Protein AF-A0A9P6ZKX5-F1 (afdb_monomer_lite)

Sequence (415 aa):
MVVRTGPHTSTDDDESPNHKESIQILHKMEDGTGINVQALGASQPGMTNARERLQWVSTHVTAVPEDIMDSLSRIFGVYVPAIHGENPQRALGRLLQEIVAESGDIAPLDWVGRSSEFNSCLPADVASYAAPPRVPLSLSEDEIQIAVSSLQNIVAPGLALRLHARLENMSPARFAHRRLHLPCIVFPVTAVRRQRGPAQETPRMYDVKADELHDLLITSEQALIQFSRARPTRQTFLLVRPLDSRLLELPDFANDAESLGDWSEPESPLYHSHGGYPVKEEPADSESLSRALQLIVRLGQPFSAILLARQRSGVYKRIASDHDIIVQVKDMASVHTMMDIRTLEIFTTSARDHKYTQMPAKLVKMRSAVDTDPASLSKATTKDLLELRDVAKVHERVVFSRHVNIWLAAAEARP

Foldseek 3Di:
DDDDDDDDDDDPPPVDPDCLPDPVSLVVCCVVQVDHNVCSNVQDAALPPVLVLLLSLLPDDDPDLVVSLVSSCRNNVHDDDDDPPDQSQQSQLVSLQVSCAVPLDCSQQQFADAAGLLFQSHHSGSNRSNPDPPPFPDDDPVRLVVQLVVLVVQADLVLLLVLLVVLVPDDRWHDDPSKIFFWWWKWWWAWWAWDDDPPPDPFTKIFIDTPQWDIFIFTANDDDDGAHNVRDDPKTKIKIFGDDVVLLDDPPPPPPPDDDDDDDDDDDDDDDDDDDDPPPPDPPSVVSSSSSSSSLVVLQTKGFIWMWIQDPVRAIGTGHTNDTGIIGGPDSSCSSVPTDTDTHIGGDPNVCPPPDPPDDPVVVVVVVCCVPPVVVCVPPDLVNLVVQLVVCVVVPPPVSNVSSVVVNVVNVPDD

Secondary structure (DSSP, 8-state):
----------------SSTTT-HHHHHHHHHHH---HHHHHT---SSTTHHHHHHHGGG---SSHHHHHHHHHHHHT------TT--HHHHHHHHHHHHHHHH---GGG---SPBPSS-TTSBSSGGGG-S------PPPHHHHHHHHHHHTTTS-HHHHHHHHHHHHTSPPPEEETTEEEEEEEEEEEEEEEE----TT-SSEEEEEEETTB--EEEEESS-PPPBBTTB--SS-EEEEEEPPGGGTS---TTSTT--------------------------HHHHHHHHHHHHHHHHHS-EEEEEEEE-TTS-EEEPP-SS-EEE-BS-STTHHHH-EEEEEEE----TTTTTSTT--HHHHHHHHHHHH-GGGGGG--HHHHHHHHHHHHHTT-HHHHHHHHHHHHHHHT--

Radius of gyration: 29.23 Å; chains: 1; bounding box: 74×51×101 Å

Organism: NCBI:txid48579

pLDDT: mean 75.17, std 18.83, range [28.41, 96.38]

Structure (mmCIF, N/CA/C/O backbone):
data_AF-A0A9P6ZKX5-F1
#
_entry.id   AF-A0A9P6ZKX5-F1
#
loop_
_atom_site.group_PDB
_atom_site.id
_atom_site.type_symbol
_atom_site.label_atom_id
_atom_site.label_alt_id
_atom_site.label_comp_id
_atom_site.label_asym_id
_atom_site.label_entity_id
_atom_site.label_seq_id
_atom_site.pdbx_PDB_ins_code
_atom_site.Cartn_x
_atom_site.Cartn_y
_atom_site.Cartn_z
_atom_site.occupancy
_atom_site.B_iso_or_equiv
_atom_site.auth_seq_id
_atom_site.auth_comp_id
_atom_site.auth_asym_id
_atom_site.auth_atom_id
_atom_site.pdbx_PDB_model_num
ATOM 1 N N . MET A 1 1 ? 27.690 13.978 -25.161 1.00 32.75 1 MET A N 1
ATOM 2 C CA . MET A 1 1 ? 27.656 15.451 -25.283 1.00 32.75 1 MET A CA 1
ATOM 3 C C . MET A 1 1 ? 29.048 15.959 -24.945 1.00 32.75 1 MET A C 1
ATOM 5 O O . MET A 1 1 ? 29.548 15.631 -23.881 1.00 32.75 1 MET A O 1
ATOM 9 N N . VAL A 1 2 ? 29.719 16.616 -25.893 1.00 29.92 2 VAL A N 1
ATOM 10 C CA . VAL A 1 2 ? 31.115 17.068 -25.760 1.00 29.92 2 VAL A CA 1
ATOM 11 C C . VAL A 1 2 ? 31.143 18.337 -24.910 1.00 29.92 2 VAL A C 1
ATOM 13 O O . VAL A 1 2 ? 30.541 19.336 -25.300 1.00 29.92 2 VAL A O 1
ATOM 16 N N . VAL A 1 3 ? 31.835 18.305 -23.770 1.00 30.61 3 VAL A N 1
ATOM 17 C CA . VAL A 1 3 ? 32.096 19.483 -22.931 1.00 30.61 3 VAL A CA 1
ATOM 18 C C . VAL A 1 3 ? 33.577 19.833 -23.042 1.00 30.61 3 VAL A C 1
ATOM 20 O O . VAL A 1 3 ? 34.447 18.984 -22.863 1.00 30.61 3 VAL A O 1
ATOM 23 N N . ARG A 1 4 ? 33.845 21.088 -23.414 1.00 30.47 4 ARG A N 1
ATOM 24 C CA . ARG A 1 4 ? 35.183 21.677 -23.533 1.00 30.47 4 ARG A CA 1
ATOM 25 C C . ARG A 1 4 ? 35.838 21.800 -22.157 1.00 30.47 4 ARG A C 1
ATOM 27 O O . ARG A 1 4 ? 35.243 22.339 -21.231 1.00 30.47 4 ARG A O 1
ATOM 34 N N . THR A 1 5 ? 37.081 21.347 -22.085 1.00 47.81 5 THR A N 1
ATOM 35 C CA . THR A 1 5 ? 38.002 21.418 -20.948 1.00 47.81 5 THR A CA 1
ATOM 36 C C . THR A 1 5 ? 38.553 22.834 -20.731 1.00 47.81 5 THR A C 1
ATOM 38 O O . THR A 1 5 ? 39.069 23.447 -21.667 1.00 47.81 5 THR A O 1
ATOM 41 N N . GLY A 1 6 ? 38.486 23.312 -19.485 1.00 30.70 6 GLY A N 1
ATOM 42 C CA . GLY A 1 6 ? 39.304 24.384 -18.893 1.00 30.70 6 GLY A CA 1
ATOM 43 C C . GLY A 1 6 ? 40.052 23.826 -17.666 1.00 30.70 6 GLY A C 1
ATOM 44 O O . GLY A 1 6 ? 39.694 22.742 -17.212 1.00 30.70 6 GLY A O 1
ATOM 45 N N . PRO A 1 7 ? 41.132 24.472 -17.194 1.00 35.47 7 PRO A N 1
ATOM 46 C CA . PRO A 1 7 ? 42.378 23.794 -16.845 1.00 35.47 7 PRO A CA 1
ATOM 47 C C . PRO A 1 7 ? 42.354 23.043 -15.510 1.00 35.47 7 PRO A C 1
ATOM 49 O O . PRO A 1 7 ? 41.832 23.518 -14.506 1.00 35.47 7 PRO A O 1
ATOM 52 N N . HIS A 1 8 ? 43.011 21.884 -15.542 1.00 46.78 8 HIS A N 1
ATOM 53 C CA . HIS A 1 8 ? 43.368 21.050 -14.406 1.00 46.78 8 HIS A CA 1
ATOM 54 C C . HIS A 1 8 ? 44.191 21.817 -13.362 1.00 46.78 8 HIS A C 1
ATOM 56 O O . HIS A 1 8 ? 45.278 22.308 -13.663 1.00 46.78 8 HIS A O 1
ATOM 62 N N . THR A 1 9 ? 43.722 21.798 -12.117 1.00 37.59 9 THR A N 1
ATOM 63 C CA . THR A 1 9 ? 44.586 21.768 -10.932 1.00 37.59 9 THR A CA 1
ATOM 64 C C . THR A 1 9 ? 44.312 20.450 -10.223 1.00 37.59 9 THR A C 1
ATOM 66 O O . THR A 1 9 ? 43.303 20.288 -9.545 1.00 37.59 9 THR A O 1
ATOM 69 N N . SER A 1 10 ? 45.177 19.481 -10.502 1.00 47.12 10 SER A N 1
ATOM 70 C CA . SER A 1 10 ? 45.236 18.159 -9.892 1.00 47.12 10 SER A CA 1
ATOM 71 C C . SER A 1 10 ? 45.852 18.235 -8.500 1.00 47.12 10 SER A C 1
ATOM 73 O O . SER A 1 10 ? 46.958 18.755 -8.385 1.00 47.12 10 SER A O 1
ATOM 75 N N . THR A 1 11 ? 45.161 17.661 -7.519 1.00 46.56 11 THR A N 1
ATOM 76 C CA . THR A 1 11 ? 45.697 16.772 -6.469 1.00 46.56 11 THR A CA 1
ATOM 77 C C . THR A 1 11 ? 44.478 16.228 -5.719 1.00 46.56 11 THR A C 1
ATOM 79 O O . THR A 1 11 ? 44.122 16.731 -4.660 1.00 46.56 11 THR A O 1
ATOM 82 N N . ASP A 1 12 ? 43.790 15.264 -6.335 1.00 51.50 12 ASP A N 1
ATOM 83 C CA . ASP A 1 12 ? 42.924 14.311 -5.629 1.00 51.50 12 ASP A CA 1
ATOM 84 C C . ASP A 1 12 ? 43.749 13.019 -5.528 1.00 51.50 12 ASP A C 1
ATOM 86 O O . ASP A 1 12 ? 43.538 12.075 -6.288 1.00 51.50 12 ASP A O 1
ATOM 90 N N . ASP A 1 13 ? 44.774 13.031 -4.674 1.00 51.28 13 ASP A N 1
ATOM 91 C CA . ASP A 1 13 ? 45.511 11.817 -4.313 1.00 51.28 13 ASP A CA 1
ATOM 92 C C . ASP A 1 13 ? 44.735 11.130 -3.190 1.00 51.28 13 ASP A C 1
ATOM 94 O O . ASP A 1 13 ? 44.996 11.302 -2.000 1.00 51.28 13 ASP A O 1
ATOM 98 N N . ASP A 1 14 ? 43.705 10.395 -3.591 1.00 52.44 14 ASP A N 1
ATOM 99 C CA . ASP A 1 14 ? 43.044 9.434 -2.728 1.00 52.44 14 ASP A CA 1
ATOM 100 C C . ASP A 1 14 ? 43.861 8.135 -2.738 1.00 52.44 14 ASP A C 1
ATOM 102 O O . ASP A 1 14 ? 43.687 7.277 -3.601 1.00 52.44 14 ASP A O 1
ATOM 106 N N . GLU A 1 15 ? 44.799 8.005 -1.797 1.00 59.72 15 GLU A N 1
ATOM 107 C CA . GLU A 1 15 ? 45.624 6.798 -1.614 1.00 59.72 15 GLU A CA 1
ATOM 108 C C . GLU A 1 15 ? 44.858 5.640 -0.942 1.00 59.72 15 GLU A C 1
ATOM 110 O O . GLU A 1 15 ? 45.460 4.635 -0.553 1.00 59.72 15 GLU A O 1
ATOM 115 N N . SER A 1 16 ? 43.532 5.747 -0.786 1.00 60.12 16 SER A N 1
ATOM 116 C CA . SER A 1 16 ? 42.744 4.653 -0.227 1.00 60.12 16 SER A CA 1
ATOM 117 C C . SER A 1 16 ? 42.749 3.453 -1.196 1.00 60.12 16 SER A C 1
ATOM 119 O O . SER A 1 16 ? 42.386 3.577 -2.369 1.00 60.12 16 SER A O 1
ATOM 121 N N . PRO A 1 17 ? 43.156 2.250 -0.753 1.00 62.47 17 PRO A N 1
ATOM 122 C CA . PRO A 1 17 ? 43.150 1.062 -1.609 1.00 62.47 17 PRO A CA 1
ATOM 123 C C . PRO A 1 17 ? 41.722 0.596 -1.944 1.00 62.47 17 PRO A C 1
ATOM 125 O O . PRO A 1 17 ? 41.519 -0.195 -2.867 1.00 62.47 17 PRO A O 1
ATOM 128 N N . ASN A 1 18 ? 40.729 1.092 -1.202 1.00 71.50 18 ASN A N 1
ATOM 129 C CA . ASN A 1 18 ? 39.319 0.798 -1.367 1.00 71.50 18 ASN A CA 1
ATOM 130 C C . ASN A 1 18 ? 38.535 2.106 -1.529 1.00 71.50 18 ASN A C 1
ATOM 132 O O . ASN A 1 18 ? 38.361 2.859 -0.579 1.00 71.50 18 ASN A O 1
ATOM 136 N N . HIS A 1 19 ? 37.965 2.328 -2.713 1.00 68.81 19 HIS A N 1
ATOM 137 C CA . HIS A 1 19 ? 37.111 3.486 -3.002 1.00 68.81 19 HIS A CA 1
ATOM 138 C C . HIS A 1 19 ? 35.876 3.596 -2.084 1.00 68.81 19 HIS A C 1
ATOM 140 O O . HIS A 1 19 ? 35.267 4.660 -2.019 1.00 68.81 19 HIS A O 1
ATOM 146 N N . LYS A 1 20 ? 35.500 2.520 -1.371 1.00 67.69 20 LYS A N 1
ATOM 147 C CA . LYS A 1 20 ? 34.462 2.548 -0.325 1.00 67.69 20 LYS A CA 1
ATOM 148 C C . LYS A 1 20 ? 34.939 3.125 1.012 1.00 67.69 20 LYS A C 1
ATOM 150 O O . LYS A 1 20 ? 34.113 3.365 1.881 1.00 67.69 20 LYS A O 1
ATOM 155 N N . GLU A 1 21 ? 36.240 3.315 1.193 1.00 70.38 21 GLU A N 1
ATOM 156 C CA . GLU A 1 21 ? 36.855 3.914 2.386 1.00 70.38 21 GLU A CA 1
ATOM 157 C C . GLU A 1 21 ? 37.263 5.375 2.136 1.00 70.38 21 GLU A C 1
ATOM 159 O O . GLU A 1 21 ? 37.574 6.112 3.071 1.00 70.38 21 GLU A O 1
ATOM 164 N N . SER A 1 22 ? 37.195 5.828 0.881 1.00 79.75 22 SER A N 1
ATOM 165 C CA . SER A 1 22 ? 37.439 7.219 0.528 1.00 79.75 22 SER A CA 1
ATOM 166 C C . SER A 1 22 ? 36.225 8.100 0.766 1.00 79.75 22 SER A C 1
ATOM 168 O O . SER A 1 22 ? 35.279 8.133 -0.022 1.00 79.75 22 SER A O 1
ATOM 170 N N . ILE A 1 23 ? 36.296 8.917 1.810 1.00 79.00 23 ILE A N 1
ATOM 171 C CA . ILE A 1 23 ? 35.272 9.921 2.119 1.00 79.00 23 ILE A CA 1
ATOM 172 C C . ILE A 1 23 ? 35.073 10.898 0.945 1.00 79.00 23 ILE A C 1
ATOM 174 O O . ILE A 1 23 ? 33.949 11.312 0.665 1.00 79.00 23 ILE A O 1
ATOM 178 N N . GLN A 1 24 ? 36.139 11.237 0.212 1.00 80.06 24 GLN A N 1
ATOM 179 C CA . GLN A 1 24 ? 36.055 12.161 -0.923 1.00 80.06 24 GLN A CA 1
ATOM 180 C C . GLN A 1 24 ? 35.312 11.549 -2.116 1.00 80.06 24 GLN A C 1
ATOM 182 O O . GLN A 1 24 ? 34.501 12.230 -2.748 1.00 80.06 24 GLN A O 1
ATOM 187 N N . ILE A 1 25 ? 35.557 10.269 -2.422 1.00 80.44 25 ILE A N 1
ATOM 188 C CA . ILE A 1 25 ? 34.815 9.561 -3.473 1.00 80.44 25 ILE A CA 1
ATOM 189 C C . ILE A 1 25 ? 33.363 9.360 -3.043 1.00 80.44 25 ILE A C 1
ATOM 191 O O . ILE A 1 25 ? 32.463 9.603 -3.845 1.00 80.44 25 ILE A O 1
ATOM 195 N N . LEU A 1 26 ? 33.121 8.979 -1.786 1.00 81.62 26 LEU A N 1
ATOM 196 C CA . LEU A 1 26 ? 31.770 8.768 -1.269 1.00 81.62 26 LEU A CA 1
ATOM 197 C C . LEU A 1 26 ? 30.928 10.048 -1.312 1.00 81.62 26 LEU A C 1
ATOM 199 O O . LEU A 1 26 ? 29.785 9.983 -1.752 1.00 81.62 26 LEU A O 1
ATOM 203 N N . HIS A 1 27 ? 31.478 11.211 -0.949 1.00 82.81 27 HIS A N 1
ATOM 204 C CA . HIS A 1 27 ? 30.749 12.479 -1.079 1.00 82.81 27 HIS A CA 1
ATOM 205 C C . HIS A 1 27 ? 30.482 12.856 -2.539 1.00 82.81 27 HIS A C 1
ATOM 207 O O . HIS A 1 27 ? 29.372 13.256 -2.872 1.00 82.81 27 HIS A O 1
ATOM 213 N N . LYS A 1 28 ? 31.447 12.650 -3.447 1.00 83.50 28 LYS A N 1
ATOM 214 C CA . LYS A 1 28 ? 31.205 12.851 -4.889 1.00 83.50 28 LYS A CA 1
ATOM 215 C C . LYS A 1 28 ? 30.124 11.907 -5.429 1.00 83.50 28 LYS A C 1
ATOM 217 O O . LYS A 1 28 ? 29.374 12.281 -6.331 1.00 83.50 28 LYS A O 1
ATOM 222 N N . MET A 1 29 ? 30.044 10.683 -4.906 1.00 78.69 29 MET A N 1
ATOM 223 C CA . MET A 1 29 ? 28.993 9.724 -5.247 1.00 78.69 29 MET A CA 1
ATOM 224 C C . MET A 1 29 ? 27.640 10.124 -4.656 1.00 78.69 29 MET A C 1
ATOM 226 O O . MET A 1 29 ? 26.640 10.011 -5.359 1.00 78.69 29 MET A O 1
ATOM 230 N N . GLU A 1 30 ? 27.591 10.621 -3.422 1.00 82.75 30 GLU A N 1
ATOM 231 C CA . GLU A 1 30 ? 26.380 11.176 -2.803 1.00 82.75 30 GLU A CA 1
ATOM 232 C C . GLU A 1 30 ? 25.850 12.364 -3.613 1.00 82.75 30 GLU A C 1
ATOM 234 O O . GLU A 1 30 ? 24.684 12.360 -4.000 1.00 82.75 30 GLU A O 1
ATOM 239 N N . ASP A 1 31 ? 26.713 13.310 -3.991 1.00 77.12 31 ASP A N 1
ATOM 240 C CA . ASP A 1 31 ? 26.342 14.462 -4.823 1.00 77.12 31 ASP A CA 1
ATOM 241 C C . ASP A 1 31 ? 25.789 14.039 -6.196 1.00 77.12 31 ASP A C 1
ATOM 243 O O . ASP A 1 31 ? 24.884 14.673 -6.743 1.00 77.12 31 ASP A O 1
ATOM 247 N N . GLY A 1 32 ? 26.337 12.965 -6.773 1.00 72.06 32 GLY A N 1
ATOM 248 C CA . GLY A 1 32 ? 25.948 12.467 -8.093 1.00 72.06 32 GLY A CA 1
ATOM 249 C C . GLY A 1 32 ? 24.716 11.561 -8.098 1.00 72.06 32 GLY A C 1
ATOM 250 O O . GLY A 1 32 ? 23.983 11.538 -9.087 1.00 72.06 32 GLY A O 1
ATOM 251 N N . THR A 1 33 ? 24.491 10.798 -7.025 1.00 70.19 33 THR A N 1
ATOM 252 C CA . THR A 1 33 ? 23.456 9.748 -6.964 1.00 70.19 33 THR A CA 1
ATOM 253 C C . THR A 1 33 ? 22.322 10.061 -5.989 1.00 70.19 33 THR A C 1
ATOM 255 O O . THR A 1 33 ? 21.253 9.461 -6.091 1.00 70.19 33 THR A O 1
ATOM 258 N N . GLY A 1 34 ? 22.525 10.994 -5.055 1.00 72.12 34 GLY A N 1
ATOM 259 C CA . GLY A 1 34 ? 21.611 11.278 -3.947 1.00 72.12 34 GLY A CA 1
ATOM 260 C C . GLY A 1 34 ? 21.573 10.185 -2.871 1.00 72.12 34 GLY A C 1
ATOM 261 O O . GLY A 1 34 ? 20.696 10.220 -2.011 1.00 72.12 34 GLY A O 1
ATOM 262 N N . ILE A 1 35 ? 22.479 9.201 -2.926 1.00 79.19 35 ILE A N 1
ATOM 263 C CA . ILE A 1 35 ? 22.582 8.115 -1.944 1.00 79.19 35 ILE A CA 1
ATOM 264 C C . ILE A 1 35 ? 23.511 8.559 -0.818 1.00 79.19 35 ILE A C 1
ATOM 266 O O . ILE A 1 35 ? 24.645 8.955 -1.072 1.00 79.19 35 ILE A O 1
ATOM 270 N N . ASN A 1 36 ? 23.048 8.451 0.426 1.00 79.25 36 ASN A N 1
ATOM 271 C CA . ASN A 1 36 ? 23.827 8.883 1.576 1.00 79.25 36 ASN A CA 1
ATOM 272 C C . ASN A 1 36 ? 25.161 8.123 1.712 1.00 79.25 36 ASN A C 1
ATOM 274 O O . ASN A 1 36 ? 25.222 6.909 1.508 1.00 79.25 36 ASN A O 1
ATOM 278 N N . VAL A 1 37 ? 26.215 8.826 2.136 1.00 79.31 37 VAL A N 1
ATOM 279 C CA . VAL A 1 37 ? 27.565 8.265 2.342 1.00 79.31 37 VAL A CA 1
ATOM 280 C C . VAL A 1 37 ? 27.570 7.025 3.240 1.00 79.31 37 VAL A C 1
ATOM 282 O O . VAL A 1 37 ? 28.277 6.062 2.942 1.00 79.31 37 VAL A O 1
ATOM 285 N N . GLN A 1 38 ? 26.756 6.999 4.300 1.00 74.62 38 GLN A N 1
ATOM 286 C CA . GLN A 1 38 ? 26.663 5.837 5.191 1.00 74.62 38 GLN A CA 1
ATOM 287 C C . GLN A 1 38 ? 26.064 4.629 4.463 1.00 74.62 38 GLN A C 1
ATOM 289 O O . GLN A 1 38 ? 26.574 3.515 4.585 1.00 74.62 38 GLN A O 1
ATOM 294 N N . ALA A 1 39 ? 25.034 4.854 3.642 1.00 72.06 39 ALA A N 1
ATOM 295 C CA . ALA A 1 39 ? 24.431 3.811 2.822 1.00 72.06 39 ALA A CA 1
ATOM 296 C C . ALA A 1 39 ? 25.409 3.288 1.759 1.00 72.06 39 ALA A C 1
ATOM 298 O O . ALA A 1 39 ? 25.456 2.083 1.523 1.00 72.06 39 ALA A O 1
ATOM 299 N N . LEU A 1 40 ? 26.232 4.154 1.158 1.00 74.31 40 LEU A N 1
ATOM 300 C CA . LEU A 1 40 ? 27.271 3.759 0.199 1.00 74.31 40 LEU A CA 1
ATOM 301 C C . LEU A 1 40 ? 28.387 2.923 0.852 1.00 74.31 40 LEU A C 1
ATOM 303 O O . LEU A 1 40 ? 28.806 1.913 0.282 1.00 74.31 40 LEU A O 1
ATOM 307 N N . GLY A 1 41 ? 28.827 3.294 2.059 1.00 65.00 41 GLY A N 1
ATOM 308 C CA . GLY A 1 41 ? 29.837 2.550 2.822 1.00 65.00 41 GLY A CA 1
ATOM 309 C C . GLY A 1 41 ? 29.340 1.183 3.307 1.00 65.00 41 GLY A C 1
ATOM 310 O O . GLY A 1 41 ? 30.049 0.184 3.192 1.00 65.00 41 GLY A O 1
ATOM 311 N N . ALA A 1 42 ? 28.087 1.113 3.765 1.00 64.94 42 ALA A N 1
ATOM 312 C CA . ALA A 1 42 ? 27.447 -0.112 4.251 1.00 64.94 42 ALA A CA 1
ATOM 313 C C . ALA A 1 42 ? 26.761 -0.945 3.149 1.00 64.94 42 ALA A C 1
ATOM 315 O O . ALA A 1 42 ? 26.127 -1.958 3.451 1.00 64.94 42 ALA A O 1
ATOM 316 N N . SER A 1 43 ? 26.854 -0.536 1.877 1.00 63.31 43 SER A N 1
ATOM 317 C CA . SER A 1 43 ? 26.096 -1.130 0.768 1.00 63.31 43 SER A CA 1
ATOM 318 C C . SER A 1 43 ? 26.401 -2.618 0.577 1.00 63.31 43 SER A C 1
ATOM 320 O O . SER A 1 43 ? 27.359 -3.001 -0.107 1.00 63.31 43 SER A O 1
ATOM 322 N N . GLN A 1 44 ? 25.529 -3.453 1.141 1.00 69.12 44 GLN A N 1
ATOM 323 C CA . GLN A 1 44 ? 25.391 -4.867 0.821 1.00 69.12 44 GLN A CA 1
ATOM 324 C C . GLN A 1 44 ? 24.068 -5.108 0.072 1.00 69.12 44 GLN A C 1
ATOM 326 O O . GLN A 1 44 ? 23.018 -4.578 0.472 1.00 69.12 44 GLN A O 1
ATOM 331 N N . PRO A 1 45 ? 24.090 -5.901 -1.019 1.00 77.69 45 PRO A N 1
ATOM 332 C CA . PRO A 1 45 ? 22.877 -6.396 -1.658 1.00 77.69 45 PRO A CA 1
ATOM 333 C C . PRO A 1 45 ? 21.930 -7.031 -0.641 1.00 77.69 45 PRO A C 1
ATOM 335 O O . PRO A 1 45 ? 22.372 -7.706 0.285 1.00 77.69 45 PRO A O 1
ATOM 338 N N . GLY A 1 46 ? 20.632 -6.796 -0.797 1.00 81.50 46 GLY A N 1
ATOM 339 C CA . GLY A 1 46 ? 19.637 -7.293 0.144 1.00 81.50 46 GLY A CA 1
ATOM 340 C C . GLY A 1 46 ? 18.281 -6.614 0.011 1.00 81.50 46 GLY A C 1
ATOM 341 O O . GLY A 1 46 ? 18.108 -5.638 -0.719 1.00 81.50 46 GLY A O 1
ATOM 342 N N . MET A 1 47 ? 17.307 -7.150 0.740 1.00 82.44 47 MET A N 1
ATOM 343 C CA . MET A 1 47 ? 15.899 -6.764 0.608 1.00 82.44 47 MET A CA 1
ATOM 344 C C . MET A 1 47 ? 15.427 -5.771 1.671 1.00 82.44 47 MET A C 1
ATOM 346 O O . MET A 1 47 ? 14.296 -5.293 1.616 1.00 82.44 47 MET A O 1
ATOM 350 N N . THR A 1 48 ? 16.285 -5.452 2.638 1.00 81.31 48 THR A N 1
ATOM 351 C CA . THR A 1 48 ? 15.992 -4.479 3.690 1.00 81.31 48 THR A CA 1
ATOM 352 C C . THR A 1 48 ? 15.922 -3.068 3.117 1.00 81.31 48 THR A C 1
ATOM 354 O O . THR A 1 48 ? 16.589 -2.740 2.134 1.00 81.31 48 THR A O 1
ATOM 357 N N . ASN A 1 49 ? 15.092 -2.219 3.727 1.00 78.50 49 ASN A N 1
ATOM 358 C CA . ASN A 1 49 ? 14.855 -0.844 3.277 1.00 78.50 49 ASN A CA 1
ATOM 359 C C . ASN A 1 49 ? 14.478 -0.764 1.789 1.00 78.50 49 ASN A C 1
ATOM 361 O O . ASN A 1 49 ? 14.941 0.113 1.059 1.00 78.50 49 ASN A O 1
ATOM 365 N N . ALA A 1 50 ? 13.613 -1.677 1.327 1.00 87.50 50 ALA A N 1
ATOM 366 C CA . ALA A 1 50 ? 13.259 -1.787 -0.084 1.00 87.50 50 ALA A CA 1
ATOM 367 C C . ALA A 1 50 ? 12.784 -0.459 -0.685 1.00 87.50 50 ALA A C 1
ATOM 369 O O . ALA A 1 50 ? 13.149 -0.122 -1.810 1.00 87.50 50 ALA A O 1
ATOM 370 N N . ARG A 1 51 ? 12.020 0.338 0.072 1.00 86.94 51 ARG A N 1
ATOM 371 C CA . ARG A 1 51 ? 11.585 1.658 -0.393 1.00 86.94 51 ARG A CA 1
ATOM 372 C C . ARG A 1 51 ? 12.746 2.617 -0.649 1.00 86.94 51 ARG A C 1
ATOM 374 O O . ARG A 1 51 ? 12.755 3.269 -1.686 1.00 86.94 51 ARG A O 1
ATOM 381 N N . GLU A 1 52 ? 13.693 2.708 0.273 1.00 85.38 52 GLU A N 1
ATOM 382 C CA . GLU A 1 52 ? 14.859 3.587 0.148 1.00 85.38 52 GLU A CA 1
ATOM 383 C C . GLU A 1 52 ? 15.705 3.187 -1.068 1.00 85.38 52 GLU A C 1
ATOM 385 O O . GLU A 1 52 ? 16.014 4.011 -1.926 1.00 85.38 52 GLU A O 1
ATOM 390 N N . ARG A 1 53 ? 15.960 1.885 -1.225 1.00 87.12 53 ARG A N 1
ATOM 391 C CA . ARG A 1 53 ? 16.684 1.329 -2.376 1.00 87.12 53 ARG A CA 1
ATOM 392 C C . ARG A 1 53 ? 15.974 1.591 -3.710 1.00 87.12 53 ARG A C 1
ATOM 394 O O . ARG A 1 53 ? 16.620 1.909 -4.707 1.00 87.12 53 ARG A O 1
ATOM 401 N N . LEU A 1 54 ? 14.642 1.490 -3.742 1.00 89.81 54 LEU A N 1
ATOM 402 C CA . LEU A 1 54 ? 13.831 1.853 -4.914 1.00 89.81 54 LEU A CA 1
ATOM 403 C C . LEU A 1 54 ? 13.866 3.360 -5.195 1.00 89.81 54 LEU A C 1
ATOM 405 O O . LEU A 1 54 ? 13.776 3.769 -6.352 1.00 89.81 54 LEU A O 1
ATOM 409 N N . GLN A 1 55 ? 14.016 4.190 -4.164 1.00 88.38 55 GLN A N 1
ATOM 410 C CA . GLN A 1 55 ? 14.164 5.630 -4.326 1.00 88.38 55 GLN A CA 1
ATOM 411 C C . GLN A 1 55 ? 15.516 5.989 -4.949 1.00 88.38 55 GLN A C 1
ATOM 413 O O . GLN A 1 55 ? 15.544 6.858 -5.819 1.00 88.38 55 GLN A O 1
ATOM 418 N N . TRP A 1 56 ? 16.604 5.297 -4.595 1.00 85.00 56 TRP A N 1
ATOM 419 C CA . TRP A 1 56 ? 17.924 5.537 -5.194 1.00 85.00 56 TRP A CA 1
ATOM 420 C C . TRP A 1 56 ? 17.868 5.493 -6.718 1.00 85.00 56 TRP A C 1
ATOM 422 O O . TRP A 1 56 ? 18.341 6.405 -7.382 1.00 85.00 56 TRP A O 1
ATOM 432 N N . VAL A 1 57 ? 17.195 4.492 -7.284 1.00 85.69 57 VAL A N 1
ATOM 433 C CA . VAL A 1 57 ? 17.072 4.333 -8.741 1.00 85.69 57 VAL A CA 1
ATOM 434 C C . VAL A 1 57 ? 15.915 5.124 -9.368 1.00 85.69 57 VAL A C 1
ATOM 436 O O . VAL A 1 57 ? 15.781 5.141 -10.588 1.00 85.69 57 VAL A O 1
ATOM 439 N N . SER A 1 58 ? 15.082 5.803 -8.574 1.00 86.62 58 SER A N 1
ATOM 440 C CA . SER A 1 58 ? 13.874 6.491 -9.066 1.00 86.62 58 SER A CA 1
ATOM 441 C C . SER A 1 58 ? 14.155 7.713 -9.943 1.00 86.62 58 SER A C 1
ATOM 443 O O . SER A 1 58 ? 13.328 8.080 -10.776 1.00 86.62 58 SER A O 1
ATOM 445 N N . THR A 1 59 ? 15.322 8.332 -9.776 1.00 79.38 59 THR A N 1
ATOM 446 C CA . THR A 1 59 ? 15.776 9.499 -10.546 1.00 79.38 59 THR A CA 1
ATOM 447 C C . THR A 1 59 ? 16.745 9.127 -11.667 1.00 79.38 59 THR A C 1
ATOM 449 O O . THR A 1 59 ? 17.136 9.991 -12.455 1.00 79.38 59 THR A O 1
ATOM 452 N N . HIS A 1 60 ? 17.140 7.854 -11.759 1.00 75.81 60 HIS A N 1
ATOM 453 C CA . HIS A 1 60 ? 18.133 7.413 -12.726 1.00 75.81 60 HIS A CA 1
ATOM 454 C C . HIS A 1 60 ? 17.543 7.403 -14.138 1.00 75.81 60 HIS A C 1
ATOM 456 O O . HIS A 1 60 ? 16.525 6.769 -14.411 1.00 75.81 60 HIS A O 1
ATOM 462 N N . VAL A 1 61 ? 18.225 8.080 -15.061 1.00 69.19 61 VAL A N 1
ATOM 463 C CA . VAL A 1 61 ? 17.906 8.049 -16.490 1.00 69.19 61 VAL A CA 1
ATOM 464 C C . VAL A 1 61 ? 18.910 7.136 -17.175 1.00 69.19 61 VAL A C 1
ATOM 466 O O . VAL A 1 61 ? 20.066 7.512 -17.365 1.00 69.19 61 VAL A O 1
ATOM 469 N N . THR A 1 62 ? 18.479 5.939 -17.564 1.00 69.62 62 THR A N 1
ATOM 470 C CA . THR A 1 62 ? 19.305 5.040 -18.376 1.00 69.62 62 THR A CA 1
ATOM 471 C C . THR A 1 62 ? 18.927 5.153 -19.849 1.00 69.62 62 THR A C 1
ATOM 473 O O . THR A 1 62 ? 17.777 5.414 -20.208 1.00 69.62 62 THR A O 1
ATOM 476 N N . ALA A 1 63 ? 19.909 4.966 -20.734 1.00 67.75 63 ALA A N 1
ATOM 477 C CA . ALA A 1 63 ? 19.654 4.900 -22.174 1.00 67.75 63 ALA A CA 1
ATOM 478 C C . ALA A 1 63 ? 18.928 3.599 -22.566 1.00 67.75 63 ALA A C 1
ATOM 480 O O . ALA A 1 63 ? 18.244 3.556 -23.589 1.00 67.75 63 ALA A O 1
ATOM 481 N N . VAL A 1 64 ? 19.083 2.556 -21.745 1.00 75.12 64 VAL A N 1
ATOM 482 C CA . VAL A 1 64 ? 18.552 1.209 -21.949 1.00 75.12 64 VAL A CA 1
ATOM 483 C C . VAL A 1 64 ? 17.737 0.818 -20.702 1.00 75.12 64 VAL A C 1
ATOM 485 O O . VAL A 1 64 ? 18.298 0.782 -19.604 1.00 75.12 64 VAL A O 1
ATOM 488 N N . PRO A 1 65 ? 16.417 0.559 -20.810 1.00 69.19 65 PRO A N 1
ATOM 489 C CA . PRO A 1 65 ? 15.574 0.190 -19.663 1.00 69.19 65 PRO A CA 1
ATOM 490 C C . PRO A 1 65 ? 16.066 -1.043 -18.892 1.00 69.19 65 PRO A C 1
ATOM 492 O O . PRO A 1 65 ? 15.832 -1.162 -17.689 1.00 69.19 65 PRO A O 1
ATOM 495 N N . GLU A 1 66 ? 16.759 -1.953 -19.573 1.00 77.19 66 GLU A N 1
ATOM 496 C CA . GLU A 1 66 ? 17.367 -3.147 -18.994 1.00 77.19 66 GLU A CA 1
ATOM 497 C C . GLU A 1 66 ? 18.441 -2.813 -17.946 1.00 77.19 66 GLU A C 1
ATOM 499 O O . GLU A 1 66 ? 18.572 -3.555 -16.975 1.00 77.19 66 GLU A O 1
ATOM 504 N N . ASP A 1 67 ? 19.134 -1.676 -18.064 1.00 81.06 67 ASP A N 1
ATOM 505 C CA . ASP A 1 67 ? 20.172 -1.267 -17.108 1.00 81.06 67 ASP A CA 1
ATOM 506 C C . ASP A 1 67 ? 19.582 -0.946 -15.726 1.00 81.06 67 ASP A C 1
ATOM 508 O O . ASP A 1 67 ? 20.203 -1.234 -14.702 1.00 81.06 67 ASP A O 1
ATOM 512 N N . ILE A 1 68 ? 18.357 -0.401 -15.671 1.00 80.94 68 ILE A N 1
ATOM 513 C CA . ILE A 1 68 ? 17.641 -0.170 -14.402 1.00 80.94 68 ILE A CA 1
ATOM 514 C C . ILE A 1 68 ? 17.307 -1.515 -13.760 1.00 80.94 68 ILE A C 1
ATOM 516 O O . ILE A 1 68 ? 17.440 -1.670 -12.548 1.00 80.94 68 ILE A O 1
ATOM 520 N N . MET A 1 69 ? 16.890 -2.499 -14.562 1.00 83.12 69 MET A N 1
ATOM 521 C CA . MET A 1 69 ? 16.537 -3.829 -14.060 1.00 83.12 69 MET A CA 1
ATOM 522 C C . MET A 1 69 ? 17.764 -4.598 -13.572 1.00 83.12 69 MET A C 1
ATOM 524 O O . MET A 1 69 ? 17.684 -5.235 -12.523 1.00 83.12 69 MET A O 1
ATOM 528 N N . ASP A 1 70 ? 18.894 -4.515 -14.278 1.00 82.75 70 ASP A N 1
ATOM 529 C CA . ASP A 1 70 ? 20.156 -5.122 -13.837 1.00 82.75 70 ASP A CA 1
ATOM 530 C C . ASP A 1 70 ? 20.663 -4.453 -12.551 1.00 82.75 70 ASP A C 1
ATOM 532 O O . ASP A 1 70 ? 20.999 -5.134 -11.582 1.00 82.75 70 ASP A O 1
ATOM 536 N N . SER A 1 71 ? 20.613 -3.118 -12.492 1.00 84.44 71 SER A N 1
ATOM 537 C CA . SER A 1 71 ? 20.981 -2.350 -11.296 1.00 84.44 71 SER A CA 1
ATOM 538 C C . SER A 1 71 ? 20.121 -2.739 -10.096 1.00 84.44 71 SER A C 1
ATOM 540 O O . SER A 1 71 ? 20.648 -3.070 -9.036 1.00 84.44 71 SER A O 1
ATOM 542 N N . LEU A 1 72 ? 18.798 -2.770 -10.265 1.00 87.69 72 LEU A N 1
ATOM 543 C CA . LEU A 1 72 ? 17.874 -3.169 -9.210 1.00 87.69 72 LEU A CA 1
ATOM 544 C C . LEU A 1 72 ? 18.080 -4.621 -8.769 1.00 87.69 72 LEU A C 1
ATOM 546 O O . LEU A 1 72 ? 18.097 -4.891 -7.572 1.00 87.69 72 LEU A O 1
ATOM 550 N N . SER A 1 73 ? 18.280 -5.545 -9.710 1.00 85.06 73 SER A N 1
ATOM 551 C CA . SER A 1 73 ? 18.556 -6.953 -9.397 1.00 85.06 73 SER A CA 1
ATOM 552 C C . SER A 1 73 ? 19.804 -7.083 -8.516 1.00 85.06 73 SER A C 1
ATOM 554 O O . SER A 1 73 ? 19.787 -7.790 -7.511 1.00 85.06 73 SER A O 1
ATOM 556 N N . ARG A 1 74 ? 20.864 -6.317 -8.815 1.00 85.44 74 ARG A N 1
ATOM 557 C CA . ARG A 1 74 ? 22.087 -6.266 -7.996 1.00 85.44 74 ARG A CA 1
ATOM 558 C C . ARG A 1 74 ? 21.873 -5.609 -6.634 1.00 85.44 74 ARG A C 1
ATOM 560 O O . ARG A 1 74 ? 22.389 -6.121 -5.648 1.00 85.44 74 ARG A O 1
ATOM 567 N N . ILE A 1 75 ? 21.120 -4.510 -6.562 1.00 86.62 75 ILE A N 1
ATOM 568 C CA . ILE A 1 75 ? 20.811 -3.813 -5.300 1.00 86.62 75 ILE A CA 1
ATOM 569 C C . ILE A 1 75 ? 20.020 -4.726 -4.359 1.00 86.62 75 ILE A C 1
ATOM 571 O O . ILE A 1 75 ? 20.298 -4.780 -3.161 1.00 86.62 75 ILE A O 1
ATOM 575 N N . PHE A 1 76 ? 19.046 -5.458 -4.894 1.00 86.94 76 PHE A N 1
ATOM 576 C CA . PHE A 1 76 ? 18.203 -6.351 -4.107 1.00 86.94 76 PHE A CA 1
ATOM 577 C C . PHE A 1 76 ? 18.821 -7.732 -3.874 1.00 86.94 76 PHE A C 1
ATOM 579 O O . PHE A 1 76 ? 18.358 -8.456 -3.000 1.00 86.94 76 PHE A O 1
ATOM 586 N N . GLY A 1 77 ? 19.880 -8.087 -4.609 1.00 84.88 77 GLY A N 1
ATOM 587 C CA . GLY A 1 77 ? 20.473 -9.425 -4.559 1.00 84.88 77 GLY A CA 1
ATOM 588 C C . GLY A 1 77 ? 19.563 -10.509 -5.147 1.00 84.88 77 GLY A C 1
ATOM 589 O O . GLY A 1 77 ? 19.756 -11.685 -4.859 1.00 84.88 77 GLY A O 1
ATOM 590 N N . VAL A 1 78 ? 18.582 -10.118 -5.964 1.00 85.69 78 VAL A N 1
ATOM 591 C CA . VAL A 1 78 ? 17.566 -11.007 -6.538 1.00 85.69 78 VAL A CA 1
ATOM 592 C C . VAL A 1 78 ? 17.896 -11.267 -8.000 1.00 85.69 78 VAL A C 1
ATOM 594 O O . VAL A 1 78 ? 18.190 -10.340 -8.756 1.00 85.69 78 VAL A O 1
ATOM 597 N N . TYR A 1 79 ? 17.804 -12.523 -8.432 1.00 82.31 79 TYR A N 1
ATOM 598 C CA . TYR A 1 79 ? 17.960 -12.878 -9.839 1.00 82.31 79 TYR A CA 1
ATOM 599 C C . TYR A 1 79 ? 16.599 -12.998 -10.527 1.00 82.31 79 TYR A C 1
ATOM 601 O O . TYR A 1 79 ? 15.869 -13.968 -10.329 1.00 82.31 79 TYR A O 1
ATOM 609 N N . VAL A 1 80 ? 16.278 -12.046 -11.405 1.00 80.81 80 VAL A N 1
ATOM 610 C CA . VAL A 1 80 ? 15.113 -12.142 -12.293 1.00 80.81 80 VAL A CA 1
ATOM 611 C C . VAL A 1 80 ? 15.600 -12.400 -13.717 1.00 80.81 80 VAL A C 1
ATOM 613 O O . VAL A 1 80 ? 16.360 -11.589 -14.247 1.00 80.81 80 VAL A O 1
ATOM 616 N N . PRO A 1 81 ? 15.152 -13.479 -14.389 1.00 78.12 81 PRO A N 1
ATOM 617 C CA . PRO A 1 81 ? 15.542 -13.742 -15.767 1.00 78.12 81 PRO A CA 1
ATOM 618 C C . PRO A 1 81 ? 15.243 -12.548 -16.681 1.00 78.12 81 PRO A C 1
ATOM 620 O O . PRO A 1 81 ? 14.094 -12.089 -16.780 1.00 78.12 81 PRO A O 1
ATOM 623 N N . ALA A 1 82 ? 16.281 -12.067 -17.366 1.00 71.69 82 ALA A N 1
ATOM 624 C CA . ALA A 1 82 ? 16.160 -11.031 -18.378 1.00 71.69 82 ALA A CA 1
ATOM 625 C C . ALA A 1 82 ? 15.464 -11.612 -19.615 1.00 71.69 82 ALA A C 1
ATOM 627 O O . ALA A 1 82 ? 15.957 -12.546 -20.250 1.00 71.69 82 ALA A O 1
ATOM 628 N N . ILE A 1 83 ? 14.301 -11.062 -19.961 1.00 79.56 83 ILE A N 1
ATOM 629 C CA . ILE A 1 83 ? 13.576 -11.426 -21.179 1.00 79.56 83 ILE A CA 1
ATOM 630 C C . ILE A 1 83 ? 13.798 -10.305 -22.185 1.00 79.56 83 ILE A C 1
ATOM 632 O O . ILE A 1 83 ? 13.263 -9.208 -22.041 1.00 79.56 83 ILE A O 1
ATOM 636 N N . HIS A 1 84 ? 14.601 -10.579 -23.208 1.00 74.88 84 HIS A N 1
ATOM 637 C CA . HIS A 1 84 ? 14.909 -9.586 -24.229 1.00 74.88 84 HIS A CA 1
ATOM 638 C C . HIS A 1 84 ? 13.642 -9.132 -24.976 1.00 74.88 84 HIS A C 1
ATOM 640 O O . HIS A 1 84 ? 12.818 -9.957 -25.377 1.00 74.88 84 HIS A O 1
ATOM 646 N N . GLY A 1 85 ? 13.490 -7.817 -25.166 1.00 77.88 85 GLY A N 1
ATOM 647 C CA . GLY A 1 85 ? 12.318 -7.218 -25.814 1.00 77.88 85 GLY A CA 1
ATOM 648 C C . GLY A 1 85 ? 11.053 -7.199 -24.949 1.00 77.88 85 GLY A C 1
ATOM 649 O O . GLY A 1 85 ? 9.961 -6.918 -25.450 1.00 77.88 85 GLY A O 1
ATOM 650 N N . GLU A 1 86 ? 11.164 -7.516 -23.660 1.00 85.38 86 GLU A N 1
ATOM 651 C CA . GLU A 1 86 ? 10.052 -7.385 -22.735 1.00 85.38 86 GLU A CA 1
ATOM 652 C C . GLU A 1 86 ? 9.673 -5.917 -22.479 1.00 85.38 86 GLU A C 1
ATOM 654 O O . GLU A 1 86 ? 10.498 -5.013 -22.449 1.00 85.38 86 GLU A O 1
ATOM 659 N N . ASN A 1 87 ? 8.380 -5.680 -22.241 1.00 84.81 87 ASN A N 1
ATOM 660 C CA . ASN A 1 87 ? 7.891 -4.396 -21.765 1.00 84.81 87 ASN A CA 1
ATOM 661 C C . ASN A 1 87 ? 8.503 -4.034 -20.385 1.00 84.81 87 ASN A C 1
ATOM 663 O O . ASN A 1 87 ? 8.301 -4.798 -19.437 1.00 84.81 87 ASN A O 1
ATOM 667 N N . PRO A 1 88 ? 9.124 -2.849 -20.217 1.00 84.56 88 PRO A N 1
ATOM 668 C CA . PRO A 1 88 ? 9.759 -2.447 -18.957 1.00 84.56 88 PRO A CA 1
ATOM 669 C C . PRO A 1 88 ? 8.851 -2.538 -17.720 1.00 84.56 88 PRO A C 1
ATOM 671 O O . PRO A 1 88 ? 9.298 -2.961 -16.660 1.00 84.56 88 PRO A O 1
ATOM 674 N N . GLN A 1 89 ? 7.548 -2.255 -17.854 1.00 87.94 89 GLN A N 1
ATOM 675 C CA . GLN A 1 89 ? 6.588 -2.361 -16.744 1.00 87.94 89 GLN A CA 1
ATOM 676 C C . GLN A 1 89 ? 6.374 -3.808 -16.286 1.00 87.94 89 GLN A C 1
ATOM 678 O O . GLN A 1 89 ? 6.029 -4.056 -15.131 1.00 87.94 89 GLN A O 1
ATOM 683 N N . ARG A 1 90 ? 6.518 -4.775 -17.202 1.00 87.75 90 ARG A N 1
ATOM 684 C CA . ARG A 1 90 ? 6.413 -6.206 -16.892 1.00 87.75 90 ARG A CA 1
ATOM 685 C C . ARG A 1 90 ? 7.699 -6.738 -16.272 1.00 87.75 90 ARG A C 1
ATOM 687 O O . ARG A 1 90 ? 7.599 -7.530 -15.338 1.00 87.75 90 ARG A O 1
ATOM 694 N N . ALA A 1 91 ? 8.859 -6.274 -16.741 1.00 88.19 91 ALA A N 1
ATOM 695 C CA . ALA A 1 91 ? 10.147 -6.586 -16.127 1.00 88.19 91 ALA A CA 1
ATOM 696 C C . ALA A 1 91 ? 10.197 -6.065 -14.681 1.00 88.19 91 ALA A C 1
ATOM 698 O O . ALA A 1 91 ? 10.388 -6.853 -13.754 1.00 88.19 91 ALA A O 1
ATOM 699 N N . LEU A 1 92 ? 9.865 -4.782 -14.479 1.00 90.19 92 LEU A N 1
ATOM 700 C CA . LEU A 1 92 ? 9.730 -4.178 -13.152 1.00 90.19 92 LEU A CA 1
ATOM 701 C C . LEU A 1 92 ? 8.677 -4.911 -12.312 1.00 90.19 92 LEU A C 1
ATOM 703 O O . LEU A 1 92 ? 8.916 -5.235 -11.154 1.00 90.19 92 LEU A O 1
ATOM 707 N N . GLY A 1 93 ? 7.523 -5.230 -12.903 1.00 91.19 93 GLY A N 1
ATOM 708 C CA . GLY A 1 93 ? 6.458 -5.964 -12.226 1.00 91.19 93 GLY A CA 1
ATOM 709 C C . GLY A 1 93 ? 6.899 -7.332 -11.698 1.00 91.19 93 GLY A C 1
ATOM 710 O O . GLY A 1 93 ? 6.538 -7.682 -10.578 1.00 91.19 93 GLY A O 1
ATOM 711 N N . ARG A 1 94 ? 7.699 -8.090 -12.464 1.00 90.56 94 ARG A N 1
ATOM 712 C CA . ARG A 1 94 ? 8.271 -9.364 -11.999 1.00 90.56 94 ARG A CA 1
ATOM 713 C C . ARG A 1 94 ? 9.262 -9.170 -10.864 1.00 90.56 94 ARG A C 1
ATOM 715 O O . ARG A 1 94 ? 9.175 -9.897 -9.885 1.00 90.56 94 ARG A O 1
ATOM 722 N N . LEU A 1 95 ? 10.166 -8.205 -11.000 1.00 91.06 95 LEU A N 1
ATOM 723 C CA . LEU A 1 95 ? 11.159 -7.909 -9.976 1.00 91.06 95 LEU A CA 1
ATOM 724 C C . LEU A 1 95 ? 10.500 -7.517 -8.654 1.00 91.06 95 LEU A C 1
ATOM 726 O O . LEU A 1 95 ? 10.814 -8.101 -7.628 1.00 91.06 95 LEU A O 1
ATOM 730 N N . LEU A 1 96 ? 9.547 -6.583 -8.673 1.00 92.56 96 LEU A N 1
ATOM 731 C CA . LEU A 1 96 ? 8.839 -6.175 -7.458 1.00 92.56 96 LEU A CA 1
ATOM 732 C C . LEU A 1 96 ? 7.998 -7.316 -6.876 1.00 92.56 96 LEU A C 1
ATOM 734 O O . LEU A 1 96 ? 7.872 -7.423 -5.661 1.00 92.56 96 LEU A O 1
ATOM 738 N N . GLN A 1 97 ? 7.435 -8.178 -7.727 1.00 91.62 97 GLN A N 1
ATOM 739 C CA . GLN A 1 97 ? 6.774 -9.396 -7.268 1.00 91.62 97 GLN A CA 1
ATOM 740 C C . GLN A 1 97 ? 7.755 -10.313 -6.520 1.00 91.62 97 GLN A C 1
ATOM 742 O O . GLN A 1 97 ? 7.378 -10.818 -5.468 1.00 91.62 97 GLN A O 1
ATOM 747 N N . GLU A 1 98 ? 8.966 -10.520 -7.040 1.00 90.62 98 GLU A N 1
ATOM 748 C CA . GLU A 1 98 ? 9.989 -11.347 -6.390 1.00 90.62 98 GLU A CA 1
ATOM 749 C C . GLU A 1 98 ? 10.453 -10.713 -5.077 1.00 90.62 98 GLU A C 1
ATOM 751 O O . GLU A 1 98 ? 10.482 -11.380 -4.049 1.00 90.62 98 GLU A O 1
ATOM 756 N N . ILE A 1 99 ? 10.675 -9.392 -5.074 1.00 89.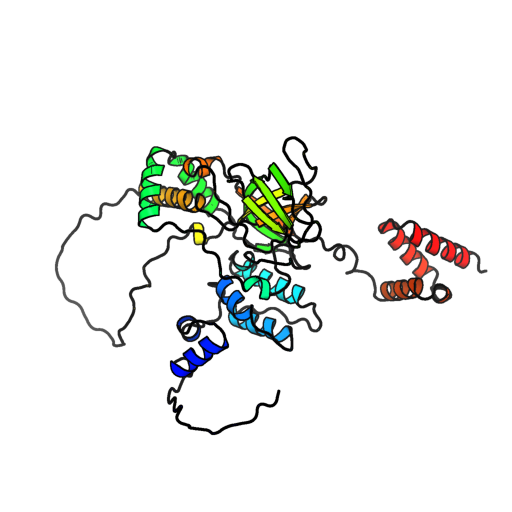69 99 ILE A N 1
ATOM 757 C CA . ILE A 1 99 ? 11.055 -8.648 -3.869 1.00 89.69 99 ILE A CA 1
ATOM 758 C C . ILE A 1 99 ? 10.015 -8.843 -2.762 1.00 89.69 99 ILE A C 1
ATOM 760 O O . ILE A 1 99 ? 10.360 -9.179 -1.634 1.00 89.69 99 ILE A O 1
ATOM 764 N N . VAL A 1 100 ? 8.730 -8.673 -3.070 1.00 90.62 100 VAL A N 1
ATOM 765 C CA . VAL A 1 100 ? 7.660 -8.875 -2.082 1.00 90.62 100 VAL A CA 1
ATOM 766 C C . VAL A 1 100 ? 7.524 -10.356 -1.705 1.00 90.62 100 VAL A C 1
ATOM 768 O O . VAL A 1 100 ? 7.188 -10.663 -0.568 1.00 90.62 100 VAL A O 1
ATOM 771 N N . ALA A 1 101 ? 7.767 -11.288 -2.632 1.00 87.44 101 ALA A N 1
ATOM 772 C CA . ALA A 1 101 ? 7.634 -12.719 -2.372 1.00 87.44 101 ALA A CA 1
ATOM 773 C C . ALA A 1 101 ? 8.728 -13.273 -1.446 1.00 87.44 101 ALA A C 1
ATOM 775 O O . ALA A 1 101 ? 8.396 -14.072 -0.572 1.00 87.44 101 ALA A O 1
ATOM 776 N N . GLU A 1 102 ? 9.988 -12.862 -1.616 1.00 85.38 102 GLU A N 1
ATOM 777 C CA . GLU A 1 102 ? 11.088 -13.330 -0.762 1.00 85.38 102 GLU A CA 1
ATOM 778 C C . GLU A 1 102 ? 11.164 -12.555 0.567 1.00 85.38 102 GLU A C 1
ATOM 780 O O . GLU A 1 102 ? 11.450 -13.160 1.597 1.00 85.38 102 GLU A O 1
ATOM 785 N N . SER A 1 103 ? 10.870 -11.245 0.581 1.00 85.12 103 SER A N 1
ATOM 786 C CA . SER A 1 103 ? 10.992 -10.428 1.805 1.00 85.12 103 SER A CA 1
ATOM 787 C C . SER A 1 103 ? 9.723 -10.351 2.653 1.00 85.12 103 SER A C 1
ATOM 789 O O . SER A 1 103 ? 9.804 -10.090 3.850 1.00 85.12 103 SER A O 1
ATOM 791 N N . GLY A 1 104 ? 8.541 -10.497 2.047 1.00 85.06 104 GLY A N 1
ATOM 792 C CA . GLY A 1 104 ? 7.269 -10.145 2.686 1.00 85.06 104 GLY A CA 1
ATOM 793 C C . GLY A 1 104 ? 7.063 -8.638 2.910 1.00 85.06 104 GLY A C 1
ATOM 794 O O . GLY A 1 104 ? 6.005 -8.251 3.411 1.00 85.06 104 GLY A O 1
ATOM 795 N N . ASP A 1 105 ? 8.029 -7.792 2.525 1.00 86.44 105 ASP A N 1
ATOM 796 C CA . ASP A 1 105 ? 7.979 -6.340 2.693 1.00 86.44 105 ASP A CA 1
ATOM 797 C C . ASP A 1 105 ? 6.925 -5.736 1.754 1.00 86.44 105 ASP A C 1
ATOM 799 O O . ASP A 1 105 ? 6.868 -6.015 0.553 1.00 86.44 105 ASP A O 1
ATOM 803 N N . ILE A 1 106 ? 6.076 -4.878 2.310 1.00 89.69 106 ILE A N 1
ATOM 804 C CA . ILE A 1 106 ? 5.030 -4.154 1.586 1.00 89.69 106 ILE A CA 1
ATOM 805 C C . ILE A 1 106 ? 5.495 -2.787 1.079 1.00 89.69 106 ILE A C 1
ATOM 807 O O . ILE A 1 106 ? 4.759 -2.141 0.335 1.00 89.69 106 ILE A O 1
ATOM 811 N N . ALA A 1 107 ? 6.696 -2.337 1.435 1.00 89.38 107 ALA A N 1
ATOM 812 C CA . ALA A 1 107 ? 7.264 -1.061 1.020 1.00 89.38 107 ALA A CA 1
ATOM 813 C C . ALA A 1 107 ? 7.314 -0.863 -0.516 1.00 89.38 107 ALA A C 1
ATOM 815 O O . ALA A 1 107 ? 7.047 0.252 -0.982 1.00 89.38 107 ALA A O 1
ATOM 816 N N . PRO A 1 108 ? 7.522 -1.909 -1.351 1.00 91.75 108 PRO A N 1
ATOM 817 C CA . PRO A 1 108 ? 7.340 -1.808 -2.802 1.00 91.75 108 PRO A CA 1
ATOM 818 C C . PRO A 1 108 ? 5.927 -1.394 -3.239 1.00 91.75 108 PRO A C 1
ATOM 820 O O . PRO A 1 108 ? 5.745 -0.905 -4.353 1.00 91.75 108 PRO A O 1
ATOM 823 N N . LEU A 1 109 ? 4.907 -1.567 -2.397 1.00 92.94 109 LEU A N 1
ATOM 824 C CA . LEU A 1 109 ? 3.531 -1.164 -2.689 1.00 92.94 109 LEU A CA 1
ATOM 825 C C . LEU A 1 109 ? 3.282 0.328 -2.422 1.00 92.94 109 LEU A C 1
ATOM 827 O O . LEU A 1 109 ? 2.249 0.836 -2.847 1.00 92.94 109 LEU A O 1
ATOM 831 N N . ASP A 1 110 ? 4.192 1.057 -1.779 1.00 91.50 110 ASP A N 1
ATOM 832 C CA . ASP A 1 110 ? 3.965 2.435 -1.307 1.00 91.50 110 ASP A CA 1
ATOM 833 C C . ASP A 1 110 ? 4.125 3.527 -2.391 1.00 91.50 110 ASP A C 1
ATOM 835 O O . ASP A 1 110 ? 4.497 4.657 -2.127 1.00 91.50 110 ASP A O 1
ATOM 839 N N . TRP A 1 111 ? 3.936 3.228 -3.668 1.00 93.38 111 TRP A N 1
ATOM 840 C CA . TRP A 1 111 ? 4.256 4.157 -4.766 1.00 93.38 111 TRP A CA 1
ATOM 841 C C . TRP A 1 111 ? 3.130 5.157 -5.099 1.00 93.38 111 TRP A C 1
ATOM 843 O O . TRP A 1 111 ? 1.961 4.905 -4.795 1.00 93.38 111 TRP A O 1
ATOM 853 N N . VAL A 1 112 ? 3.458 6.237 -5.823 1.00 91.62 112 VAL A N 1
ATOM 854 C CA . VAL A 1 112 ? 2.496 7.234 -6.355 1.00 91.62 112 VAL A CA 1
ATOM 855 C C . VAL A 1 112 ? 2.521 7.328 -7.888 1.00 91.62 112 VAL A C 1
ATOM 857 O O . VAL A 1 112 ? 3.462 6.894 -8.549 1.00 91.62 112 VAL A O 1
ATOM 860 N N . GLY A 1 113 ? 1.474 7.878 -8.497 1.00 90.62 113 GLY A N 1
ATOM 861 C CA . GLY A 1 113 ? 1.366 8.049 -9.948 1.00 90.62 113 GLY A CA 1
ATOM 862 C C . GLY A 1 113 ? 0.629 6.896 -10.629 1.00 90.62 113 GLY A C 1
ATOM 863 O O . GLY A 1 113 ? -0.493 6.564 -10.254 1.00 90.62 113 GLY A O 1
ATOM 864 N N . ARG A 1 114 ? 1.210 6.284 -11.671 1.00 91.19 114 ARG A N 1
ATOM 865 C CA . ARG A 1 114 ? 0.490 5.342 -12.553 1.00 91.19 114 ARG A CA 1
ATOM 866 C C . ARG A 1 114 ? 0.692 3.878 -12.165 1.00 91.19 114 ARG A C 1
ATOM 868 O O . ARG A 1 114 ? 1.809 3.427 -11.952 1.00 91.19 114 ARG A O 1
ATOM 875 N N . SER A 1 115 ? -0.396 3.107 -12.191 1.00 91.31 115 SER A N 1
ATOM 876 C CA . SER A 1 115 ? -0.369 1.654 -11.983 1.00 91.31 115 SER A CA 1
ATOM 877 C C . SER A 1 115 ? 0.166 0.895 -13.199 1.00 91.31 115 SER A C 1
ATOM 879 O O . SER A 1 115 ? -0.206 1.221 -14.329 1.00 91.31 115 SER A O 1
ATOM 881 N N . SER A 1 116 ? 0.905 -0.185 -12.962 1.00 90.75 116 SER A N 1
ATOM 882 C CA . SER A 1 116 ? 1.369 -1.116 -13.993 1.00 90.75 116 SER A CA 1
ATOM 883 C C . SER A 1 116 ? 0.227 -1.905 -14.640 1.00 90.75 116 SER A C 1
ATOM 885 O O . SER A 1 116 ? -0.765 -2.271 -13.996 1.00 90.75 116 SER A O 1
ATOM 887 N N . GLU A 1 117 ? 0.403 -2.258 -15.916 1.00 87.88 117 GLU A N 1
ATOM 888 C CA . GLU A 1 117 ? -0.427 -3.274 -16.573 1.00 87.88 117 GLU A CA 1
ATOM 889 C C . GLU A 1 117 ? -0.213 -4.682 -15.984 1.00 87.88 117 GLU A C 1
ATOM 891 O O . GLU A 1 117 ? -1.094 -5.532 -16.122 1.00 87.88 117 GLU A O 1
ATOM 896 N N . PHE A 1 118 ? 0.924 -4.934 -15.321 1.00 87.62 118 PHE A N 1
ATOM 897 C CA . PHE A 1 118 ? 1.267 -6.229 -14.722 1.00 87.62 118 PHE A CA 1
ATOM 898 C C . PHE A 1 118 ? 0.399 -6.552 -13.495 1.00 87.62 118 PHE A C 1
ATOM 900 O O . PHE A 1 118 ? -0.221 -7.613 -13.427 1.00 87.62 118 PHE A O 1
ATOM 907 N N . ASN A 1 119 ? 0.322 -5.623 -12.539 1.00 91.56 119 ASN A N 1
ATOM 908 C CA . ASN A 1 119 ? -0.566 -5.672 -11.379 1.00 91.56 119 ASN A CA 1
ATOM 909 C C . ASN A 1 119 ? -0.846 -4.238 -10.907 1.00 91.56 119 ASN A C 1
ATOM 911 O O . ASN A 1 119 ? 0.059 -3.415 -10.851 1.00 91.56 119 ASN A O 1
ATOM 915 N N . SER A 1 120 ? -2.092 -3.935 -10.540 1.00 92.12 120 SER A N 1
ATOM 916 C CA . SER A 1 120 ? -2.515 -2.576 -10.200 1.00 92.12 120 SER A CA 1
ATOM 917 C C . SER A 1 120 ? -1.888 -2.054 -8.918 1.00 92.12 120 SER A C 1
ATOM 919 O O . SER A 1 120 ? -1.898 -0.850 -8.719 1.00 92.12 120 SER A O 1
ATOM 921 N N . CYS A 1 121 ? -1.401 -2.942 -8.049 1.00 93.44 121 CYS A N 1
ATOM 922 C CA . CYS A 1 121 ? -0.671 -2.595 -6.836 1.00 93.44 121 CYS A CA 1
ATOM 923 C C . CYS A 1 121 ? 0.819 -2.362 -7.067 1.00 93.44 121 CYS A C 1
ATOM 925 O O . CYS A 1 121 ? 1.492 -2.013 -6.106 1.00 93.44 121 CYS A O 1
ATOM 927 N N . LEU A 1 122 ? 1.323 -2.516 -8.292 1.00 94.19 122 LEU A N 1
ATOM 928 C CA . LEU A 1 122 ? 2.700 -2.196 -8.661 1.00 94.19 122 LEU A CA 1
ATOM 929 C C . LEU A 1 122 ? 2.721 -0.954 -9.565 1.00 94.19 122 LEU A C 1
ATOM 931 O O . LEU A 1 122 ? 1.767 -0.750 -10.330 1.00 94.19 122 LEU A O 1
ATOM 935 N N . PRO A 1 123 ? 3.770 -0.123 -9.498 1.00 93.75 123 PRO A N 1
ATOM 936 C CA . PRO A 1 123 ? 3.866 1.072 -10.315 1.00 93.75 123 PRO A CA 1
ATOM 937 C C . PRO A 1 123 ? 4.247 0.723 -11.748 1.00 93.75 123 PRO A C 1
ATOM 939 O O . PRO A 1 123 ? 4.890 -0.290 -12.026 1.00 93.75 123 PRO A O 1
ATOM 942 N N . ALA A 1 124 ? 3.846 1.586 -12.673 1.00 91.25 124 ALA A N 1
ATOM 943 C CA . ALA A 1 124 ? 4.237 1.480 -14.070 1.00 91.25 124 ALA A CA 1
ATOM 944 C C . ALA A 1 124 ? 5.727 1.784 -14.287 1.00 91.25 124 ALA A C 1
ATOM 946 O O . ALA A 1 124 ? 6.286 1.320 -15.275 1.00 91.25 124 ALA A O 1
ATOM 947 N N . ASP A 1 125 ? 6.346 2.575 -13.412 1.00 90.62 125 ASP A N 1
ATOM 948 C CA . ASP A 1 125 ? 7.719 3.042 -13.568 1.00 90.62 125 ASP A CA 1
ATOM 949 C C . ASP A 1 125 ? 8.382 3.303 -12.209 1.00 90.62 125 ASP A C 1
ATOM 951 O O . ASP A 1 125 ? 7.696 3.549 -11.217 1.00 90.62 125 ASP A O 1
ATOM 955 N N . VAL A 1 126 ? 9.713 3.262 -12.159 1.00 91.19 126 VAL A N 1
ATOM 956 C CA . VAL A 1 126 ? 10.478 3.444 -10.915 1.00 91.19 126 VAL A CA 1
ATOM 957 C C . VAL A 1 126 ? 10.435 4.897 -10.422 1.00 91.19 126 VAL A C 1
ATOM 959 O O . VAL A 1 126 ? 10.519 5.131 -9.217 1.00 91.19 126 VAL A O 1
ATOM 962 N N . ALA A 1 127 ? 10.176 5.878 -11.297 1.00 91.12 127 ALA A N 1
ATOM 963 C CA . ALA A 1 127 ? 9.979 7.271 -10.885 1.00 91.12 127 ALA A CA 1
ATOM 964 C C . ALA A 1 127 ? 8.804 7.452 -9.905 1.00 91.12 127 ALA A C 1
ATOM 966 O O . ALA A 1 127 ? 8.757 8.426 -9.155 1.00 91.12 127 ALA A O 1
ATOM 967 N N . SER A 1 128 ? 7.879 6.487 -9.839 1.00 91.88 128 SER A N 1
ATOM 968 C CA . SER A 1 128 ? 6.803 6.449 -8.843 1.00 91.88 128 SER A CA 1
ATOM 969 C C . SER A 1 128 ? 7.283 6.330 -7.386 1.00 91.88 128 SER A C 1
ATOM 971 O O . SER A 1 128 ? 6.478 6.523 -6.472 1.00 91.88 128 SER A O 1
ATOM 973 N N . TYR A 1 129 ? 8.567 6.027 -7.162 1.00 92.19 129 TYR A N 1
ATOM 974 C CA . TYR A 1 129 ? 9.215 5.989 -5.846 1.00 92.19 129 TYR A CA 1
ATOM 975 C C . TYR A 1 129 ? 10.000 7.265 -5.507 1.00 92.19 129 TYR A C 1
ATOM 977 O O . TYR A 1 129 ? 10.546 7.350 -4.412 1.00 92.19 129 TYR A O 1
ATOM 985 N N . ALA A 1 130 ? 10.056 8.256 -6.407 1.00 88.12 130 ALA A N 1
ATOM 986 C CA . ALA A 1 130 ? 10.869 9.462 -6.213 1.00 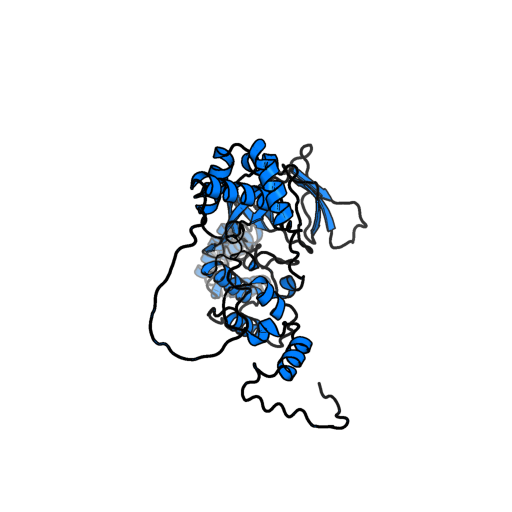88.12 130 ALA A CA 1
ATOM 987 C C . ALA A 1 130 ? 10.423 10.314 -5.020 1.00 88.12 130 ALA A C 1
ATOM 989 O O . ALA A 1 130 ? 11.238 11.006 -4.405 1.00 88.12 130 ALA A O 1
ATOM 990 N N . ALA A 1 131 ? 9.134 10.256 -4.676 1.00 81.69 131 ALA A N 1
ATOM 991 C CA . ALA A 1 131 ? 8.624 10.907 -3.484 1.00 81.69 131 ALA A CA 1
ATOM 992 C C . ALA A 1 131 ? 9.251 10.266 -2.230 1.00 81.69 131 ALA A C 1
ATOM 994 O O . ALA A 1 131 ? 9.174 9.036 -2.082 1.00 81.69 131 ALA A O 1
ATOM 995 N N . PRO A 1 132 ? 9.842 11.075 -1.327 1.00 71.69 132 PRO A N 1
ATOM 996 C CA . PRO A 1 132 ? 10.405 10.560 -0.090 1.00 71.69 132 PRO A CA 1
ATOM 997 C C . PRO A 1 132 ? 9.322 9.815 0.698 1.00 71.69 132 PRO A C 1
ATOM 999 O O . PRO A 1 132 ? 8.169 10.265 0.689 1.00 71.69 132 PRO A O 1
ATOM 1002 N N . PRO A 1 133 ? 9.665 8.698 1.368 1.00 65.19 133 PRO A N 1
ATOM 1003 C CA . PRO A 1 133 ? 8.716 7.971 2.196 1.00 65.19 133 PRO A CA 1
ATOM 1004 C C . PRO A 1 133 ? 8.134 8.942 3.218 1.00 65.19 133 PRO A C 1
ATOM 1006 O O . PRO A 1 133 ? 8.851 9.473 4.070 1.00 65.19 133 PRO A O 1
ATOM 1009 N N . ARG A 1 134 ? 6.834 9.223 3.126 1.00 62.56 134 ARG A N 1
ATOM 1010 C CA . ARG A 1 134 ? 6.169 10.008 4.159 1.00 62.56 134 ARG A CA 1
ATOM 1011 C C . ARG A 1 134 ? 5.959 9.091 5.345 1.00 62.56 134 ARG A C 1
ATOM 1013 O O . ARG A 1 134 ? 4.982 8.351 5.384 1.00 62.56 134 ARG A O 1
ATOM 1020 N N . VAL A 1 135 ? 6.886 9.148 6.299 1.00 60.09 135 VAL A N 1
ATOM 1021 C CA . VAL A 1 135 ? 6.692 8.546 7.617 1.00 60.09 135 VAL A CA 1
ATOM 1022 C C . VAL A 1 135 ? 5.452 9.223 8.204 1.00 60.09 135 VAL A C 1
ATOM 1024 O O . VAL A 1 135 ? 5.470 10.440 8.420 1.00 60.09 135 VAL A O 1
ATOM 1027 N N . PRO A 1 136 ? 4.335 8.499 8.381 1.00 60.41 136 PRO A N 1
ATOM 1028 C CA . PRO A 1 136 ? 3.208 9.054 9.109 1.00 60.41 136 PRO A CA 1
ATOM 1029 C C . PRO A 1 136 ? 3.726 9.469 10.482 1.00 60.41 136 PRO A C 1
ATOM 1031 O O . PRO A 1 136 ? 4.526 8.724 11.034 1.00 60.41 136 PRO A O 1
ATOM 1034 N N . LEU A 1 137 ? 3.317 10.635 10.998 1.00 59.00 137 LEU A N 1
ATOM 1035 C CA . LEU A 1 137 ? 3.756 11.158 12.300 1.00 59.00 137 LEU A CA 1
ATOM 1036 C C . LEU A 1 137 ? 3.806 10.026 13.339 1.00 59.00 137 LEU A C 1
ATOM 1038 O O . LEU A 1 137 ? 2.769 9.599 13.851 1.00 59.00 137 LEU A O 1
ATOM 1042 N N . SER A 1 138 ? 5.007 9.508 13.586 1.00 68.50 138 SER A N 1
ATOM 1043 C CA . SER A 1 138 ? 5.236 8.423 14.523 1.00 68.50 138 SER A CA 1
ATOM 1044 C C . SER A 1 138 ? 5.419 9.071 15.879 1.00 68.50 138 SER A C 1
ATOM 1046 O O . SER A 1 138 ? 6.322 9.892 16.044 1.00 68.50 138 SER A O 1
ATOM 1048 N N . LEU A 1 139 ? 4.542 8.734 16.821 1.00 78.94 139 LEU A N 1
ATOM 1049 C CA . LEU A 1 139 ? 4.699 9.160 18.208 1.00 78.94 139 LEU A CA 1
ATOM 1050 C C . LEU A 1 139 ? 6.089 8.749 18.709 1.00 78.94 139 LEU A C 1
ATOM 1052 O O . LEU A 1 139 ? 6.564 7.660 18.367 1.00 78.94 139 LEU A O 1
ATOM 1056 N N . SER A 1 140 ? 6.715 9.604 19.515 1.00 84.81 140 SER A N 1
ATOM 1057 C CA . SER A 1 140 ? 7.940 9.243 20.227 1.00 84.81 140 SER A CA 1
ATOM 1058 C C . SER A 1 140 ? 7.681 8.078 21.186 1.00 84.81 140 SER A C 1
ATOM 1060 O O . SER A 1 140 ? 6.536 7.776 21.525 1.00 84.81 140 SER A O 1
ATOM 1062 N N . GLU A 1 141 ? 8.735 7.414 21.654 1.00 83.31 141 GLU A N 1
ATOM 1063 C CA . GLU A 1 141 ? 8.587 6.317 22.614 1.00 83.31 141 GLU A CA 1
ATOM 1064 C C . GLU A 1 141 ? 7.886 6.767 23.907 1.00 83.31 141 GLU A C 1
ATOM 1066 O O . GLU A 1 141 ? 6.969 6.093 24.380 1.00 83.31 141 GLU A O 1
ATOM 1071 N N . ASP A 1 142 ? 8.212 7.965 24.402 1.00 87.31 142 ASP A N 1
ATOM 1072 C CA . ASP A 1 142 ? 7.544 8.570 25.557 1.00 87.31 142 ASP A CA 1
ATOM 1073 C C . ASP A 1 142 ? 6.048 8.800 25.296 1.00 87.31 142 ASP A C 1
ATOM 1075 O O . ASP A 1 142 ? 5.197 8.487 26.132 1.00 87.31 142 ASP A O 1
ATOM 1079 N N . GLU A 1 143 ? 5.698 9.310 24.113 1.00 89.69 143 GLU A N 1
ATOM 1080 C CA . GLU A 1 143 ? 4.307 9.523 23.711 1.00 89.69 143 GLU A CA 1
ATOM 1081 C C . GLU A 1 143 ? 3.550 8.197 23.552 1.00 89.69 143 GLU A C 1
ATOM 1083 O O . GLU A 1 143 ? 2.386 8.096 23.956 1.00 89.69 143 GLU A O 1
ATOM 1088 N N . ILE A 1 144 ? 4.204 7.160 23.014 1.00 87.69 144 ILE A N 1
ATOM 1089 C CA . ILE A 1 144 ? 3.650 5.804 22.945 1.00 87.69 144 ILE A CA 1
ATOM 1090 C C . ILE A 1 144 ? 3.385 5.293 24.358 1.00 87.69 144 ILE A C 1
ATOM 1092 O O . ILE A 1 144 ? 2.294 4.789 24.618 1.00 87.69 144 ILE A O 1
ATOM 1096 N N . GLN A 1 145 ? 4.326 5.458 25.286 1.00 89.88 145 GLN A N 1
ATOM 1097 C CA . GLN A 1 145 ? 4.175 4.986 26.659 1.00 89.88 145 GLN A CA 1
ATOM 1098 C C . GLN A 1 145 ? 3.043 5.717 27.402 1.00 89.88 145 GLN A C 1
ATOM 1100 O O . GLN A 1 145 ? 2.267 5.092 28.138 1.00 89.88 145 GLN A O 1
ATOM 1105 N N . ILE A 1 146 ? 2.878 7.023 27.165 1.00 91.00 146 ILE A N 1
ATOM 1106 C CA . ILE A 1 146 ? 1.745 7.814 27.675 1.00 91.00 146 ILE A CA 1
ATOM 1107 C C . ILE A 1 146 ? 0.417 7.296 27.100 1.00 91.00 146 ILE A C 1
ATOM 1109 O O . ILE A 1 146 ? -0.561 7.114 27.838 1.00 91.00 146 ILE A O 1
ATOM 1113 N N . ALA A 1 147 ? 0.371 7.015 25.795 1.00 89.69 147 ALA A N 1
ATOM 1114 C CA . ALA A 1 147 ? -0.817 6.487 25.133 1.00 89.69 147 ALA A CA 1
ATOM 1115 C C . ALA A 1 147 ? -1.171 5.074 25.630 1.00 89.69 147 ALA A C 1
ATOM 1117 O O . ALA A 1 147 ? -2.333 4.807 25.938 1.00 89.69 147 ALA A O 1
ATOM 1118 N N . VAL A 1 148 ? -0.180 4.193 25.801 1.00 90.81 148 VAL A N 1
ATOM 1119 C CA . VAL A 1 148 ? -0.351 2.852 26.385 1.00 90.81 148 VAL A CA 1
ATOM 1120 C C . VAL A 1 148 ? -0.936 2.949 27.789 1.00 90.81 148 VAL A C 1
ATOM 1122 O O . VAL A 1 148 ? -1.945 2.303 28.069 1.00 90.81 148 VAL A O 1
ATOM 1125 N N . SER A 1 149 ? -0.369 3.804 28.645 1.00 91.44 149 SER A N 1
ATOM 1126 C CA . SER A 1 149 ? -0.857 4.021 30.015 1.00 91.44 149 SER A CA 1
ATOM 1127 C C . SER A 1 149 ? -2.313 4.502 30.035 1.00 91.44 149 SER A C 1
ATOM 1129 O O 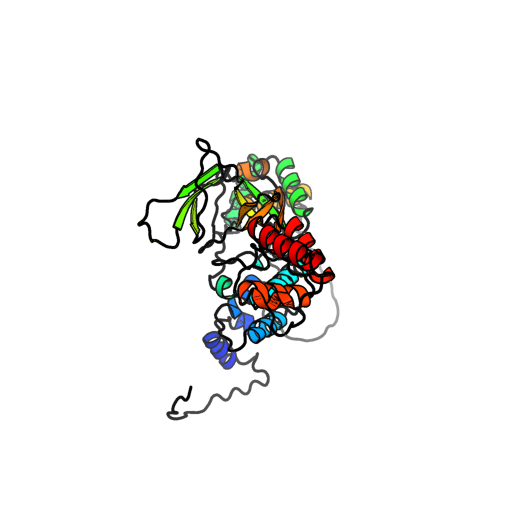. SER A 1 149 ? -3.107 4.088 30.878 1.00 91.44 149 SER A O 1
ATOM 1131 N N . SER A 1 150 ? -2.695 5.335 29.063 1.00 90.38 150 SER A N 1
ATOM 1132 C CA . SER A 1 150 ? -4.079 5.793 28.902 1.00 90.38 150 SER A CA 1
ATOM 1133 C C . SER A 1 150 ? -5.017 4.662 28.458 1.00 90.38 150 SER A C 1
ATOM 1135 O O . SER A 1 150 ? -6.140 4.558 28.952 1.00 90.38 150 SER A O 1
ATOM 1137 N N . LEU A 1 151 ? -4.560 3.780 27.562 1.00 88.50 151 LEU A N 1
ATOM 1138 C CA . LEU A 1 151 ? -5.351 2.659 27.048 1.00 88.50 151 LEU A CA 1
ATOM 1139 C C . LEU A 1 151 ? -5.528 1.517 28.052 1.00 88.50 151 LEU A C 1
ATOM 1141 O O . LEU A 1 151 ? -6.548 0.833 27.975 1.00 88.50 151 LEU A O 1
ATOM 1145 N N . GLN A 1 152 ? -4.601 1.323 28.997 1.00 87.50 152 GLN A N 1
ATOM 1146 C CA . GLN A 1 152 ? -4.672 0.256 30.011 1.00 87.50 152 GLN A CA 1
ATOM 1147 C C . GLN A 1 152 ? -6.003 0.241 30.783 1.00 87.50 152 GLN A C 1
ATOM 1149 O O . GLN A 1 152 ? -6.491 -0.826 31.148 1.00 87.50 152 GLN A O 1
ATOM 1154 N N . ASN A 1 153 ? -6.611 1.412 30.995 1.00 83.94 153 ASN A N 1
ATOM 1155 C CA . ASN A 1 153 ? -7.874 1.549 31.728 1.00 83.94 153 ASN A CA 1
ATOM 1156 C C . ASN A 1 153 ? -9.122 1.537 30.828 1.00 83.94 153 ASN A C 1
ATOM 1158 O O . ASN A 1 153 ? -10.242 1.516 31.334 1.00 83.94 153 ASN A O 1
ATOM 1162 N N . ILE A 1 154 ? -8.944 1.582 29.505 1.00 86.44 154 ILE A N 1
ATOM 1163 C CA . ILE A 1 154 ? -10.030 1.726 28.525 1.00 86.44 154 ILE A CA 1
ATOM 1164 C C . ILE A 1 154 ? -10.228 0.429 27.738 1.00 86.44 154 ILE A C 1
ATOM 1166 O O . ILE A 1 154 ? -11.356 -0.021 27.534 1.00 86.44 154 ILE A O 1
ATOM 1170 N N . VAL A 1 155 ? -9.133 -0.181 27.287 1.00 85.69 155 VAL A N 1
ATOM 1171 C CA . VAL A 1 155 ? -9.152 -1.386 26.460 1.00 85.69 155 VAL A CA 1
ATOM 1172 C C . VAL A 1 155 ? -9.064 -2.612 27.355 1.00 85.69 155 VAL A C 1
ATOM 1174 O O . VAL A 1 155 ? -8.118 -2.777 28.119 1.00 85.69 155 VAL A O 1
ATOM 1177 N N . ALA A 1 156 ? -10.028 -3.524 27.223 1.00 87.94 156 ALA A N 1
ATOM 1178 C CA . ALA A 1 156 ? -9.978 -4.784 27.952 1.00 87.94 156 ALA A CA 1
ATOM 1179 C C . ALA A 1 156 ? -8.729 -5.597 27.534 1.00 87.94 156 ALA A C 1
ATOM 1181 O O . ALA A 1 156 ? -8.567 -5.860 26.337 1.00 87.94 156 ALA A O 1
ATOM 1182 N N . PRO A 1 157 ? -7.898 -6.085 28.478 1.00 88.25 157 PRO A N 1
ATOM 1183 C CA . PRO A 1 157 ? -6.668 -6.821 28.165 1.00 88.25 157 PRO A CA 1
ATOM 1184 C C . PRO A 1 157 ? -6.867 -7.985 27.188 1.00 88.25 157 PRO A C 1
ATOM 1186 O O . PRO A 1 157 ? -6.128 -8.144 26.219 1.00 88.25 157 PRO A O 1
ATOM 1189 N N . GLY A 1 158 ? -7.945 -8.755 27.371 1.00 87.69 158 GLY A N 1
ATOM 1190 C CA . GLY A 1 158 ? -8.277 -9.874 26.488 1.00 87.69 158 GLY A CA 1
ATOM 1191 C C . GLY A 1 158 ? -8.652 -9.465 25.057 1.00 87.69 158 GLY A C 1
ATOM 1192 O O . GLY A 1 158 ? -8.579 -10.288 24.149 1.00 87.69 158 GLY A O 1
ATOM 1193 N N . LEU A 1 159 ? -9.069 -8.220 24.807 1.00 88.00 159 LEU A N 1
ATOM 1194 C CA . LEU A 1 159 ? -9.276 -7.717 23.444 1.00 88.00 159 LEU A CA 1
ATOM 1195 C C . LEU A 1 159 ? -7.949 -7.341 22.783 1.00 88.00 159 LEU A C 1
ATOM 1197 O O . LEU A 1 159 ? -7.735 -7.726 21.634 1.00 88.00 159 LEU A O 1
ATOM 1201 N N . ALA A 1 160 ? -7.059 -6.667 23.514 1.00 88.69 160 ALA A N 1
ATOM 1202 C CA . ALA A 1 160 ? -5.734 -6.308 23.018 1.00 88.69 160 ALA A CA 1
ATOM 1203 C C . ALA A 1 160 ? -4.918 -7.556 22.648 1.00 88.69 160 ALA A C 1
ATOM 1205 O O . ALA A 1 160 ? -4.448 -7.673 21.518 1.00 88.69 160 ALA A O 1
ATOM 1206 N N . LEU A 1 161 ? -4.848 -8.539 23.551 1.00 90.44 161 LEU A N 1
ATOM 1207 C CA . LEU A 1 161 ? -4.129 -9.795 23.310 1.00 90.44 161 LEU A CA 1
ATOM 1208 C C . LEU A 1 161 ? -4.703 -10.579 22.119 1.00 90.44 161 LEU A C 1
ATOM 1210 O O . LEU A 1 161 ? -3.951 -11.108 21.305 1.00 90.44 161 LEU A O 1
ATOM 1214 N N . ARG A 1 162 ? -6.036 -10.618 21.962 1.00 90.38 162 ARG A N 1
ATOM 1215 C CA . ARG A 1 162 ? -6.674 -11.269 20.802 1.00 90.38 162 ARG A CA 1
ATOM 1216 C C . ARG A 1 162 ? -6.349 -10.573 19.486 1.00 90.38 162 ARG A C 1
ATOM 1218 O O . ARG A 1 162 ? -6.182 -11.257 18.480 1.00 90.38 162 ARG A O 1
ATOM 1225 N N . LEU A 1 163 ? -6.291 -9.242 19.478 1.00 88.81 163 LEU A N 1
ATOM 1226 C CA . LEU A 1 163 ? -5.897 -8.480 18.296 1.00 88.81 163 LEU A CA 1
ATOM 1227 C C . LEU A 1 163 ? -4.440 -8.774 17.926 1.00 88.81 163 LEU A C 1
ATOM 1229 O O . LEU A 1 163 ? -4.173 -9.094 16.770 1.00 88.81 163 LEU A O 1
ATOM 1233 N N . HIS A 1 164 ? -3.538 -8.720 18.908 1.00 88.56 164 HIS A N 1
ATOM 1234 C CA . HIS A 1 164 ? -2.121 -9.025 18.721 1.00 88.56 164 HIS A CA 1
ATOM 1235 C C . HIS A 1 164 ? -1.926 -10.430 18.147 1.00 88.56 164 HIS A C 1
ATOM 1237 O O . HIS A 1 164 ? -1.400 -10.575 17.048 1.00 88.56 164 HIS A O 1
ATOM 1243 N N . ALA A 1 165 ? -2.469 -11.452 18.816 1.00 89.25 165 ALA A N 1
ATOM 1244 C CA . ALA A 1 165 ? -2.381 -12.835 18.355 1.00 89.25 165 ALA A CA 1
ATOM 1245 C C . ALA A 1 165 ? -2.997 -13.024 16.959 1.00 89.25 165 ALA A C 1
ATOM 1247 O O . ALA A 1 165 ? -2.496 -13.802 16.150 1.00 89.25 165 ALA A O 1
ATOM 1248 N N . ARG A 1 166 ? -4.090 -12.318 16.633 1.00 89.88 166 ARG A N 1
ATOM 1249 C CA . ARG A 1 166 ? -4.696 -12.394 15.296 1.00 89.88 166 ARG A CA 1
ATOM 1250 C C . ARG A 1 166 ? -3.773 -11.838 14.214 1.00 89.88 166 ARG A C 1
ATOM 1252 O O . ARG A 1 166 ? -3.762 -12.404 13.127 1.00 89.88 166 ARG A O 1
ATOM 1259 N N . LEU A 1 167 ? -3.065 -10.744 14.490 1.00 88.38 167 LEU A N 1
ATOM 1260 C CA . LEU A 1 167 ? -2.145 -10.108 13.545 1.00 88.38 167 LEU A CA 1
ATOM 1261 C C . LEU A 1 167 ? -0.842 -10.901 13.398 1.00 88.38 167 LEU A C 1
ATOM 1263 O O . LEU A 1 167 ? -0.384 -11.095 12.278 1.00 88.38 167 LEU A O 1
ATOM 1267 N N . GLU A 1 168 ? -0.316 -11.436 14.497 1.00 87.12 168 GLU A N 1
ATOM 1268 C CA . GLU A 1 168 ? 0.878 -12.292 14.525 1.00 87.12 168 GLU A CA 1
ATOM 1269 C C . GLU A 1 168 ? 0.701 -13.584 13.712 1.00 87.12 168 GLU A C 1
ATOM 1271 O O . GLU A 1 168 ? 1.610 -14.027 13.020 1.00 87.12 168 GLU A O 1
ATOM 1276 N N . ASN A 1 169 ? -0.506 -14.158 13.714 1.00 88.38 169 ASN A N 1
ATOM 1277 C CA . ASN A 1 169 ? -0.817 -15.370 12.952 1.00 88.38 169 ASN A CA 1
ATOM 1278 C C . ASN A 1 169 ? -1.125 -15.119 11.461 1.00 88.38 169 ASN A C 1
ATOM 1280 O O . ASN A 1 169 ? -1.531 -16.045 10.748 1.00 88.38 169 ASN A O 1
ATOM 1284 N N . MET A 1 170 ? -1.000 -13.884 10.962 1.00 87.75 170 MET A N 1
ATOM 1285 C CA . MET A 1 170 ? -1.246 -13.598 9.548 1.00 87.75 170 MET A CA 1
ATOM 1286 C C . MET A 1 170 ? -0.055 -13.997 8.682 1.00 87.75 170 MET A C 1
ATOM 1288 O O . MET A 1 170 ? 1.100 -13.782 9.025 1.00 87.75 170 MET A O 1
ATOM 1292 N N . SER A 1 171 ? -0.342 -14.535 7.495 1.00 88.25 171 SER A N 1
ATOM 1293 C CA . SER A 1 171 ? 0.700 -14.693 6.481 1.00 88.25 171 SER A CA 1
ATOM 1294 C C . SER A 1 171 ? 1.202 -13.320 6.015 1.00 88.25 171 SER A C 1
ATOM 1296 O O . SER A 1 171 ? 0.358 -12.447 5.784 1.00 88.25 171 SER A O 1
ATOM 1298 N N . PRO A 1 172 ? 2.517 -13.154 5.778 1.00 88.25 172 PRO A N 1
ATOM 1299 C CA . PRO A 1 172 ? 3.066 -11.963 5.139 1.00 88.25 172 PRO A CA 1
ATOM 1300 C C . PRO A 1 172 ? 2.435 -11.688 3.771 1.00 88.25 172 PRO A C 1
ATOM 1302 O O . PRO A 1 172 ? 1.855 -12.582 3.133 1.00 88.25 172 PRO A O 1
ATOM 1305 N N . ALA A 1 173 ? 2.573 -10.446 3.304 1.00 90.75 173 ALA A N 1
ATOM 1306 C CA . ALA A 1 173 ? 2.198 -10.099 1.943 1.00 90.75 173 ALA A CA 1
ATOM 1307 C C . ALA A 1 173 ? 2.997 -10.950 0.954 1.00 90.75 173 ALA A C 1
ATOM 1309 O O . ALA A 1 173 ? 4.194 -11.157 1.118 1.00 90.75 173 ALA A O 1
ATOM 1310 N N . ARG A 1 174 ? 2.329 -11.471 -0.077 1.00 90.44 174 ARG A N 1
ATOM 1311 C CA . ARG A 1 174 ? 3.005 -12.278 -1.097 1.00 90.44 174 ARG A CA 1
ATOM 1312 C C . ARG A 1 174 ? 2.332 -12.183 -2.445 1.00 90.44 174 ARG A C 1
ATOM 1314 O O . ARG A 1 174 ? 1.118 -11.985 -2.546 1.00 90.44 174 ARG A O 1
ATOM 1321 N N . PHE A 1 175 ? 3.112 -12.428 -3.485 1.00 89.62 175 PHE A N 1
ATOM 1322 C CA . PHE A 1 175 ? 2.595 -12.620 -4.828 1.00 89.62 175 PHE A CA 1
ATOM 1323 C C . PHE A 1 175 ? 2.510 -14.103 -5.182 1.00 89.62 175 PHE A C 1
ATOM 1325 O O . PHE A 1 175 ? 3.423 -14.878 -4.928 1.00 89.62 175 PHE A O 1
ATOM 1332 N N . ALA A 1 176 ? 1.417 -14.492 -5.832 1.00 82.56 176 ALA A N 1
ATOM 1333 C CA . ALA A 1 176 ? 1.274 -15.791 -6.473 1.00 82.56 176 ALA A CA 1
ATOM 1334 C C . ALA A 1 176 ? 0.585 -15.594 -7.825 1.00 82.56 176 ALA A C 1
ATOM 1336 O O . ALA A 1 176 ? -0.488 -15.002 -7.899 1.00 82.56 176 ALA A O 1
ATOM 1337 N N . HIS A 1 177 ? 1.190 -16.068 -8.917 1.00 82.06 177 HIS A N 1
ATOM 1338 C CA . HIS A 1 177 ? 0.607 -15.960 -10.265 1.00 82.06 177 HIS A CA 1
ATOM 1339 C C . HIS A 1 177 ? 0.176 -14.524 -10.647 1.00 82.06 177 HIS A C 1
ATOM 1341 O O . HIS A 1 177 ? -0.901 -14.321 -11.210 1.00 82.06 177 HIS A O 1
ATOM 1347 N N . ARG A 1 178 ? 1.008 -13.516 -10.335 1.00 84.62 178 ARG A N 1
ATOM 1348 C CA . ARG A 1 178 ? 0.723 -12.074 -10.521 1.00 84.62 178 ARG A CA 1
ATOM 1349 C C . ARG A 1 178 ? -0.419 -11.521 -9.669 1.00 84.62 178 ARG A C 1
ATOM 1351 O O . ARG A 1 178 ? -0.861 -10.394 -9.898 1.00 84.62 178 ARG A O 1
ATOM 1358 N N . ARG A 1 179 ? -0.917 -12.284 -8.702 1.00 88.75 179 ARG A N 1
ATOM 1359 C CA . ARG A 1 179 ? -1.929 -11.847 -7.744 1.00 88.75 179 ARG A CA 1
ATOM 1360 C C . ARG A 1 179 ? -1.257 -11.521 -6.426 1.00 88.75 179 ARG A C 1
ATOM 1362 O O . ARG A 1 179 ? -0.489 -12.331 -5.918 1.00 88.75 179 ARG A O 1
ATOM 1369 N N . LEU A 1 180 ? -1.549 -10.343 -5.895 1.00 93.19 180 LEU A N 1
ATOM 1370 C CA . LEU A 1 180 ? -1.091 -9.936 -4.578 1.00 93.19 180 LEU A CA 1
ATOM 1371 C C . LEU A 1 180 ? -2.091 -10.446 -3.542 1.00 93.19 180 LEU A C 1
ATOM 1373 O O . LEU A 1 180 ? -3.269 -10.091 -3.601 1.00 93.19 180 LEU A O 1
ATOM 1377 N N . HIS A 1 181 ? -1.612 -11.244 -2.598 1.00 92.75 181 HIS A N 1
ATOM 1378 C CA . HIS A 1 181 ? -2.309 -11.555 -1.360 1.00 92.75 181 HIS A CA 1
ATOM 1379 C C . HIS A 1 181 ? -1.821 -10.570 -0.304 1.00 92.75 181 HIS A C 1
ATOM 1381 O O . HIS A 1 181 ? -0.678 -10.651 0.141 1.00 92.75 181 HIS A O 1
ATOM 1387 N N . LEU A 1 182 ? -2.677 -9.613 0.046 1.00 93.69 182 LEU A N 1
ATOM 1388 C CA . LEU A 1 182 ? -2.341 -8.518 0.943 1.00 93.69 182 LEU A CA 1
ATOM 1389 C C . LEU A 1 182 ? -3.066 -8.693 2.284 1.00 93.69 182 LEU A C 1
ATOM 1391 O O . LEU A 1 182 ? -4.287 -8.501 2.320 1.00 93.69 182 LEU A O 1
ATOM 1395 N N . PRO A 1 183 ? -2.367 -9.045 3.376 1.00 93.50 183 PRO A N 1
ATOM 1396 C CA . PRO A 1 183 ? -2.907 -8.884 4.719 1.00 93.50 183 PRO A CA 1
ATOM 1397 C C . PRO A 1 183 ? -3.110 -7.388 4.993 1.00 93.50 183 PRO A C 1
ATOM 1399 O O . PRO A 1 183 ? -2.208 -6.572 4.801 1.00 93.50 183 PRO A O 1
ATOM 1402 N N . CYS A 1 184 ? -4.320 -6.999 5.381 1.00 94.00 184 CYS A N 1
ATOM 1403 C CA . CYS A 1 184 ? -4.651 -5.599 5.606 1.00 94.00 184 CYS A CA 1
ATOM 1404 C C . CYS A 1 184 ? -5.825 -5.412 6.568 1.00 94.00 184 CYS A C 1
ATOM 1406 O O . CYS A 1 184 ? -6.690 -6.282 6.706 1.00 94.00 184 CYS A O 1
ATOM 1408 N N . ILE A 1 185 ? -5.901 -4.219 7.151 1.00 93.25 185 ILE A N 1
ATOM 1409 C CA . ILE A 1 185 ? -7.114 -3.710 7.795 1.00 93.25 185 ILE A CA 1
ATOM 1410 C C . ILE A 1 185 ? -7.933 -2.963 6.745 1.00 93.25 185 ILE A C 1
ATOM 1412 O O . ILE A 1 185 ? -7.399 -2.146 5.992 1.00 93.25 185 ILE A O 1
ATOM 1416 N N . VAL A 1 186 ? -9.228 -3.257 6.686 1.00 95.12 186 VAL A N 1
ATOM 1417 C CA . VAL A 1 186 ? -10.142 -2.748 5.667 1.00 95.12 186 VAL A CA 1
ATOM 1418 C C . VAL A 1 186 ? -11.085 -1.702 6.251 1.00 95.12 186 VAL A C 1
ATOM 1420 O O . VAL A 1 186 ? -11.753 -1.941 7.250 1.00 95.12 186 VAL A O 1
ATOM 1423 N N . PHE A 1 187 ? -11.206 -0.575 5.552 1.00 95.06 187 PHE A N 1
ATOM 1424 C CA . PHE A 1 187 ? -12.128 0.510 5.866 1.00 95.06 187 PHE A CA 1
ATOM 1425 C C . PHE A 1 187 ? -13.079 0.739 4.681 1.00 95.06 187 PHE A C 1
ATOM 1427 O O . PHE A 1 187 ? -12.654 1.213 3.617 1.00 95.06 187 PHE A O 1
ATOM 1434 N N . PRO A 1 188 ? -14.370 0.384 4.810 1.00 94.94 188 PRO A N 1
ATOM 1435 C CA . PRO A 1 188 ? -15.352 0.604 3.756 1.00 94.94 188 PRO A CA 1
ATOM 1436 C C . PRO A 1 188 ? -15.512 2.090 3.432 1.00 94.94 188 PRO A C 1
ATOM 1438 O O . PRO A 1 188 ? -15.803 2.910 4.304 1.00 94.94 188 PRO A O 1
ATOM 1441 N N . VAL A 1 189 ? -15.369 2.444 2.155 1.00 96.00 189 VAL A N 1
ATOM 1442 C CA . VAL A 1 189 ? -15.617 3.811 1.692 1.00 96.00 189 VAL A CA 1
ATOM 1443 C C . VAL A 1 189 ? -17.121 4.011 1.541 1.00 96.00 189 VAL A C 1
ATOM 1445 O O . VAL A 1 189 ? -17.792 3.291 0.800 1.00 96.00 189 VAL A O 1
ATOM 1448 N N . THR A 1 190 ? -17.660 5.018 2.220 1.00 95.38 190 THR A N 1
ATOM 1449 C CA . THR A 1 190 ? -19.097 5.316 2.274 1.00 95.38 190 THR A CA 1
ATOM 1450 C C . THR A 1 190 ? -19.516 6.493 1.407 1.00 95.38 190 THR A C 1
ATOM 1452 O O . THR A 1 190 ? -20.698 6.616 1.063 1.00 95.38 190 THR A O 1
ATOM 1455 N N . ALA A 1 191 ? -18.572 7.348 1.019 1.00 96.31 191 ALA A N 1
ATOM 1456 C CA . ALA A 1 191 ? -18.815 8.394 0.041 1.00 96.31 191 ALA A CA 1
ATOM 1457 C C . ALA A 1 191 ? -17.544 8.757 -0.727 1.00 96.31 191 ALA A C 1
ATOM 1459 O O . ALA A 1 191 ? -16.460 8.818 -0.156 1.00 96.31 191 ALA A O 1
ATOM 1460 N N . VAL A 1 192 ? -17.723 9.066 -2.009 1.00 95.88 192 VAL A N 1
ATOM 1461 C CA . VAL A 1 192 ? -16.715 9.698 -2.866 1.00 95.88 192 VAL A CA 1
ATOM 1462 C C . VAL A 1 192 ? -17.404 10.837 -3.600 1.00 95.88 192 VAL A C 1
ATOM 1464 O O . VAL A 1 192 ? -18.394 10.617 -4.307 1.00 95.88 192 VAL A O 1
ATOM 1467 N N . ARG A 1 193 ? -16.915 12.063 -3.426 1.00 94.25 193 ARG A N 1
ATOM 1468 C CA . ARG A 1 193 ? -17.470 13.263 -4.063 1.00 94.25 193 ARG A CA 1
ATOM 1469 C C . ARG A 1 193 ? -16.359 14.010 -4.768 1.00 94.25 193 ARG A C 1
ATOM 1471 O O . ARG A 1 193 ? -15.308 14.228 -4.191 1.00 94.25 193 ARG A O 1
ATOM 1478 N N . ARG A 1 194 ? -16.584 14.399 -6.019 1.00 91.31 194 ARG A N 1
ATOM 1479 C CA . ARG A 1 194 ? -15.612 15.220 -6.742 1.00 91.31 194 ARG A CA 1
ATOM 1480 C C . ARG A 1 194 ? -15.739 16.664 -6.264 1.00 91.31 194 ARG A C 1
ATOM 1482 O O . ARG A 1 194 ? -16.846 17.208 -6.273 1.00 91.31 194 ARG A O 1
ATOM 1489 N N . GLN A 1 195 ? -14.621 17.288 -5.915 1.00 88.81 195 GLN A N 1
ATOM 1490 C CA . GLN A 1 195 ? -14.597 18.709 -5.591 1.00 88.81 195 GLN A CA 1
ATOM 1491 C C . GLN A 1 195 ? -14.847 19.535 -6.866 1.00 88.81 195 GLN A C 1
ATOM 1493 O O . GLN A 1 195 ? -14.430 19.162 -7.968 1.00 88.81 195 GLN A O 1
ATOM 1498 N N . ARG A 1 196 ? -15.583 20.645 -6.750 1.00 77.81 196 ARG A N 1
ATOM 1499 C CA . ARG A 1 196 ? -15.828 21.541 -7.890 1.00 77.81 196 ARG A CA 1
ATOM 1500 C C . ARG A 1 196 ? -14.582 22.397 -8.138 1.00 77.81 196 ARG A C 1
ATOM 1502 O O . ARG A 1 196 ? -14.401 23.397 -7.460 1.00 77.81 196 ARG A O 1
ATOM 1509 N N . GLY A 1 197 ? -13.777 22.001 -9.119 1.00 69.31 197 GLY A N 1
ATOM 1510 C CA . GLY A 1 197 ? -12.730 22.817 -9.748 1.00 69.31 197 GLY A CA 1
ATOM 1511 C C . GLY A 1 197 ? -12.998 22.992 -11.252 1.00 69.31 197 GLY A C 1
ATOM 1512 O O . GLY A 1 197 ? -13.923 22.348 -11.778 1.00 69.31 197 GLY A O 1
ATOM 1513 N N . PRO A 1 198 ? -12.252 23.859 -11.963 1.00 68.12 198 PRO A N 1
ATOM 1514 C CA . PRO A 1 198 ? -12.379 24.015 -13.408 1.00 68.12 198 PRO A CA 1
ATOM 1515 C C . PRO A 1 198 ? -12.303 22.663 -14.132 1.00 68.12 198 PRO A C 1
ATOM 1517 O O . PRO A 1 198 ? -11.573 21.751 -13.749 1.00 68.12 198 PRO A O 1
ATOM 1520 N N . ALA A 1 199 ? -13.100 22.508 -15.193 1.00 59.38 199 ALA A N 1
ATOM 1521 C CA . ALA A 1 199 ? -13.371 21.212 -15.824 1.00 59.38 199 ALA A CA 1
ATOM 1522 C C . ALA A 1 199 ? -12.124 20.476 -16.368 1.00 59.38 199 ALA A C 1
ATOM 1524 O O . ALA A 1 199 ? -12.208 19.270 -16.610 1.00 59.38 199 ALA A O 1
ATOM 1525 N N . GLN A 1 200 ? -11.002 21.187 -16.528 1.00 62.59 200 GLN A N 1
ATOM 1526 C CA . GLN A 1 200 ? -9.730 20.709 -17.077 1.00 62.59 200 GLN A CA 1
ATOM 1527 C C . GLN A 1 200 ? -8.624 20.490 -16.029 1.00 62.59 200 GLN A C 1
ATOM 1529 O O . GLN A 1 200 ? -7.536 20.081 -16.417 1.00 62.59 200 GLN A O 1
ATOM 1534 N N . GLU A 1 201 ? -8.867 20.709 -14.730 1.00 65.19 201 GLU A N 1
ATOM 1535 C CA . GLU A 1 201 ? -7.847 20.422 -13.711 1.00 65.19 201 GLU A CA 1
ATOM 1536 C C . GLU A 1 201 ? -7.618 18.911 -13.577 1.00 65.19 201 GLU A C 1
ATOM 1538 O O . GLU A 1 201 ? -8.465 18.145 -13.099 1.00 65.19 201 GLU A O 1
ATOM 1543 N N . THR A 1 202 ? -6.452 18.493 -14.061 1.00 71.31 202 THR A N 1
ATOM 1544 C CA . THR A 1 202 ? -5.809 17.219 -13.765 1.00 71.31 202 THR A CA 1
ATOM 1545 C C . THR A 1 202 ? -4.628 17.509 -12.838 1.00 71.31 202 THR A C 1
ATOM 1547 O O . THR A 1 202 ? -3.793 18.334 -13.212 1.00 71.31 202 THR A O 1
ATOM 1550 N N . PRO A 1 203 ? -4.531 16.863 -11.666 1.00 77.56 203 PRO A N 1
ATOM 1551 C CA . PRO A 1 203 ? -5.354 15.745 -11.195 1.00 77.56 203 PRO A CA 1
ATOM 1552 C C . PRO A 1 203 ? -6.692 16.165 -10.560 1.00 77.56 203 PRO A C 1
ATOM 1554 O O . PRO A 1 203 ? -6.843 17.265 -10.037 1.00 77.56 203 PRO A O 1
ATOM 1557 N N . ARG A 1 204 ? -7.697 15.275 -10.600 1.00 86.88 204 ARG A N 1
ATOM 1558 C CA . ARG A 1 204 ? -9.023 15.555 -10.021 1.00 86.88 204 ARG A CA 1
ATOM 1559 C C . ARG A 1 204 ? -8.997 15.323 -8.516 1.00 86.88 204 ARG A C 1
ATOM 1561 O O . ARG A 1 204 ? -8.535 14.276 -8.069 1.00 86.88 204 ARG A O 1
ATOM 1568 N N . MET A 1 205 ? -9.579 16.250 -7.763 1.00 91.12 205 MET A N 1
ATOM 1569 C CA . MET A 1 205 ? -9.693 16.161 -6.306 1.00 91.12 205 MET A CA 1
ATOM 1570 C C . MET A 1 205 ? -11.022 15.527 -5.878 1.00 91.12 205 MET A C 1
ATOM 1572 O O . MET A 1 205 ? -12.087 15.853 -6.423 1.00 91.12 205 MET A O 1
ATOM 1576 N N . TYR A 1 206 ? -10.962 14.624 -4.899 1.00 93.25 206 TYR A N 1
ATOM 1577 C CA . TYR A 1 206 ? -12.124 13.927 -4.352 1.00 93.25 206 TYR A CA 1
ATOM 1578 C C . TYR A 1 206 ? -12.136 13.944 -2.826 1.00 93.25 206 TYR A C 1
ATOM 1580 O O . TYR A 1 206 ? -11.162 13.540 -2.196 1.00 93.25 206 TYR A O 1
ATOM 1588 N N . ASP A 1 207 ? -13.282 14.308 -2.258 1.00 94.81 207 ASP A N 1
ATOM 1589 C CA . ASP A 1 207 ? -13.600 14.071 -0.855 1.00 94.81 207 ASP A CA 1
ATOM 1590 C C . ASP A 1 207 ? -14.007 12.608 -0.684 1.00 94.81 207 ASP A C 1
ATOM 1592 O O . ASP A 1 207 ? -14.981 12.139 -1.293 1.00 94.81 207 ASP A O 1
ATOM 1596 N N . VAL A 1 208 ? -13.274 11.889 0.158 1.00 95.88 208 VAL A N 1
ATOM 1597 C CA . VAL A 1 208 ? -13.503 10.479 0.460 1.00 95.88 208 VAL A CA 1
ATOM 1598 C C . VAL A 1 208 ? -13.856 10.340 1.930 1.00 95.88 208 VAL A C 1
ATOM 1600 O O . VAL A 1 208 ? -13.160 10.839 2.810 1.00 95.88 208 VAL A O 1
ATOM 1603 N N . LYS A 1 209 ? -14.958 9.636 2.189 1.00 96.38 209 LYS A N 1
ATOM 1604 C CA . LYS A 1 209 ? -15.389 9.275 3.539 1.00 96.38 209 LYS A CA 1
ATOM 1605 C C . LYS A 1 209 ? -15.377 7.770 3.677 1.00 96.38 209 LYS A C 1
ATOM 1607 O O . LYS A 1 209 ? -15.914 7.075 2.812 1.00 96.38 209 LYS A O 1
ATOM 1612 N N . ALA A 1 210 ? -14.832 7.282 4.776 1.00 94.81 210 ALA A N 1
ATOM 1613 C CA . ALA A 1 210 ? -14.851 5.876 5.132 1.00 94.81 210 ALA A CA 1
ATOM 1614 C C . ALA A 1 210 ? -15.320 5.701 6.576 1.00 94.81 210 ALA A C 1
ATOM 1616 O O . ALA A 1 210 ? -15.272 6.636 7.384 1.00 94.81 210 ALA A O 1
ATOM 1617 N N . ASP A 1 211 ? -15.837 4.515 6.872 1.00 91.56 211 ASP A N 1
ATOM 1618 C CA . ASP A 1 211 ? -16.193 4.158 8.242 1.00 91.56 211 ASP A CA 1
ATOM 1619 C C . ASP A 1 211 ? -14.927 4.177 9.116 1.00 91.56 211 ASP A C 1
ATOM 1621 O O . ASP A 1 211 ? -13.846 3.814 8.657 1.00 91.56 211 ASP A O 1
ATOM 1625 N N . GLU A 1 212 ? -15.053 4.675 10.349 1.00 90.25 212 GLU A N 1
ATOM 1626 C CA . GLU A 1 212 ? -13.975 4.757 11.359 1.00 90.25 212 GLU A CA 1
ATOM 1627 C C . GLU A 1 212 ? -12.767 5.654 11.042 1.00 90.25 212 GLU A C 1
ATOM 1629 O O . GLU A 1 212 ? -11.884 5.839 11.880 1.00 90.25 212 GLU A O 1
ATOM 1634 N N . LEU A 1 213 ? -12.759 6.303 9.877 1.00 93.38 213 LEU A N 1
ATOM 1635 C CA . LEU A 1 213 ? -11.694 7.209 9.448 1.00 93.38 213 LEU A CA 1
ATOM 1636 C C . LEU A 1 213 ? -12.168 8.661 9.398 1.00 93.38 213 LEU A C 1
ATOM 1638 O O . LEU A 1 213 ? -13.352 8.930 9.162 1.00 93.38 213 LEU A O 1
ATOM 1642 N N . HIS A 1 214 ? -11.250 9.601 9.611 1.00 93.38 214 HIS A N 1
ATOM 1643 C CA . HIS A 1 214 ? -11.494 11.010 9.309 1.00 93.38 214 HIS A CA 1
ATOM 1644 C C . HIS A 1 214 ? -11.734 11.203 7.805 1.00 93.38 214 HIS A C 1
ATOM 1646 O O . HIS A 1 214 ? -11.219 10.448 6.978 1.00 93.38 214 HIS A O 1
ATOM 1652 N N . ASP A 1 215 ? -12.544 12.206 7.457 1.00 94.00 215 ASP A N 1
ATOM 1653 C CA . ASP A 1 215 ? -12.744 12.589 6.059 1.00 94.00 215 ASP A CA 1
ATOM 1654 C C . ASP A 1 215 ? -11.392 12.997 5.458 1.00 94.00 215 ASP A C 1
ATOM 1656 O O . ASP A 1 215 ? -10.624 13.720 6.095 1.00 94.00 215 ASP A O 1
ATOM 1660 N N . LEU A 1 216 ? -11.103 12.542 4.240 1.00 93.75 216 LEU A N 1
ATOM 1661 C CA . LEU A 1 216 ? -9.831 12.816 3.581 1.00 93.75 216 LEU A CA 1
ATOM 1662 C C . LEU A 1 216 ? -10.020 13.283 2.140 1.00 93.75 216 LEU A C 1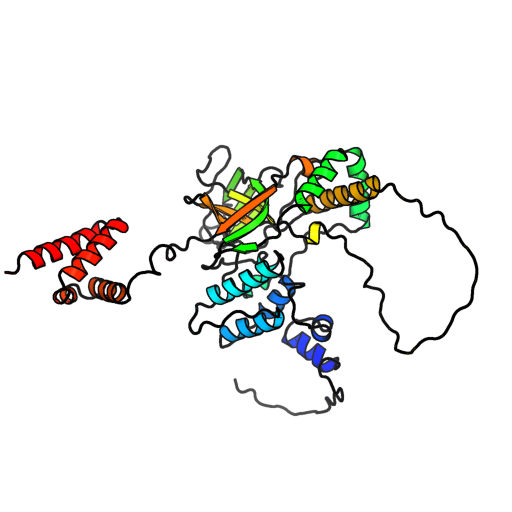
ATOM 1664 O O . LEU A 1 216 ? -11.039 13.019 1.497 1.00 93.75 216 LEU A O 1
ATOM 1668 N N . LEU A 1 217 ? -8.990 13.950 1.633 1.00 92.12 217 LEU A N 1
ATOM 1669 C CA . LEU A 1 217 ? -8.925 14.488 0.284 1.00 92.12 217 LEU A CA 1
ATOM 1670 C C . LEU A 1 217 ? -7.888 13.703 -0.514 1.00 92.12 217 LEU A C 1
ATOM 1672 O O . LEU A 1 217 ? -6.744 13.576 -0.082 1.00 92.12 217 LEU A O 1
ATOM 1676 N N . ILE A 1 218 ? -8.278 13.191 -1.679 1.00 91.69 218 ILE A N 1
ATOM 1677 C CA . ILE A 1 218 ? -7.363 12.476 -2.576 1.00 91.69 218 ILE A CA 1
ATOM 1678 C C . ILE A 1 218 ? -7.315 13.124 -3.952 1.00 91.69 218 ILE A C 1
ATOM 1680 O O . ILE A 1 218 ? -8.286 13.736 -4.406 1.00 91.69 218 ILE A O 1
ATOM 1684 N N . THR A 1 219 ? -6.194 12.928 -4.638 1.00 89.44 219 THR A N 1
ATOM 1685 C CA . THR A 1 219 ? -5.999 13.320 -6.035 1.00 89.44 219 THR A CA 1
ATOM 1686 C C . THR A 1 219 ? -5.878 12.074 -6.899 1.00 89.44 219 THR A C 1
ATOM 1688 O O . THR A 1 219 ? -5.228 11.104 -6.522 1.00 89.44 219 THR A O 1
ATOM 1691 N N . SER A 1 220 ? -6.561 12.061 -8.040 1.00 86.75 220 SER A N 1
ATOM 1692 C CA . SER A 1 220 ? -6.417 10.980 -9.012 1.00 86.75 220 SER A CA 1
ATOM 1693 C C . SER A 1 220 ? -6.673 11.483 -10.425 1.00 86.75 220 SER A C 1
ATOM 1695 O O . SER A 1 220 ? -7.652 12.191 -10.693 1.00 86.75 220 SER A O 1
ATOM 1697 N N . GLU A 1 221 ? -5.842 11.048 -11.366 1.00 84.69 221 GLU A N 1
ATOM 1698 C CA . GLU A 1 221 ? -6.111 11.194 -12.799 1.00 84.69 221 GLU A CA 1
ATOM 1699 C C . GLU A 1 221 ? -7.357 10.400 -13.239 1.00 84.69 221 GLU A C 1
ATOM 1701 O O . GLU A 1 221 ? -8.085 10.789 -14.165 1.00 84.69 221 GLU A O 1
ATOM 1706 N N . GLN A 1 222 ? -7.651 9.286 -12.558 1.00 83.38 222 GLN A N 1
ATOM 1707 C CA . GLN A 1 222 ? -8.768 8.414 -12.906 1.00 83.38 222 GLN A CA 1
ATOM 1708 C C . GLN A 1 222 ? -10.106 9.035 -12.481 1.00 83.38 222 GLN A C 1
ATOM 1710 O O . GLN A 1 222 ? -10.256 9.654 -11.425 1.00 83.38 222 GLN A O 1
ATOM 1715 N N . ALA A 1 223 ? -11.120 8.891 -13.337 1.00 86.50 223 ALA A N 1
ATOM 1716 C CA . ALA A 1 223 ? -12.472 9.326 -13.010 1.00 86.50 223 ALA A CA 1
ATOM 1717 C C . ALA A 1 223 ? -13.098 8.334 -12.021 1.00 86.50 223 ALA A C 1
ATOM 1719 O O . ALA A 1 223 ? -13.375 7.190 -12.388 1.00 86.50 223 ALA A O 1
ATOM 1720 N N . LEU A 1 224 ? -13.332 8.768 -10.782 1.00 89.81 224 LEU A N 1
ATOM 1721 C CA . LEU A 1 224 ? -14.003 7.949 -9.778 1.00 89.81 224 LEU A CA 1
ATOM 1722 C C . LEU A 1 224 ? -15.516 8.118 -9.881 1.00 89.81 224 LEU A C 1
ATOM 1724 O O . LEU A 1 224 ? -16.035 9.221 -10.080 1.00 89.81 224 LEU A O 1
ATOM 1728 N N . ILE A 1 225 ? -16.232 7.005 -9.725 1.00 90.62 225 ILE A N 1
ATOM 1729 C CA . ILE A 1 225 ? -17.687 7.026 -9.612 1.00 90.62 225 ILE A CA 1
ATOM 1730 C C . ILE A 1 225 ? -18.030 7.741 -8.309 1.00 90.62 225 ILE A C 1
ATOM 1732 O O . ILE A 1 225 ? -17.597 7.329 -7.238 1.00 90.62 225 ILE A O 1
ATOM 1736 N N . GLN A 1 226 ? -18.818 8.807 -8.405 1.00 93.31 226 GLN A N 1
ATOM 1737 C CA . GLN A 1 226 ? -19.268 9.547 -7.234 1.00 93.31 226 GLN A CA 1
ATOM 1738 C C . GLN A 1 226 ? -20.459 8.841 -6.595 1.00 93.31 226 GLN A C 1
ATOM 1740 O O . GLN A 1 226 ? -21.401 8.448 -7.286 1.00 93.31 226 GLN A O 1
ATOM 1745 N N . PHE A 1 227 ? -20.434 8.706 -5.275 1.00 95.44 227 PHE A N 1
ATOM 1746 C CA . PHE A 1 227 ? -21.505 8.070 -4.520 1.00 95.44 227 PHE A CA 1
ATOM 1747 C C . PHE A 1 227 ? -21.558 8.582 -3.083 1.00 95.44 227 PHE A C 1
ATOM 1749 O O . PHE A 1 227 ? -20.660 9.263 -2.590 1.00 95.44 227 PHE A O 1
ATOM 1756 N N . SER A 1 228 ? -22.653 8.262 -2.405 1.00 93.75 228 SER A N 1
ATOM 1757 C CA . SER A 1 228 ? -22.827 8.503 -0.971 1.00 93.75 228 SER A CA 1
ATOM 1758 C C . SER A 1 228 ? -23.855 7.528 -0.408 1.00 93.75 228 SER A C 1
ATOM 1760 O O . SER A 1 228 ? -24.562 6.883 -1.179 1.00 93.75 228 SER A O 1
ATOM 1762 N N . ARG A 1 229 ? -24.035 7.474 0.914 1.00 88.69 229 ARG A N 1
ATOM 1763 C CA . ARG A 1 229 ? -25.102 6.655 1.524 1.00 88.69 229 ARG A CA 1
ATOM 1764 C C . ARG A 1 229 ? -26.505 6.952 0.962 1.00 88.69 229 ARG A C 1
ATOM 1766 O O . ARG A 1 229 ? -27.292 6.033 0.791 1.00 88.69 229 ARG A O 1
ATOM 1773 N N . ALA A 1 230 ? -26.795 8.204 0.594 1.00 88.56 230 ALA A N 1
ATOM 1774 C CA . ALA A 1 230 ? -28.073 8.591 -0.021 1.00 88.56 230 ALA A CA 1
ATOM 1775 C C . ALA A 1 230 ? -28.184 8.232 -1.518 1.00 88.56 230 ALA A C 1
ATOM 1777 O O . ALA A 1 230 ? -29.274 8.233 -2.083 1.00 88.56 230 ALA A O 1
ATOM 1778 N N . ARG A 1 231 ? -27.052 7.973 -2.183 1.00 91.06 231 ARG A N 1
ATOM 1779 C CA . ARG A 1 231 ? -26.959 7.612 -3.606 1.00 91.06 231 ARG A CA 1
ATOM 1780 C C . ARG A 1 231 ? -25.902 6.516 -3.761 1.00 91.06 231 ARG A C 1
ATOM 1782 O O . ARG A 1 231 ? -24.758 6.837 -4.102 1.00 91.06 231 ARG A O 1
ATOM 1789 N N . PRO A 1 232 ? -26.245 5.262 -3.424 1.00 88.25 232 PRO A N 1
ATOM 1790 C CA . PRO A 1 232 ? -25.279 4.178 -3.390 1.00 88.25 232 PRO A CA 1
ATOM 1791 C C . PRO A 1 232 ? -24.823 3.802 -4.800 1.00 88.25 232 PRO A C 1
ATOM 1793 O O . PRO A 1 232 ? -25.560 3.925 -5.779 1.00 88.25 232 PRO A O 1
ATOM 1796 N N . THR A 1 233 ? -23.595 3.307 -4.891 1.00 90.31 233 THR A N 1
ATOM 1797 C CA . THR A 1 233 ? -23.041 2.712 -6.109 1.00 90.31 233 THR A CA 1
ATOM 1798 C C . THR A 1 233 ? -23.107 1.189 -6.025 1.00 90.31 233 THR A C 1
ATOM 1800 O O . THR A 1 233 ? -23.115 0.612 -4.940 1.00 90.31 233 THR A O 1
ATOM 1803 N N . ARG A 1 234 ? -23.122 0.520 -7.182 1.00 87.94 234 ARG A N 1
ATOM 1804 C CA . ARG A 1 234 ? -22.963 -0.943 -7.253 1.00 87.94 234 ARG A CA 1
ATOM 1805 C C . ARG A 1 234 ? -21.512 -1.389 -7.050 1.00 87.94 234 ARG A C 1
ATOM 1807 O O . ARG A 1 234 ? -21.274 -2.570 -6.823 1.00 87.94 234 ARG A O 1
ATOM 1814 N N . GLN A 1 235 ? -20.549 -0.477 -7.183 1.00 91.31 235 GLN A N 1
ATOM 1815 C CA . GLN A 1 235 ? -19.127 -0.779 -7.049 1.00 91.31 235 GLN A CA 1
ATOM 1816 C C . GLN A 1 235 ? -18.650 -0.541 -5.615 1.00 91.31 235 GLN A C 1
ATOM 1818 O O . GLN A 1 235 ? -18.782 0.558 -5.094 1.00 91.31 235 GLN A O 1
ATOM 1823 N N . THR A 1 236 ? -18.052 -1.549 -4.985 1.00 92.81 236 THR A N 1
ATOM 1824 C CA . THR A 1 236 ? -17.475 -1.409 -3.641 1.00 92.81 236 THR A CA 1
ATOM 1825 C C . THR A 1 236 ? -16.103 -0.744 -3.706 1.00 92.81 236 THR A C 1
ATOM 1827 O O . THR A 1 236 ? -15.260 -1.163 -4.502 1.00 92.81 236 THR A O 1
ATOM 1830 N N . PHE A 1 237 ? -15.869 0.232 -2.832 1.00 95.56 237 PHE A N 1
ATOM 1831 C CA . PHE A 1 237 ? -14.576 0.886 -2.639 1.00 95.56 237 PHE A CA 1
ATOM 1832 C C . PHE A 1 237 ? -14.094 0.667 -1.204 1.00 95.56 237 PHE A C 1
ATOM 1834 O O . PHE A 1 237 ? -14.896 0.730 -0.272 1.00 95.56 237 PHE A O 1
ATOM 1841 N N . LEU A 1 238 ? -12.801 0.398 -1.040 1.00 96.19 238 LEU A N 1
ATOM 1842 C CA . LEU A 1 238 ? -12.153 0.162 0.249 1.00 96.19 238 LEU A CA 1
ATOM 1843 C C . LEU A 1 238 ? -10.907 1.037 0.360 1.00 96.19 238 LEU A C 1
ATOM 1845 O O . LEU A 1 238 ? -10.125 1.094 -0.587 1.00 96.19 238 LEU A O 1
ATOM 1849 N N . LEU A 1 239 ? -10.701 1.657 1.515 1.00 96.25 239 LEU A N 1
ATOM 1850 C CA . LEU A 1 239 ? -9.374 2.085 1.943 1.00 96.25 239 LEU A CA 1
ATOM 1851 C C . LEU A 1 239 ? -8.777 0.948 2.753 1.00 96.25 239 LEU A C 1
ATOM 1853 O O . LEU A 1 239 ? -9.455 0.377 3.605 1.00 96.25 239 LEU A O 1
ATOM 1857 N N . VAL A 1 240 ? -7.535 0.584 2.466 1.00 95.12 240 VAL A N 1
ATOM 1858 C CA . VAL A 1 240 ? -6.865 -0.489 3.197 1.00 95.12 240 VAL A CA 1
ATOM 1859 C C . VAL A 1 240 ? -5.568 0.008 3.796 1.00 95.12 240 VAL A C 1
ATOM 1861 O O . VAL A 1 240 ? -4.843 0.759 3.148 1.00 95.12 240 VAL A O 1
ATOM 1864 N N . ARG A 1 241 ? -5.291 -0.432 5.023 1.00 93.38 241 ARG A N 1
ATOM 1865 C CA . ARG A 1 241 ? -3.980 -0.340 5.664 1.00 93.38 241 ARG A CA 1
ATOM 1866 C C . ARG A 1 241 ? -3.269 -1.674 5.453 1.00 93.38 241 ARG A C 1
ATOM 1868 O O . ARG A 1 241 ? -3.662 -2.647 6.104 1.00 93.38 241 ARG A O 1
ATOM 1875 N N . PRO A 1 242 ? -2.296 -1.763 4.535 1.00 91.94 242 PRO A N 1
ATOM 1876 C CA . PRO A 1 242 ? -1.393 -2.904 4.470 1.00 91.94 242 PRO A CA 1
ATOM 1877 C C . PRO A 1 242 ? -0.791 -3.202 5.849 1.00 91.94 242 PRO A C 1
ATOM 1879 O O . PRO A 1 242 ? -0.437 -2.275 6.579 1.00 91.94 242 PRO A O 1
ATOM 1882 N N . LEU A 1 243 ? -0.714 -4.477 6.217 1.00 89.00 243 LEU A N 1
ATOM 1883 C CA . LEU A 1 243 ? -0.043 -4.897 7.442 1.00 89.00 243 LEU A CA 1
ATOM 1884 C C . LEU A 1 243 ? 1.414 -5.228 7.123 1.00 89.00 243 LEU A C 1
ATOM 1886 O O . LEU A 1 243 ? 1.679 -6.060 6.257 1.00 89.00 243 LEU A O 1
ATOM 1890 N N . ASP A 1 244 ? 2.320 -4.556 7.825 1.00 78.75 244 ASP A N 1
ATOM 1891 C CA . ASP A 1 244 ? 3.761 -4.801 7.803 1.00 78.75 244 ASP A CA 1
ATOM 1892 C C . ASP A 1 244 ? 4.144 -5.632 9.035 1.00 78.75 244 ASP A C 1
ATOM 1894 O O . ASP A 1 244 ? 3.635 -5.366 10.129 1.00 78.75 244 ASP A O 1
ATOM 1898 N N . SER A 1 245 ? 5.044 -6.607 8.883 1.00 72.00 245 SER A N 1
ATOM 1899 C CA . SER A 1 245 ? 5.610 -7.347 10.017 1.00 72.00 245 SER A CA 1
ATOM 1900 C C . SER A 1 245 ? 6.349 -6.414 10.980 1.00 72.00 245 SER A C 1
ATOM 1902 O O . SER A 1 245 ? 6.292 -6.622 12.190 1.00 72.00 245 SER A O 1
ATOM 1904 N N . ARG A 1 246 ? 6.905 -5.301 10.481 1.00 72.06 246 ARG A N 1
ATOM 1905 C CA . ARG A 1 246 ? 7.547 -4.263 11.307 1.00 72.06 246 ARG A CA 1
ATOM 1906 C C . ARG A 1 246 ? 6.596 -3.569 12.285 1.00 72.06 246 ARG A C 1
ATOM 1908 O O . ARG A 1 246 ? 7.044 -2.956 13.246 1.00 72.06 246 ARG A O 1
ATOM 1915 N N . LEU A 1 247 ? 5.274 -3.645 12.078 1.00 72.06 247 LEU A N 1
ATOM 1916 C CA . LEU A 1 247 ? 4.311 -3.139 13.068 1.00 72.06 247 LEU A CA 1
ATOM 1917 C C . LEU A 1 247 ? 4.305 -3.987 14.347 1.00 72.06 247 LEU A C 1
ATOM 1919 O O . LEU A 1 247 ? 3.950 -3.460 15.406 1.00 72.06 247 LEU A O 1
ATOM 1923 N N . LEU A 1 248 ? 4.677 -5.266 14.234 1.00 70.56 248 LEU A N 1
ATOM 1924 C CA . LEU A 1 248 ? 4.731 -6.243 15.321 1.00 70.56 248 LEU A CA 1
ATOM 1925 C C . LEU A 1 248 ? 6.113 -6.295 15.984 1.00 70.56 248 LEU A C 1
ATOM 1927 O O . LEU A 1 248 ? 6.201 -6.579 17.175 1.00 70.56 248 LEU A O 1
ATOM 1931 N N . GLU A 1 249 ? 7.175 -5.989 15.240 1.00 64.88 249 GLU A N 1
ATOM 1932 C CA . GLU A 1 249 ? 8.537 -5.925 15.770 1.00 64.88 249 GLU A CA 1
ATOM 1933 C C . GLU A 1 249 ? 8.718 -4.659 16.637 1.00 64.88 249 GLU A C 1
ATOM 1935 O O . GLU A 1 249 ? 8.289 -3.550 16.289 1.00 64.88 249 GLU A O 1
ATOM 1940 N N . LEU A 1 250 ? 9.302 -4.817 17.827 1.00 56.03 250 LEU A N 1
ATOM 1941 C CA . LEU A 1 250 ? 9.847 -3.683 18.574 1.00 56.03 250 LEU A CA 1
ATOM 1942 C C . LEU A 1 250 ? 11.155 -3.247 17.899 1.00 56.03 250 LEU A C 1
ATOM 1944 O O . LEU A 1 250 ? 11.868 -4.107 17.386 1.00 56.03 250 LEU A O 1
ATOM 1948 N N . PRO A 1 251 ? 11.503 -1.949 17.893 1.00 50.25 251 PRO A N 1
ATOM 1949 C CA . PRO A 1 251 ? 12.870 -1.558 17.593 1.00 50.25 251 PRO A CA 1
ATOM 1950 C C . PRO A 1 251 ? 13.781 -2.183 18.659 1.00 50.25 251 PRO A C 1
ATOM 1952 O O . PRO A 1 251 ? 13.719 -1.800 19.827 1.00 50.25 251 PRO A O 1
ATOM 1955 N N . ASP A 1 252 ? 14.592 -3.168 18.276 1.00 39.16 252 ASP A N 1
ATOM 1956 C CA . ASP A 1 252 ? 15.684 -3.657 19.115 1.00 39.16 252 ASP A CA 1
ATOM 1957 C C . ASP A 1 252 ? 16.761 -2.566 19.151 1.00 39.16 252 ASP A C 1
ATOM 1959 O O . ASP A 1 252 ? 17.610 -2.469 18.265 1.00 39.16 252 ASP A O 1
ATOM 1963 N N . PHE A 1 253 ? 16.742 -1.722 20.181 1.00 39.12 253 PHE A N 1
ATOM 1964 C CA . PHE A 1 253 ? 17.782 -0.716 20.431 1.00 39.12 253 PHE A CA 1
ATOM 1965 C C . PHE A 1 253 ? 19.090 -1.337 20.958 1.00 39.12 253 PHE A C 1
ATOM 1967 O O . PHE A 1 253 ? 19.714 -0.815 21.879 1.00 39.12 253 PHE A O 1
ATOM 1974 N N . ALA A 1 254 ? 19.521 -2.463 20.390 1.00 33.88 254 ALA A N 1
ATOM 1975 C CA . ALA A 1 254 ? 20.794 -3.091 20.736 1.00 33.88 254 ALA A CA 1
ATOM 1976 C C . ALA A 1 254 ? 21.957 -2.677 19.815 1.00 33.88 254 ALA A C 1
ATOM 1978 O O . ALA A 1 254 ? 23.094 -2.996 20.138 1.00 33.88 254 ALA A O 1
ATOM 1979 N N . ASN A 1 255 ? 21.721 -1.958 18.707 1.00 35.97 255 ASN A N 1
ATOM 1980 C CA . ASN A 1 255 ? 22.762 -1.738 17.685 1.00 35.97 255 ASN A CA 1
ATOM 1981 C C . ASN A 1 255 ? 23.241 -0.293 17.471 1.00 35.97 255 ASN A C 1
ATOM 1983 O O . ASN A 1 255 ? 24.128 -0.083 16.648 1.00 35.97 255 ASN A O 1
ATOM 1987 N N . ASP A 1 256 ? 22.764 0.687 18.240 1.00 34.94 256 ASP A N 1
ATOM 1988 C CA . ASP A 1 256 ? 23.253 2.075 18.122 1.00 34.94 256 ASP A CA 1
ATOM 1989 C C . ASP A 1 256 ? 24.438 2.390 19.058 1.00 34.94 256 ASP A C 1
ATOM 1991 O O . ASP A 1 256 ? 24.821 3.547 19.234 1.00 34.94 256 ASP A O 1
ATOM 1995 N N . ALA A 1 257 ? 25.051 1.362 19.652 1.00 37.00 257 ALA A N 1
ATOM 1996 C CA . ALA A 1 257 ? 26.159 1.509 20.591 1.00 37.00 257 ALA A CA 1
ATOM 1997 C C . ALA A 1 257 ? 27.321 0.531 20.351 1.00 37.00 257 ALA A C 1
ATOM 1999 O O . ALA A 1 257 ? 27.896 0.052 21.316 1.00 37.00 257 ALA A O 1
ATOM 2000 N N . GLU A 1 258 ? 27.730 0.271 19.106 1.00 36.28 258 GLU A N 1
ATOM 2001 C CA . GLU A 1 258 ? 29.075 -0.276 18.847 1.00 36.28 258 GLU A CA 1
ATOM 2002 C C . GLU A 1 258 ? 29.790 0.504 17.738 1.00 36.28 258 GLU A C 1
ATOM 2004 O O . GLU A 1 258 ? 29.959 0.079 16.598 1.00 36.28 258 GLU A O 1
ATOM 2009 N N . SER A 1 259 ? 30.232 1.701 18.126 1.00 35.84 259 SER A N 1
ATOM 2010 C CA . SER A 1 259 ? 31.360 2.390 17.512 1.00 35.84 259 SER A CA 1
ATOM 2011 C C . SER A 1 259 ? 32.616 2.110 18.343 1.00 35.84 259 SER A C 1
ATOM 2013 O O . SER A 1 259 ? 32.679 2.516 19.501 1.00 35.84 259 SER A O 1
ATOM 2015 N N . LEU A 1 260 ? 33.640 1.571 17.671 1.00 36.44 260 LEU A N 1
ATOM 2016 C CA . LEU A 1 260 ? 35.076 1.583 18.005 1.00 36.44 260 LEU A CA 1
ATOM 2017 C C . LEU A 1 260 ? 35.637 0.526 18.989 1.00 36.44 260 LEU A C 1
ATOM 2019 O O . LEU A 1 260 ? 35.355 0.548 20.182 1.00 36.44 260 LEU A O 1
ATOM 2023 N N . GLY A 1 261 ? 36.587 -0.276 18.483 1.00 32.53 261 GLY A N 1
ATOM 2024 C CA . GLY A 1 261 ? 37.560 -1.073 19.252 1.00 32.53 261 GLY A CA 1
ATOM 2025 C C . GLY A 1 261 ? 37.692 -2.493 18.698 1.00 32.53 261 GLY A C 1
ATOM 2026 O O . GLY A 1 261 ? 36.934 -3.370 19.076 1.00 32.53 261 GLY A O 1
ATOM 2027 N N . ASP A 1 262 ? 38.432 -2.703 17.611 1.00 30.05 262 ASP A N 1
ATOM 2028 C CA . ASP A 1 262 ? 39.866 -3.055 17.604 1.00 30.05 262 ASP A CA 1
ATOM 2029 C C . ASP A 1 262 ? 40.190 -4.406 18.276 1.00 30.05 262 ASP A C 1
ATOM 2031 O O . ASP A 1 262 ? 39.801 -4.700 19.403 1.00 30.05 262 ASP A O 1
ATOM 2035 N N . TRP A 1 263 ? 40.896 -5.245 17.525 1.00 37.50 263 TRP A N 1
ATOM 2036 C CA . TRP A 1 263 ? 41.170 -6.649 17.814 1.00 37.50 263 TRP A CA 1
ATOM 2037 C C . TRP A 1 263 ? 42.269 -6.812 18.872 1.00 37.50 263 TRP A C 1
ATOM 2039 O O . TRP A 1 263 ? 43.338 -6.228 18.716 1.00 37.50 263 TRP A O 1
ATOM 2049 N N . SER A 1 264 ? 42.090 -7.713 19.851 1.00 32.25 264 SER A N 1
ATOM 2050 C CA . SER A 1 264 ? 43.027 -8.826 20.141 1.00 32.25 264 SER A CA 1
ATOM 2051 C C . SER A 1 264 ? 42.576 -9.731 21.304 1.00 32.25 264 SER A C 1
ATOM 2053 O O . SER A 1 264 ? 41.835 -9.333 22.194 1.00 32.25 264 SER A O 1
ATOM 2055 N N . GLU A 1 265 ? 43.064 -10.967 21.208 1.00 34.47 265 GLU A N 1
ATOM 2056 C CA . GLU A 1 265 ? 42.777 -12.255 21.862 1.00 34.47 265 GLU A CA 1
ATOM 2057 C C . GLU A 1 265 ? 42.898 -12.399 23.412 1.00 34.47 265 GLU A C 1
ATOM 2059 O O . GLU A 1 265 ? 43.305 -11.463 24.100 1.00 34.47 265 GLU A O 1
ATOM 2064 N N . PRO A 1 266 ? 42.512 -13.576 23.978 1.00 53.16 266 PRO A N 1
ATOM 2065 C CA . PRO A 1 266 ? 42.033 -13.743 25.353 1.00 53.16 266 PRO A CA 1
ATOM 2066 C C . PRO A 1 266 ? 43.073 -14.336 26.320 1.00 53.16 266 PRO A C 1
ATOM 2068 O O . PRO A 1 266 ? 43.924 -15.107 25.899 1.00 53.16 266 PRO A O 1
ATOM 2071 N N . GLU A 1 267 ? 42.913 -14.105 27.633 1.00 28.41 267 GLU A N 1
ATOM 2072 C CA . GLU A 1 267 ? 43.221 -15.110 28.670 1.00 28.41 267 GLU A CA 1
ATOM 2073 C C . GLU A 1 267 ? 42.731 -14.724 30.089 1.00 28.41 267 GLU A C 1
ATOM 2075 O O . GLU A 1 267 ? 43.229 -13.802 30.725 1.00 28.41 267 GLU A O 1
ATOM 2080 N N . SER A 1 268 ? 41.827 -15.569 30.598 1.00 33.56 268 SER A N 1
ATOM 2081 C CA . SER A 1 268 ? 41.781 -16.129 31.963 1.00 33.56 268 SER A CA 1
ATOM 2082 C C . SER A 1 268 ? 41.254 -15.340 33.189 1.00 33.56 268 SER A C 1
ATOM 2084 O O . SER A 1 268 ? 41.264 -14.114 33.233 1.00 33.56 268 SER A O 1
ATOM 2086 N N . PRO A 1 269 ? 40.720 -16.077 34.198 1.00 50.94 269 PRO A N 1
ATOM 2087 C CA . PRO A 1 269 ? 39.582 -15.656 35.020 1.00 50.94 269 PRO A CA 1
ATOM 2088 C C . PRO A 1 269 ? 39.959 -15.366 36.477 1.00 50.94 269 PRO A C 1
ATOM 2090 O O . PRO A 1 269 ? 40.802 -16.066 37.023 1.00 50.94 269 PRO A O 1
ATOM 2093 N N . LEU A 1 270 ? 39.260 -14.452 37.163 1.00 30.28 270 LEU A N 1
ATOM 2094 C CA . LEU A 1 270 ? 39.217 -14.423 38.633 1.00 30.28 270 LEU A CA 1
ATOM 2095 C C . LEU A 1 270 ? 37.953 -13.716 39.170 1.00 30.28 270 LEU A C 1
ATOM 2097 O O . LEU A 1 270 ? 37.436 -12.765 38.594 1.00 30.28 270 LEU A O 1
ATOM 2101 N N . TYR A 1 271 ? 37.464 -14.261 40.282 1.00 32.53 271 TYR A N 1
ATOM 2102 C CA . TYR A 1 271 ? 36.225 -13.985 41.010 1.00 32.53 271 TYR A CA 1
ATOM 2103 C C . TYR A 1 271 ? 36.113 -12.554 41.582 1.00 32.53 271 TYR A C 1
ATOM 2105 O O . TYR A 1 271 ? 37.110 -12.013 42.046 1.00 32.53 271 TYR A O 1
ATOM 2113 N N . HIS A 1 272 ? 34.892 -11.995 41.681 1.00 29.55 272 HIS A N 1
ATOM 2114 C CA . HIS A 1 272 ? 34.159 -11.813 42.957 1.00 29.55 272 HIS A CA 1
ATOM 2115 C C . HIS A 1 272 ? 32.897 -10.915 42.868 1.00 29.55 272 HIS A C 1
ATOM 2117 O O . HIS A 1 272 ? 32.917 -9.815 42.337 1.00 29.55 272 HIS A O 1
ATOM 2123 N N . SER A 1 273 ? 31.854 -11.401 43.554 1.00 34.19 273 SER A N 1
ATOM 2124 C CA . SER A 1 273 ? 30.850 -10.683 44.366 1.00 34.19 273 SER A CA 1
ATOM 2125 C C . SER A 1 273 ? 29.792 -9.756 43.747 1.00 34.19 273 SER A C 1
ATOM 2127 O O . SER A 1 273 ? 29.980 -8.561 43.570 1.00 34.19 273 SER A O 1
ATOM 2129 N N . HIS A 1 274 ? 28.596 -10.344 43.641 1.00 38.56 274 HIS A N 1
ATOM 2130 C CA . HIS A 1 274 ? 27.340 -9.928 44.294 1.00 38.56 274 HIS A CA 1
ATOM 2131 C C . HIS A 1 274 ? 27.039 -8.424 44.453 1.00 38.56 274 HIS A C 1
ATOM 2133 O O . HIS A 1 274 ? 27.438 -7.786 45.425 1.00 38.56 274 HIS A O 1
ATOM 2139 N N . GLY A 1 275 ? 26.127 -7.950 43.603 1.00 30.84 275 GLY A N 1
ATOM 2140 C CA . GLY A 1 275 ? 25.251 -6.803 43.844 1.00 30.84 275 GLY A CA 1
ATOM 2141 C C . GLY A 1 275 ? 23.877 -7.092 43.241 1.00 30.84 275 GLY A C 1
ATOM 2142 O O . GLY A 1 275 ? 23.571 -6.639 42.145 1.00 30.84 275 GLY A O 1
ATOM 2143 N N . GLY A 1 276 ? 23.087 -7.933 43.915 1.00 31.30 276 GLY A N 1
ATOM 2144 C CA . GLY A 1 276 ? 21.748 -8.314 43.469 1.00 31.30 276 GLY A CA 1
ATOM 2145 C C . GLY A 1 276 ? 20.777 -7.142 43.570 1.00 31.30 276 GLY A C 1
ATOM 2146 O O . GLY A 1 276 ? 20.260 -6.857 44.648 1.00 31.30 276 GLY A O 1
ATOM 2147 N N . TYR A 1 277 ? 20.508 -6.489 42.443 1.00 36.28 277 TYR A N 1
ATOM 2148 C CA . TYR A 1 277 ? 19.268 -5.744 42.269 1.00 36.28 277 TYR A CA 1
ATOM 2149 C C . TYR A 1 277 ? 18.139 -6.755 42.050 1.00 36.28 277 TYR A C 1
ATOM 2151 O O . TYR A 1 277 ? 18.326 -7.704 41.284 1.00 36.28 277 TYR A O 1
ATOM 2159 N N . PRO A 1 278 ? 16.974 -6.598 42.700 1.00 40.34 278 PRO A N 1
ATOM 2160 C CA . PRO A 1 278 ? 15.835 -7.434 42.386 1.00 40.34 278 PRO A CA 1
ATOM 2161 C C . PRO A 1 278 ? 15.378 -7.037 40.984 1.00 40.34 278 PRO A C 1
ATOM 2163 O O . PRO A 1 278 ? 14.753 -5.991 40.798 1.00 40.34 278 PRO A O 1
ATOM 2166 N N . VAL A 1 279 ? 15.706 -7.868 39.996 1.00 39.44 279 VAL A N 1
ATOM 2167 C CA . VAL A 1 279 ? 14.941 -7.929 38.756 1.00 39.44 279 VAL A CA 1
ATOM 2168 C C . VAL A 1 279 ? 13.524 -8.252 39.210 1.00 39.44 279 VAL A C 1
ATOM 2170 O O . VAL A 1 279 ? 13.237 -9.363 39.650 1.00 39.44 279 VAL A O 1
ATOM 2173 N N . LYS A 1 280 ? 12.655 -7.237 39.235 1.00 41.47 280 LYS A N 1
ATOM 2174 C CA . LYS A 1 280 ? 11.219 -7.475 39.283 1.00 41.47 280 LYS A CA 1
ATOM 2175 C C . LYS A 1 280 ? 10.923 -8.233 38.001 1.00 41.47 280 LYS A C 1
ATOM 2177 O O . LYS A 1 280 ? 10.871 -7.624 36.940 1.00 41.47 280 LYS A O 1
ATOM 2182 N N . GLU A 1 281 ? 10.812 -9.550 38.104 1.00 42.84 281 GLU A N 1
ATOM 2183 C CA . GLU A 1 281 ? 10.170 -10.359 37.081 1.00 42.84 281 GLU A CA 1
ATOM 2184 C C . GLU A 1 281 ? 8.753 -9.797 36.942 1.00 42.84 281 GLU A C 1
ATOM 2186 O O . GLU A 1 281 ? 7.880 -10.037 37.782 1.00 42.84 281 GLU A O 1
ATOM 2191 N N . GLU A 1 282 ? 8.550 -8.930 35.948 1.00 46.84 282 GLU A N 1
ATOM 2192 C CA . GLU A 1 282 ? 7.204 -8.600 35.516 1.00 46.84 282 GLU A CA 1
ATOM 2193 C C . GLU A 1 282 ? 6.536 -9.918 35.113 1.00 46.84 282 GLU A C 1
ATOM 2195 O O . GLU A 1 282 ? 7.150 -10.732 34.417 1.00 46.84 282 GLU A O 1
ATOM 2200 N N . PRO A 1 283 ? 5.301 -10.184 35.565 1.00 54.78 283 PRO A N 1
ATOM 2201 C CA . PRO A 1 283 ? 4.602 -11.387 35.146 1.00 54.78 283 PRO A CA 1
ATOM 2202 C C . PRO A 1 283 ? 4.515 -11.383 33.616 1.00 54.78 283 PRO A C 1
ATOM 2204 O O . PRO A 1 283 ? 4.173 -10.357 33.033 1.00 54.78 283 PRO A O 1
ATOM 2207 N N . ALA A 1 284 ? 4.799 -12.516 32.967 1.00 59.56 284 ALA A N 1
ATOM 2208 C CA . ALA A 1 284 ? 4.829 -12.654 31.501 1.00 59.56 284 ALA A CA 1
ATOM 2209 C C . ALA A 1 284 ? 3.546 -12.148 30.791 1.00 59.56 284 ALA A C 1
ATOM 2211 O O . ALA A 1 284 ? 3.570 -11.752 29.621 1.00 59.56 284 ALA A O 1
ATOM 2212 N N . ASP A 1 285 ? 2.426 -12.100 31.520 1.00 66.00 285 ASP A N 1
ATOM 2213 C CA . ASP A 1 285 ? 1.152 -11.536 31.066 1.00 66.00 285 ASP A CA 1
ATOM 2214 C C . ASP A 1 285 ? 1.177 -9.996 30.925 1.00 66.00 285 ASP A C 1
ATOM 2216 O O . ASP A 1 285 ? 0.473 -9.447 30.076 1.00 66.00 285 ASP A O 1
ATOM 2220 N N . SER A 1 286 ? 1.996 -9.292 31.717 1.00 78.38 286 SER A N 1
ATOM 2221 C CA . SER A 1 286 ? 2.161 -7.827 31.691 1.00 78.38 286 SER A CA 1
ATOM 2222 C C . SER A 1 286 ? 2.928 -7.364 30.454 1.00 78.38 286 SER A C 1
ATOM 2224 O O . SER A 1 286 ? 2.486 -6.446 29.762 1.00 78.38 286 SER A O 1
ATOM 2226 N N . GLU A 1 287 ? 4.028 -8.042 30.116 1.00 85.06 287 GLU A N 1
ATOM 2227 C CA . GLU A 1 287 ? 4.837 -7.716 28.936 1.00 85.06 287 GLU A CA 1
ATOM 2228 C C . GLU A 1 287 ? 4.042 -7.953 27.642 1.00 85.06 287 GLU A C 1
ATOM 2230 O O . GLU A 1 287 ? 3.974 -7.086 26.769 1.00 85.06 287 GLU A O 1
ATOM 2235 N N . SER A 1 288 ? 3.345 -9.090 27.556 1.00 86.75 288 SER A N 1
ATOM 2236 C CA . SER A 1 288 ? 2.483 -9.428 26.416 1.00 86.75 288 SER A CA 1
ATOM 2237 C C . SER A 1 288 ? 1.347 -8.417 26.235 1.00 86.75 288 SER A C 1
ATOM 2239 O O . SER A 1 288 ? 1.033 -8.007 25.115 1.00 86.75 288 SER A O 1
ATOM 2241 N N . LEU A 1 289 ? 0.735 -7.978 27.340 1.00 89.19 289 LEU A N 1
ATOM 2242 C CA . LEU A 1 289 ? -0.294 -6.944 27.313 1.00 89.19 289 LEU A CA 1
ATOM 2243 C C . LEU A 1 289 ? 0.280 -5.587 26.889 1.00 89.19 289 LEU A C 1
ATOM 2245 O O . LEU A 1 289 ? -0.346 -4.896 26.087 1.00 89.19 289 LEU A O 1
ATOM 2249 N N . SER A 1 290 ? 1.462 -5.218 27.384 1.00 89.00 290 SER A N 1
ATOM 2250 C CA . SER A 1 290 ? 2.153 -3.987 26.991 1.00 89.00 290 SER A CA 1
ATOM 2251 C C . SER A 1 290 ? 2.405 -3.955 25.481 1.00 89.00 290 SER A C 1
ATOM 2253 O O . SER A 1 290 ? 1.977 -3.013 24.812 1.00 89.00 290 SER A O 1
ATOM 2255 N N . ARG A 1 291 ? 2.961 -5.035 24.911 1.00 88.69 291 ARG A N 1
ATOM 2256 C CA . ARG A 1 291 ? 3.155 -5.189 23.456 1.00 88.69 291 ARG A CA 1
ATOM 2257 C C . ARG A 1 291 ? 1.846 -5.065 22.680 1.00 88.69 291 ARG A C 1
ATOM 2259 O O . ARG A 1 291 ? 1.763 -4.343 21.686 1.00 88.69 291 ARG A O 1
ATOM 2266 N N . ALA A 1 292 ? 0.786 -5.713 23.161 1.00 90.38 292 ALA A N 1
ATOM 2267 C CA . ALA A 1 292 ? -0.528 -5.641 22.535 1.00 90.38 292 ALA A CA 1
ATOM 2268 C C . ALA A 1 292 ? -1.139 -4.227 22.568 1.00 90.38 292 ALA A C 1
ATOM 2270 O O . ALA A 1 292 ? -1.783 -3.807 21.605 1.00 90.38 292 ALA A O 1
ATOM 2271 N N . LEU A 1 293 ? -0.932 -3.471 23.648 1.00 91.00 293 LEU A N 1
ATOM 2272 C CA . LEU A 1 293 ? -1.383 -2.082 23.753 1.00 91.00 293 LEU A CA 1
ATOM 2273 C C . LEU A 1 293 ? -0.537 -1.140 22.889 1.00 91.00 293 LEU A C 1
ATOM 2275 O O . LEU A 1 293 ? -1.103 -0.283 22.212 1.00 91.00 293 LE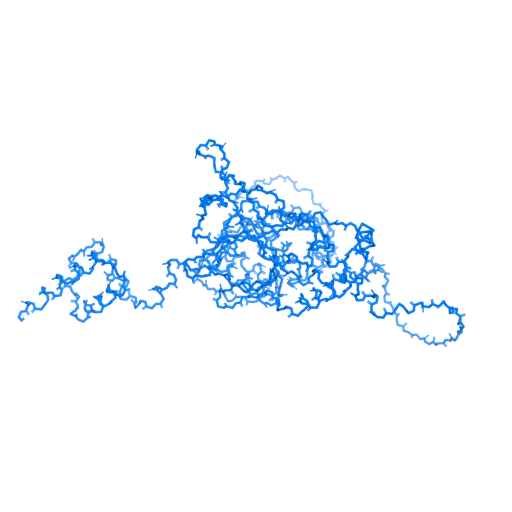U A O 1
ATOM 2279 N N . GLN A 1 294 ? 0.785 -1.324 22.840 1.00 90.25 294 GLN A N 1
ATOM 2280 C CA . GLN A 1 294 ? 1.667 -0.582 21.931 1.00 90.25 294 GLN A CA 1
ATOM 2281 C C . GLN A 1 294 ? 1.243 -0.773 20.471 1.00 90.25 294 GLN A C 1
ATOM 2283 O O . GLN A 1 294 ? 1.169 0.194 19.710 1.00 90.25 294 GLN A O 1
ATOM 2288 N N . LEU A 1 295 ? 0.877 -2.001 20.090 1.00 89.12 295 LEU A N 1
ATOM 2289 C CA . LEU A 1 295 ? 0.329 -2.287 18.769 1.00 89.12 295 LEU A CA 1
ATOM 2290 C C . LEU A 1 295 ? -0.955 -1.490 18.498 1.00 89.12 295 LEU A C 1
ATOM 2292 O O . LEU A 1 295 ? -1.088 -0.907 17.426 1.00 89.12 295 LEU A O 1
ATOM 2296 N N . ILE A 1 296 ? -1.880 -1.397 19.459 1.00 90.31 296 ILE A N 1
ATOM 2297 C CA . ILE A 1 296 ? -3.098 -0.578 19.315 1.00 90.31 296 ILE A CA 1
ATOM 2298 C C . ILE A 1 296 ? -2.755 0.900 19.097 1.00 90.31 296 ILE A C 1
ATOM 2300 O O . ILE A 1 296 ? -3.353 1.535 18.226 1.00 90.31 296 ILE A O 1
ATOM 2304 N N . VAL A 1 297 ? -1.772 1.439 19.825 1.00 90.44 297 VAL A N 1
ATOM 2305 C CA . VAL A 1 297 ? -1.306 2.823 19.638 1.00 90.44 297 VAL A CA 1
ATOM 2306 C C . VAL A 1 297 ? -0.781 3.029 18.215 1.00 90.44 297 VAL A C 1
ATOM 2308 O O . VAL A 1 297 ? -1.246 3.931 17.516 1.00 90.44 297 VAL A O 1
ATOM 2311 N N . ARG A 1 298 ? 0.113 2.151 17.737 1.00 88.00 298 ARG A N 1
ATOM 2312 C CA . ARG A 1 298 ? 0.647 2.183 16.358 1.00 88.00 298 ARG A CA 1
ATOM 2313 C C . ARG A 1 298 ? -0.459 2.046 15.308 1.00 88.00 298 ARG A C 1
ATOM 2315 O O . ARG A 1 298 ? -0.408 2.650 14.236 1.00 88.00 298 ARG A O 1
ATOM 2322 N N . LEU A 1 299 ? -1.488 1.258 15.603 1.00 89.25 299 LEU A N 1
ATOM 2323 C CA . LEU A 1 299 ? -2.656 1.074 14.746 1.00 89.25 299 LEU A CA 1
ATOM 2324 C C . LEU A 1 299 ? -3.597 2.294 14.727 1.00 89.25 299 LEU A C 1
ATOM 2326 O O . LEU A 1 299 ? -4.308 2.494 13.741 1.00 89.25 299 LEU A O 1
ATOM 2330 N N . GLY A 1 300 ? -3.572 3.126 15.768 1.00 89.19 300 GLY A N 1
ATOM 2331 C CA . GLY A 1 300 ? -4.303 4.392 15.839 1.00 89.19 300 GLY A CA 1
ATOM 2332 C C . GLY A 1 300 ? -3.582 5.590 15.211 1.00 89.19 300 GLY A C 1
ATOM 2333 O O . GLY A 1 300 ? -4.228 6.603 14.951 1.00 89.19 300 GLY A O 1
ATOM 2334 N N . GLN A 1 301 ? -2.275 5.495 14.957 1.00 88.62 301 GLN A N 1
ATOM 2335 C CA . GLN A 1 301 ? -1.499 6.540 14.276 1.00 88.62 301 GLN A CA 1
ATOM 2336 C C . GLN A 1 301 ? -1.930 6.731 12.811 1.00 88.62 301 GLN A C 1
ATOM 2338 O O . GLN A 1 301 ? -2.531 5.815 12.226 1.00 88.62 301 GLN A O 1
ATOM 2343 N N . PRO A 1 302 ? -1.605 7.890 12.199 1.00 90.38 302 PRO A N 1
ATOM 2344 C CA . PRO A 1 302 ? -1.838 8.082 10.779 1.00 90.38 302 PRO A CA 1
ATOM 2345 C C . PRO A 1 302 ? -1.104 7.005 9.976 1.00 90.38 302 PRO A C 1
ATOM 2347 O O . PRO A 1 302 ? -0.076 6.491 10.407 1.00 90.38 302 PRO A O 1
ATOM 2350 N N . PHE A 1 303 ? -1.613 6.638 8.805 1.00 89.75 303 PHE A N 1
ATOM 2351 C CA . PHE A 1 303 ? -0.987 5.605 7.978 1.00 89.75 303 PHE A CA 1
ATOM 2352 C C . PHE A 1 303 ? -1.163 5.870 6.483 1.00 89.75 303 PHE A C 1
ATOM 2354 O O . PHE A 1 303 ? -2.140 6.497 6.069 1.00 89.75 303 PHE A O 1
ATOM 2361 N N . SER A 1 304 ? -0.228 5.353 5.676 1.00 90.00 304 SER A N 1
ATOM 2362 C CA . SER A 1 304 ? -0.359 5.292 4.215 1.00 90.00 304 SER A CA 1
ATOM 2363 C C . SER A 1 304 ? -1.376 4.213 3.837 1.00 90.00 304 SER A C 1
ATOM 2365 O O . SER A 1 304 ? -1.266 3.053 4.244 1.00 90.00 304 SER A O 1
ATOM 2367 N N . ALA A 1 305 ? -2.410 4.606 3.100 1.00 93.44 305 ALA A N 1
ATOM 2368 C CA . ALA A 1 305 ? -3.516 3.750 2.707 1.00 93.44 305 ALA A CA 1
ATOM 2369 C C . ALA A 1 305 ? -3.519 3.476 1.201 1.00 93.44 305 ALA A C 1
ATOM 2371 O O . ALA A 1 305 ? -3.131 4.304 0.379 1.00 93.44 305 ALA A O 1
ATOM 2372 N N . ILE A 1 306 ? -4.067 2.323 0.819 1.00 94.94 306 ILE A N 1
ATOM 2373 C CA . ILE A 1 306 ? -4.317 1.984 -0.583 1.00 94.94 306 ILE A CA 1
ATOM 2374 C C . ILE A 1 306 ? -5.821 2.058 -0.853 1.00 94.94 306 ILE A C 1
ATOM 2376 O O . ILE A 1 306 ? -6.620 1.404 -0.182 1.00 94.94 306 ILE A O 1
ATOM 2380 N N . LEU A 1 307 ? -6.222 2.823 -1.871 1.00 95.94 307 LEU A N 1
ATOM 2381 C CA . LEU A 1 307 ? -7.603 2.840 -2.349 1.00 95.94 307 LEU A CA 1
ATOM 2382 C C . LEU A 1 307 ? -7.835 1.694 -3.340 1.00 95.94 307 LEU A C 1
ATOM 2384 O O . LEU A 1 307 ? -7.207 1.626 -4.398 1.00 95.94 307 LEU A O 1
ATOM 2388 N N . LEU A 1 308 ? -8.779 0.811 -3.026 1.00 95.69 308 LEU A N 1
ATOM 2389 C CA . LEU A 1 308 ? -9.163 -0.330 -3.849 1.00 95.69 308 LEU A CA 1
ATOM 2390 C C . LEU A 1 308 ? -10.602 -0.193 -4.342 1.00 95.69 308 LEU A C 1
ATOM 2392 O O . LEU A 1 308 ? -11.502 0.195 -3.601 1.00 95.69 308 LEU A O 1
ATOM 2396 N N . ALA A 1 309 ? -10.837 -0.605 -5.584 1.00 93.56 309 ALA A N 1
ATOM 2397 C CA . ALA A 1 309 ? -12.164 -0.733 -6.165 1.00 93.56 309 ALA A CA 1
ATOM 2398 C C . ALA A 1 309 ? -12.418 -2.185 -6.578 1.00 93.56 309 ALA A C 1
ATOM 2400 O O . ALA A 1 309 ? -11.630 -2.789 -7.316 1.00 93.56 309 ALA A O 1
ATOM 2401 N N . ARG A 1 310 ? -13.541 -2.750 -6.131 1.00 92.25 310 ARG A N 1
ATOM 2402 C CA . ARG A 1 310 ? -13.949 -4.108 -6.500 1.00 92.25 310 ARG A CA 1
ATOM 2403 C C . ARG A 1 310 ? -14.422 -4.132 -7.951 1.00 92.25 310 ARG A C 1
ATOM 2405 O O . ARG A 1 310 ? -15.246 -3.316 -8.364 1.00 92.25 310 ARG A O 1
ATOM 2412 N N . GLN A 1 311 ? -13.891 -5.057 -8.738 1.00 88.19 311 GLN A N 1
ATOM 2413 C CA . GLN A 1 311 ? -14.267 -5.256 -10.135 1.00 88.19 311 GLN A CA 1
ATOM 2414 C C . GLN A 1 311 ? -15.489 -6.175 -10.252 1.00 88.19 311 GLN A C 1
ATOM 2416 O O . GLN A 1 311 ? -15.848 -6.883 -9.310 1.00 88.19 311 GLN A O 1
ATOM 2421 N N . ARG A 1 312 ? -16.112 -6.219 -11.439 1.00 84.00 312 ARG A N 1
ATOM 2422 C CA . ARG A 1 312 ? -17.227 -7.148 -11.726 1.00 84.00 312 ARG A CA 1
ATOM 2423 C C . ARG A 1 312 ? -16.833 -8.619 -11.568 1.00 84.00 312 ARG A C 1
ATOM 2425 O O . ARG A 1 312 ? -17.686 -9.434 -11.248 1.00 84.00 312 ARG A O 1
ATOM 2432 N N . SER A 1 313 ? -15.553 -8.941 -11.763 1.00 81.00 313 SER A N 1
ATOM 2433 C CA . SER A 1 313 ? -14.990 -10.275 -11.523 1.00 81.00 313 SER A CA 1
ATOM 2434 C C . SER A 1 313 ? -14.908 -10.650 -10.039 1.00 81.00 313 SER A C 1
ATOM 2436 O O . SER A 1 313 ? -14.539 -11.772 -9.720 1.00 81.00 313 SER A O 1
ATOM 2438 N N . GLY A 1 314 ? -15.200 -9.719 -9.126 1.00 84.00 314 GLY A N 1
ATOM 2439 C CA . GLY A 1 314 ? -15.072 -9.906 -7.683 1.00 84.00 314 GLY A CA 1
ATOM 2440 C C . GLY A 1 314 ? -13.691 -9.559 -7.122 1.00 84.00 314 GLY A C 1
ATOM 2441 O O . GLY A 1 314 ? -13.602 -9.340 -5.917 1.00 84.00 314 GLY A O 1
ATOM 2442 N N . VAL A 1 315 ? -12.672 -9.440 -7.980 1.00 86.62 315 VAL A N 1
ATOM 2443 C CA . VAL A 1 315 ? -11.278 -9.112 -7.631 1.00 86.62 315 VAL A CA 1
ATOM 2444 C C . VAL A 1 315 ? -11.114 -7.613 -7.369 1.00 86.62 315 VAL A C 1
ATOM 2446 O O . VAL A 1 315 ? -11.783 -6.789 -8.002 1.00 86.62 315 VAL A O 1
ATOM 2449 N N . TYR A 1 316 ? -10.217 -7.244 -6.457 1.00 92.38 316 TYR A N 1
ATOM 2450 C CA . TYR A 1 316 ? -9.891 -5.846 -6.192 1.00 92.38 316 TYR A CA 1
ATOM 2451 C C . TYR A 1 316 ? -8.835 -5.317 -7.161 1.00 92.38 316 TYR A C 1
ATOM 2453 O O . TYR A 1 316 ? -7.925 -6.033 -7.573 1.00 92.38 316 TYR A O 1
ATOM 2461 N N . LYS A 1 317 ? -8.962 -4.037 -7.512 1.00 92.06 317 LYS A N 1
ATOM 2462 C CA . LYS A 1 317 ? -7.977 -3.281 -8.286 1.00 92.06 317 LYS A CA 1
ATOM 2463 C C . LYS A 1 317 ? -7.618 -2.015 -7.519 1.00 92.06 317 LYS A C 1
ATOM 2465 O O . LYS A 1 317 ? -8.526 -1.314 -7.070 1.00 92.06 317 LYS A O 1
ATOM 2470 N N . ARG A 1 318 ? -6.329 -1.700 -7.409 1.00 93.81 318 ARG A N 1
ATOM 2471 C CA . ARG A 1 318 ? -5.881 -0.422 -6.852 1.00 93.81 318 ARG A CA 1
ATOM 2472 C C . ARG A 1 318 ? -6.228 0.730 -7.785 1.00 93.81 318 ARG A C 1
ATOM 2474 O O . ARG A 1 318 ? -6.074 0.640 -9.005 1.00 93.81 318 ARG A O 1
ATOM 2481 N N . ILE A 1 319 ? -6.707 1.804 -7.177 1.00 92.88 319 ILE A N 1
ATOM 2482 C CA . ILE A 1 319 ? -6.880 3.105 -7.800 1.00 92.88 319 ILE A CA 1
ATOM 2483 C C . ILE A 1 319 ? -5.586 3.888 -7.594 1.00 92.88 319 ILE A C 1
ATOM 2485 O O . ILE A 1 319 ? -5.102 4.029 -6.473 1.00 92.88 319 ILE A O 1
ATOM 2489 N N . ALA A 1 320 ? -5.018 4.350 -8.701 1.00 90.94 320 ALA A N 1
ATOM 2490 C CA . ALA A 1 320 ? -3.834 5.195 -8.718 1.00 90.94 320 ALA A CA 1
ATOM 2491 C C . ALA A 1 320 ? -4.124 6.565 -8.082 1.00 90.94 320 ALA A C 1
ATOM 2493 O O . ALA A 1 320 ? -5.193 7.142 -8.313 1.00 90.94 320 ALA A O 1
ATOM 2494 N N . SER A 1 321 ? -3.160 7.067 -7.316 1.00 90.25 321 SER A N 1
ATOM 2495 C CA . SER A 1 321 ? -3.178 8.382 -6.676 1.00 90.25 321 SER A CA 1
ATOM 2496 C C . SER A 1 321 ? -1.860 9.078 -6.968 1.00 90.25 321 SER A C 1
ATOM 2498 O O . SER A 1 321 ? -0.815 8.428 -6.963 1.00 90.25 321 SER A O 1
ATOM 2500 N N . ASP A 1 322 ? -1.910 10.381 -7.210 1.00 87.94 322 ASP A N 1
ATOM 2501 C CA . ASP A 1 322 ? -0.723 11.183 -7.537 1.00 87.94 322 ASP A CA 1
ATOM 2502 C C . ASP A 1 322 ? 0.094 11.539 -6.287 1.00 87.94 322 ASP A C 1
ATOM 2504 O O . ASP A 1 322 ? 1.251 11.934 -6.380 1.00 87.94 322 ASP A O 1
ATOM 2508 N N . HIS A 1 323 ? -0.511 11.357 -5.112 1.00 88.12 323 HIS A N 1
ATOM 2509 C CA . HIS A 1 323 ? 0.087 11.589 -3.804 1.00 88.12 323 HIS A CA 1
ATOM 2510 C C . HIS A 1 323 ? -0.243 10.436 -2.853 1.00 88.12 323 HIS A C 1
ATOM 2512 O O . HIS A 1 323 ? -1.237 9.726 -3.052 1.00 88.12 323 HIS A O 1
ATOM 2518 N N . ASP A 1 324 ? 0.546 10.296 -1.789 1.00 89.06 324 ASP A N 1
ATOM 2519 C CA . ASP A 1 324 ? 0.264 9.347 -0.712 1.00 89.06 324 ASP A CA 1
ATOM 2520 C C . ASP A 1 324 ? -1.105 9.631 -0.089 1.00 89.06 324 ASP A C 1
ATOM 2522 O O . ASP A 1 324 ? -1.465 10.783 0.181 1.00 89.06 324 ASP A O 1
ATOM 2526 N N . ILE A 1 325 ? -1.874 8.571 0.150 1.00 91.75 325 ILE A N 1
ATOM 2527 C CA . ILE A 1 325 ? -3.179 8.667 0.801 1.00 91.75 325 ILE A CA 1
ATOM 2528 C C . ILE A 1 325 ? -2.952 8.461 2.295 1.00 91.75 325 ILE A C 1
ATOM 2530 O O . ILE A 1 325 ? -2.934 7.330 2.770 1.00 91.75 325 ILE A O 1
ATOM 2534 N N . ILE A 1 326 ? -2.774 9.552 3.035 1.00 91.50 326 ILE A N 1
ATOM 2535 C CA . ILE A 1 326 ? -2.594 9.489 4.487 1.00 91.50 326 ILE A CA 1
ATOM 2536 C C . ILE A 1 326 ? -3.955 9.531 5.177 1.00 91.50 326 ILE A C 1
ATOM 2538 O O . ILE A 1 326 ? -4.781 10.406 4.915 1.00 91.50 326 ILE A O 1
ATOM 2542 N N . VAL A 1 327 ? -4.188 8.563 6.055 1.00 91.62 327 VAL A N 1
ATOM 2543 C CA . VAL A 1 327 ? -5.467 8.335 6.724 1.00 91.62 327 VAL A CA 1
ATOM 2544 C C . VAL A 1 327 ? -5.271 8.322 8.235 1.00 91.62 327 VAL A C 1
ATOM 2546 O O . VAL A 1 327 ? -4.288 7.774 8.719 1.00 91.62 327 VAL A O 1
ATOM 2549 N N . GLN A 1 328 ? -6.239 8.872 8.974 1.00 91.25 328 GLN A N 1
ATOM 2550 C CA . GLN A 1 328 ? -6.256 8.900 10.438 1.00 91.25 328 GLN A CA 1
ATOM 2551 C C . GLN A 1 328 ? -7.527 8.244 10.990 1.00 91.25 328 GLN A C 1
ATOM 2553 O O . GLN A 1 328 ? -8.641 8.591 10.578 1.00 91.25 328 GLN A O 1
ATOM 2558 N N . VAL A 1 329 ? -7.373 7.343 11.965 1.00 91.62 329 VAL A N 1
ATOM 2559 C CA . VAL A 1 329 ? -8.497 6.712 12.681 1.00 91.62 329 VAL A CA 1
ATOM 2560 C C . VAL A 1 329 ? -9.204 7.746 13.567 1.00 91.62 329 VAL A C 1
ATOM 2562 O O . VAL A 1 329 ? -8.555 8.630 14.128 1.00 91.62 329 VAL A O 1
ATOM 2565 N N . LYS A 1 330 ? -10.537 7.668 13.669 1.00 90.88 330 LYS A N 1
ATOM 2566 C CA . LYS A 1 330 ? -11.360 8.586 14.481 1.00 90.88 330 LYS A CA 1
ATOM 2567 C C . LYS A 1 330 ? -11.129 8.446 15.979 1.00 90.88 330 LYS A C 1
ATOM 2569 O O . LYS A 1 330 ? -11.022 9.453 16.670 1.00 90.88 330 LYS A O 1
ATOM 2574 N N . ASP A 1 331 ? -11.076 7.210 16.458 1.00 87.44 331 ASP A N 1
ATOM 2575 C CA . ASP A 1 331 ? -10.922 6.894 17.871 1.00 87.44 331 ASP A CA 1
ATOM 2576 C C . ASP A 1 331 ? -9.922 5.748 18.056 1.00 87.44 331 ASP A C 1
ATOM 2578 O O . ASP A 1 331 ? -10.160 4.614 17.637 1.00 87.44 331 ASP A O 1
ATOM 2582 N N . MET A 1 332 ? -8.796 6.054 18.703 1.00 84.06 332 MET A N 1
ATOM 2583 C CA . MET A 1 332 ? -7.747 5.082 19.010 1.00 84.06 332 MET A CA 1
ATOM 2584 C C . MET A 1 332 ? -8.229 4.016 19.999 1.00 84.06 332 MET A C 1
ATOM 2586 O O . MET A 1 332 ? -7.840 2.855 19.881 1.00 84.06 332 MET A O 1
ATOM 2590 N N . ALA A 1 333 ? -9.101 4.369 20.948 1.00 79.50 333 ALA A N 1
ATOM 2591 C CA . ALA A 1 333 ? -9.572 3.424 21.956 1.00 79.50 333 ALA A CA 1
ATOM 2592 C C . ALA A 1 333 ? -10.395 2.288 21.335 1.00 79.50 333 ALA A C 1
ATOM 2594 O O . ALA A 1 333 ? -10.360 1.156 21.817 1.00 79.50 333 ALA A O 1
ATOM 2595 N N . SER A 1 334 ? -11.077 2.565 20.225 1.00 82.00 334 SER A N 1
ATOM 2596 C CA . SER A 1 334 ? -11.957 1.617 19.541 1.00 82.00 334 SER A CA 1
ATOM 2597 C C . SER A 1 334 ? -11.287 0.846 18.394 1.00 82.00 334 SER A C 1
ATOM 2599 O O . SER A 1 334 ? -11.911 -0.014 17.773 1.00 82.00 334 SER A O 1
ATOM 2601 N N . VAL A 1 335 ? -9.994 1.071 18.139 1.00 80.19 335 VAL A N 1
ATOM 2602 C CA . VAL A 1 335 ? -9.192 0.362 17.120 1.00 80.19 335 VAL A CA 1
ATOM 2603 C C . VAL A 1 335 ? -9.383 -1.161 17.181 1.00 80.19 335 VAL A C 1
ATOM 2605 O O . VAL A 1 335 ? -9.607 -1.813 16.165 1.00 80.19 335 VAL A O 1
ATOM 2608 N N . HIS A 1 336 ? -9.378 -1.743 18.378 1.00 72.44 336 HIS A N 1
ATOM 2609 C CA . HIS A 1 336 ? -9.453 -3.193 18.565 1.00 72.44 336 HIS A CA 1
ATOM 2610 C C . HIS A 1 336 ? -10.828 -3.816 18.247 1.00 72.44 336 HIS A C 1
ATOM 2612 O O . HIS A 1 336 ? -10.904 -5.016 17.983 1.00 72.44 336 HIS A O 1
ATOM 2618 N N . THR A 1 337 ? -11.912 -3.035 18.271 1.00 73.88 337 THR A N 1
ATOM 2619 C CA . THR A 1 337 ? -13.279 -3.480 17.933 1.00 73.88 337 THR A CA 1
ATOM 2620 C C . THR A 1 337 ? -13.678 -3.119 16.507 1.00 73.88 337 THR A C 1
ATOM 2622 O O . THR A 1 337 ? -14.491 -3.817 15.904 1.00 73.88 337 THR A O 1
ATOM 2625 N N . MET A 1 338 ? -13.106 -2.045 15.965 1.00 71.00 338 MET A N 1
ATOM 2626 C CA . MET A 1 338 ? -13.467 -1.467 14.670 1.00 71.00 338 MET A CA 1
ATOM 2627 C C . MET A 1 338 ? -12.764 -2.116 13.473 1.00 71.00 338 MET A C 1
ATOM 2629 O O . MET A 1 338 ? -13.212 -1.965 12.337 1.00 71.00 338 MET A O 1
ATOM 2633 N N . MET A 1 339 ? -11.652 -2.822 13.695 1.00 79.75 339 MET A N 1
ATOM 2634 C CA . MET A 1 339 ? -10.791 -3.275 12.605 1.00 79.75 339 MET A CA 1
ATOM 2635 C C . MET A 1 339 ? -11.271 -4.558 11.923 1.00 79.75 339 MET A C 1
ATOM 2637 O O . MET A 1 339 ? -11.222 -5.662 12.469 1.00 79.75 339 MET A O 1
ATOM 2641 N N . ASP A 1 340 ? -11.646 -4.414 10.656 1.00 89.94 340 ASP A N 1
ATOM 2642 C CA . ASP A 1 340 ? -11.933 -5.524 9.757 1.00 89.94 340 ASP A CA 1
ATOM 2643 C C . ASP A 1 340 ? -10.641 -6.035 9.099 1.00 89.94 340 ASP A C 1
ATOM 2645 O O . ASP A 1 340 ? -10.221 -5.573 8.035 1.00 89.94 340 ASP A O 1
ATOM 2649 N N . ILE A 1 341 ? -9.973 -6.974 9.772 1.00 91.44 341 ILE A N 1
ATOM 2650 C CA . ILE A 1 341 ? -8.713 -7.574 9.311 1.00 91.44 341 ILE A CA 1
ATOM 2651 C C . ILE A 1 341 ? -8.994 -8.695 8.308 1.00 91.44 341 ILE A C 1
ATOM 2653 O O . ILE A 1 341 ? -9.644 -9.694 8.644 1.00 91.44 341 ILE A O 1
ATOM 2657 N N . ARG A 1 342 ? -8.449 -8.566 7.093 1.00 92.25 342 ARG A N 1
ATOM 2658 C CA . ARG A 1 342 ? -8.634 -9.516 5.985 1.00 92.25 342 ARG A CA 1
ATOM 2659 C C . ARG A 1 342 ? -7.342 -9.732 5.207 1.00 92.25 342 ARG A C 1
ATOM 2661 O O . ARG A 1 342 ? -6.441 -8.906 5.225 1.00 92.25 342 ARG A O 1
ATOM 2668 N N . THR A 1 343 ? -7.285 -10.827 4.455 1.00 92.69 343 THR A N 1
ATOM 2669 C CA . THR A 1 343 ? -6.339 -10.970 3.341 1.00 92.69 343 THR A CA 1
ATOM 2670 C C . THR A 1 343 ? -7.090 -10.709 2.044 1.00 92.69 343 THR A C 1
ATOM 2672 O O . THR A 1 343 ? -8.019 -11.447 1.709 1.00 92.69 343 THR A O 1
ATOM 2675 N N . LEU A 1 344 ? -6.729 -9.644 1.331 1.00 92.81 344 LEU A N 1
ATOM 2676 C CA . LEU A 1 344 ? -7.337 -9.306 0.048 1.00 92.81 344 LEU A CA 1
ATOM 2677 C C . LEU A 1 344 ? -6.505 -9.845 -1.108 1.00 92.81 344 LEU A C 1
ATOM 2679 O O . LEU A 1 344 ? -5.281 -9.783 -1.092 1.00 9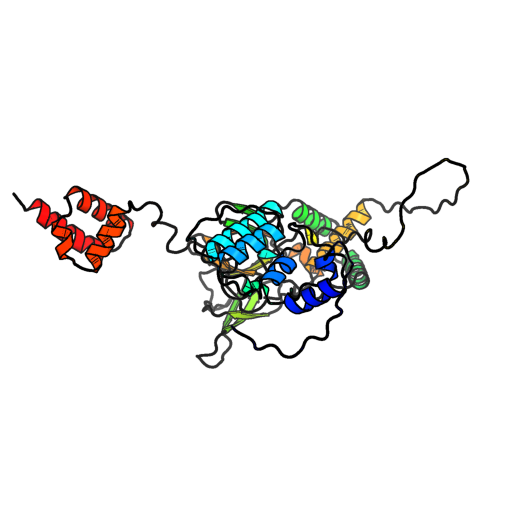2.81 344 LEU A O 1
ATOM 2683 N N . GLU A 1 345 ? -7.191 -10.330 -2.137 1.00 91.50 345 GLU A N 1
ATOM 2684 C CA . GLU A 1 345 ? -6.574 -10.718 -3.400 1.00 91.50 345 GLU A CA 1
ATOM 2685 C C . GLU A 1 345 ? -6.717 -9.578 -4.418 1.00 91.50 345 GLU A C 1
ATOM 2687 O O . GLU A 1 345 ? -7.832 -9.149 -4.750 1.00 91.50 345 GLU A O 1
ATOM 2692 N N . ILE A 1 346 ? -5.582 -9.075 -4.905 1.00 90.62 346 ILE A N 1
ATOM 2693 C CA . ILE A 1 346 ? -5.509 -7.911 -5.790 1.00 90.62 346 ILE A CA 1
ATOM 2694 C C . ILE A 1 346 ? -4.790 -8.290 -7.083 1.00 90.62 346 ILE A C 1
ATOM 2696 O O . ILE A 1 346 ? -3.651 -8.763 -7.082 1.00 90.62 346 ILE A O 1
ATOM 2700 N N . PHE A 1 347 ? -5.459 -8.067 -8.211 1.00 82.31 347 PHE A N 1
ATOM 2701 C CA . PHE A 1 347 ? -4.935 -8.402 -9.530 1.00 82.31 347 PHE A CA 1
ATOM 2702 C C . PHE A 1 347 ? -5.556 -7.524 -10.615 1.00 82.31 347 PHE A C 1
ATOM 2704 O O . PHE A 1 347 ? -6.753 -7.225 -10.600 1.00 82.31 347 PHE A O 1
ATOM 2711 N N . THR A 1 348 ? -4.747 -7.162 -11.610 1.00 67.94 348 THR A N 1
ATOM 2712 C CA . THR A 1 348 ? -5.253 -6.523 -12.824 1.00 67.94 348 THR A CA 1
ATOM 2713 C C . THR A 1 348 ? -5.622 -7.590 -13.837 1.00 67.94 348 THR A C 1
ATOM 2715 O O . THR A 1 348 ? -4.755 -8.175 -14.475 1.00 67.94 348 THR A O 1
ATOM 2718 N N . THR A 1 349 ? -6.919 -7.771 -14.086 1.00 56.41 349 THR A N 1
ATOM 2719 C CA . THR A 1 349 ? -7.349 -8.344 -15.367 1.00 56.41 349 THR A CA 1
ATOM 2720 C C . THR A 1 349 ? -7.030 -7.307 -16.441 1.00 56.41 349 THR A C 1
ATOM 2722 O O . THR A 1 349 ? -7.822 -6.406 -16.712 1.00 56.41 349 THR A O 1
ATOM 2725 N N . SER A 1 350 ? -5.834 -7.359 -17.032 1.00 46.47 350 SER A N 1
ATOM 2726 C CA . SER A 1 350 ? -5.623 -6.622 -18.274 1.00 46.47 350 SER A CA 1
ATOM 2727 C C . SER A 1 350 ? -6.687 -7.114 -19.252 1.00 46.47 350 SER A C 1
ATOM 2729 O O . SER A 1 350 ? -6.861 -8.321 -19.428 1.00 46.47 350 SER A O 1
ATOM 2731 N N . ALA A 1 351 ? -7.398 -6.199 -19.914 1.00 43.88 351 ALA A N 1
ATOM 2732 C CA . ALA A 1 351 ? -8.346 -6.544 -20.975 1.00 43.88 351 ALA A CA 1
ATOM 2733 C C . ALA A 1 351 ? -7.683 -7.339 -22.127 1.00 43.88 351 ALA A C 1
ATOM 2735 O O . ALA A 1 351 ? -8.373 -7.838 -23.016 1.00 43.88 351 ALA A O 1
ATOM 2736 N N . ARG A 1 352 ? -6.347 -7.473 -22.114 1.00 43.12 352 ARG A N 1
ATOM 2737 C CA . ARG A 1 352 ? -5.559 -8.293 -23.038 1.00 43.12 352 ARG A CA 1
ATOM 2738 C C . ARG A 1 352 ? -5.224 -9.695 -22.502 1.00 43.12 352 ARG A C 1
ATOM 2740 O O . ARG A 1 352 ? -5.046 -10.604 -23.308 1.00 43.12 352 ARG A O 1
ATOM 2747 N N . ASP A 1 353 ? -5.244 -9.923 -21.190 1.00 38.94 353 ASP A N 1
ATOM 2748 C CA . ASP A 1 353 ? -4.694 -11.138 -20.560 1.00 38.94 353 ASP A CA 1
ATOM 2749 C C . ASP A 1 353 ? -5.725 -12.250 -20.300 1.00 38.94 353 ASP A C 1
ATOM 2751 O O . ASP A 1 353 ? -5.531 -13.092 -19.429 1.00 38.94 353 ASP A O 1
ATOM 2755 N N . HIS A 1 354 ? -6.816 -12.314 -21.069 1.00 38.78 354 HIS A N 1
ATOM 2756 C CA . HIS A 1 354 ? -7.649 -13.528 -21.087 1.00 38.78 354 HIS A CA 1
ATOM 2757 C C . HIS A 1 354 ? -7.747 -14.247 -22.427 1.00 38.78 354 HIS A C 1
ATOM 2759 O O . HIS A 1 354 ? -8.291 -15.345 -22.434 1.00 38.78 354 HIS A O 1
ATOM 2765 N N . LYS A 1 355 ? -7.221 -13.714 -23.546 1.00 39.91 355 LYS A N 1
ATOM 2766 C CA . LYS A 1 355 ? -7.350 -14.410 -24.848 1.00 39.91 355 LYS A CA 1
ATOM 2767 C C . LYS A 1 355 ? -6.198 -14.258 -25.860 1.00 39.91 355 LYS A C 1
ATOM 2769 O O . LYS A 1 355 ? -6.341 -14.747 -26.974 1.00 39.91 355 LYS A O 1
ATOM 2774 N N . TYR A 1 356 ? -5.061 -13.639 -25.521 1.00 39.88 356 TYR A N 1
ATOM 2775 C CA . TYR A 1 356 ? -3.958 -13.467 -26.492 1.00 39.88 356 TYR A CA 1
ATOM 2776 C C . TYR A 1 356 ? -2.794 -14.458 -26.377 1.00 39.88 356 TYR A C 1
ATOM 2778 O O . TYR A 1 356 ? -1.996 -14.540 -27.303 1.00 39.88 356 TYR A O 1
ATOM 2786 N N . THR A 1 357 ? -2.715 -15.266 -25.320 1.00 37.59 357 THR A N 1
ATOM 2787 C CA . THR A 1 357 ? -1.579 -16.188 -25.115 1.00 37.59 357 THR A CA 1
ATOM 2788 C C . THR A 1 357 ? -1.778 -17.592 -25.702 1.00 37.59 357 THR A C 1
ATOM 2790 O O . THR A 1 357 ? -0.922 -18.450 -25.529 1.00 37.59 357 THR A O 1
ATOM 2793 N N . GLN A 1 358 ? -2.874 -17.834 -26.429 1.00 44.09 358 GLN A N 1
ATOM 2794 C CA . GLN A 1 358 ? -3.120 -19.087 -27.160 1.00 44.09 358 GLN A CA 1
ATOM 2795 C C . GLN A 1 358 ? -3.756 -18.853 -28.541 1.00 44.09 358 GLN A C 1
ATOM 2797 O O . GLN A 1 358 ? -4.535 -19.668 -29.023 1.00 44.09 358 GLN A O 1
ATOM 2802 N N . MET A 1 359 ? -3.438 -17.744 -29.215 1.00 44.72 359 MET A N 1
ATOM 2803 C CA . MET A 1 359 ? -3.685 -17.683 -30.656 1.00 44.72 359 MET A CA 1
ATOM 2804 C C . MET A 1 359 ? -2.434 -18.136 -31.407 1.00 44.72 359 MET A C 1
ATOM 2806 O O . MET A 1 359 ? -1.409 -17.457 -31.315 1.00 44.72 359 MET A O 1
ATOM 2810 N N . PRO A 1 360 ? -2.496 -19.247 -32.169 1.00 52.00 360 PRO A N 1
ATOM 2811 C CA . PRO A 1 360 ? -1.470 -19.586 -33.142 1.00 52.00 360 PRO A CA 1
ATOM 2812 C C . PRO A 1 360 ? -1.120 -18.348 -33.971 1.00 52.00 360 PRO A C 1
ATOM 2814 O O . PRO A 1 360 ? -2.019 -17.665 -34.465 1.00 52.00 360 PRO A O 1
ATOM 2817 N N . ALA A 1 361 ? 0.170 -18.061 -34.161 1.00 51.97 361 ALA A N 1
ATOM 2818 C CA . ALA A 1 361 ? 0.651 -16.887 -34.903 1.00 51.97 361 ALA A CA 1
ATOM 2819 C C . ALA A 1 361 ? -0.018 -16.718 -36.288 1.00 51.97 361 ALA A C 1
ATOM 2821 O O . ALA A 1 361 ? -0.171 -15.604 -36.793 1.00 51.97 361 ALA A O 1
ATOM 2822 N N . LYS A 1 362 ? -0.492 -17.828 -36.871 1.00 51.28 362 LYS A N 1
ATOM 2823 C CA . LYS A 1 362 ? -1.281 -17.882 -38.106 1.00 51.28 362 LYS A CA 1
ATOM 2824 C C . LYS A 1 362 ? -2.596 -17.080 -38.024 1.00 51.28 362 LYS A C 1
ATOM 2826 O O . LYS A 1 362 ? -2.913 -16.352 -38.961 1.00 51.28 362 LYS A O 1
ATOM 2831 N N . LEU A 1 363 ? -3.312 -17.131 -36.897 1.00 53.97 363 LEU A N 1
ATOM 2832 C CA . LEU A 1 363 ? -4.592 -16.437 -36.687 1.00 53.97 363 LEU A CA 1
ATOM 2833 C C . LEU A 1 363 ? -4.421 -14.932 -36.437 1.00 53.97 363 LEU A C 1
ATOM 2835 O O . LEU A 1 363 ? -5.228 -14.130 -36.907 1.00 53.97 363 LEU A O 1
ATOM 2839 N N . VAL A 1 364 ? -3.331 -14.530 -35.776 1.00 56.62 364 VAL A N 1
ATOM 2840 C CA . VAL A 1 364 ? -2.970 -13.109 -35.608 1.00 56.62 364 VAL A CA 1
ATOM 2841 C C . VAL A 1 364 ? -2.657 -12.472 -36.965 1.00 56.62 364 VAL A C 1
ATOM 2843 O O . VAL A 1 364 ? -3.127 -11.374 -37.266 1.00 56.62 364 VAL A O 1
ATOM 2846 N N . LYS A 1 365 ? -1.926 -13.197 -37.821 1.00 60.50 365 LYS A N 1
ATOM 2847 C CA . LYS A 1 365 ? -1.581 -12.759 -39.178 1.00 60.50 365 LYS A CA 1
ATOM 2848 C C . LYS A 1 365 ? -2.811 -12.662 -40.088 1.00 60.50 365 LYS A C 1
ATOM 2850 O O . LYS A 1 365 ? -2.936 -11.694 -40.830 1.00 60.50 365 LYS A O 1
ATOM 2855 N N . MET A 1 366 ? -3.743 -13.612 -39.985 1.00 56.81 366 MET A N 1
ATOM 2856 C CA . MET A 1 366 ? -5.003 -13.580 -40.740 1.00 56.81 366 MET A CA 1
ATOM 2857 C C . MET A 1 366 ? -5.912 -12.428 -40.314 1.00 56.81 366 MET A C 1
ATOM 2859 O O . MET A 1 366 ? -6.497 -11.782 -41.173 1.00 56.81 366 MET A O 1
ATOM 2863 N N . ARG A 1 367 ? -5.984 -12.105 -39.017 1.00 55.97 367 ARG A N 1
ATOM 2864 C CA . ARG A 1 367 ? -6.772 -10.961 -38.537 1.00 55.97 367 ARG A CA 1
ATOM 2865 C C . ARG A 1 367 ? -6.246 -9.622 -39.057 1.00 55.97 367 ARG A C 1
ATOM 2867 O O . ARG A 1 367 ? -7.042 -8.806 -39.503 1.00 55.97 367 ARG A O 1
ATOM 2874 N N . SER A 1 368 ? -4.925 -9.433 -39.051 1.00 56.34 368 SER A N 1
ATOM 2875 C CA . SER A 1 368 ? -4.291 -8.249 -39.649 1.00 56.34 368 SER A CA 1
ATOM 2876 C C . SER A 1 368 ? -4.645 -8.109 -41.136 1.00 56.34 368 SER A C 1
ATOM 2878 O O . SER A 1 368 ? -4.939 -7.012 -41.603 1.00 56.34 368 SER A O 1
ATOM 2880 N N . ALA A 1 369 ? -4.704 -9.231 -41.862 1.00 56.47 369 ALA A N 1
ATOM 2881 C CA . ALA A 1 369 ? -5.064 -9.265 -43.276 1.00 56.47 369 ALA A CA 1
ATOM 2882 C C . ALA A 1 369 ? -6.549 -8.925 -43.529 1.00 56.47 369 ALA A C 1
ATOM 2884 O O . ALA A 1 369 ? -6.848 -8.214 -44.481 1.00 56.47 369 ALA A O 1
ATOM 2885 N N . VAL A 1 370 ? -7.474 -9.344 -42.652 1.00 57.53 370 VAL A N 1
ATOM 2886 C CA . VAL A 1 370 ? -8.908 -8.986 -42.750 1.00 57.53 370 VAL A CA 1
ATOM 2887 C C . VAL A 1 370 ? -9.142 -7.486 -42.559 1.00 57.53 370 VAL A C 1
ATOM 2889 O O . VAL A 1 370 ? -9.972 -6.906 -43.255 1.00 57.53 370 VAL A O 1
ATOM 2892 N N . ASP A 1 371 ? -8.417 -6.867 -41.626 1.00 52.19 371 ASP A N 1
ATOM 2893 C CA . ASP A 1 371 ? -8.579 -5.447 -41.298 1.00 52.19 371 ASP A CA 1
ATOM 2894 C C . ASP A 1 371 ? -7.914 -4.517 -42.341 1.00 52.19 371 ASP A C 1
ATOM 2896 O O . ASP A 1 371 ? -8.252 -3.336 -42.407 1.00 52.19 371 ASP A O 1
ATOM 2900 N N . THR A 1 372 ? -6.988 -5.030 -43.166 1.00 58.25 372 THR A N 1
ATOM 2901 C CA . THR A 1 372 ? -6.220 -4.238 -44.152 1.00 58.25 372 THR A CA 1
ATOM 2902 C C . THR A 1 372 ? -6.595 -4.508 -45.609 1.00 58.25 372 THR A C 1
ATOM 2904 O O . THR A 1 372 ? -6.579 -3.575 -46.409 1.00 58.25 372 THR A O 1
ATOM 2907 N N . ASP A 1 373 ? -6.957 -5.742 -45.965 1.00 60.72 373 ASP A N 1
ATOM 2908 C CA . ASP A 1 373 ? -7.377 -6.114 -47.317 1.00 60.72 373 ASP A CA 1
ATOM 2909 C C . ASP A 1 373 ? -8.327 -7.330 -47.285 1.00 60.72 373 ASP A C 1
ATOM 2911 O O . ASP A 1 373 ? -7.878 -8.483 -47.242 1.00 60.72 373 ASP A O 1
ATOM 2915 N N . PRO A 1 374 ? -9.653 -7.116 -47.361 1.00 56.69 374 PRO A N 1
ATOM 2916 C CA . PRO A 1 374 ? -10.642 -8.193 -47.345 1.00 56.69 374 PRO A CA 1
ATOM 2917 C C . PRO A 1 374 ? -10.471 -9.224 -48.475 1.00 56.69 374 PRO A C 1
ATOM 2919 O O . PRO A 1 374 ? -10.951 -10.350 -48.340 1.00 56.69 374 PRO A O 1
ATOM 2922 N N . ALA A 1 375 ? -9.788 -8.884 -49.578 1.00 59.06 375 ALA A N 1
ATOM 2923 C CA . ALA A 1 375 ? -9.559 -9.794 -50.703 1.00 59.06 375 ALA A CA 1
ATOM 2924 C C . ALA A 1 375 ? -8.461 -10.841 -50.422 1.00 59.06 375 ALA A C 1
ATOM 2926 O O . ALA A 1 375 ? -8.413 -11.897 -51.069 1.00 59.06 375 ALA A O 1
ATOM 2927 N N . SER A 1 376 ? -7.614 -10.600 -49.416 1.00 61.25 376 SER A N 1
ATOM 2928 C CA . SER A 1 376 ? -6.529 -11.499 -49.002 1.00 61.25 376 SER A CA 1
ATOM 2929 C C . SER A 1 376 ? -7.019 -12.827 -48.394 1.00 61.25 376 SER A C 1
ATOM 2931 O O . SER A 1 376 ? -6.291 -13.824 -48.403 1.00 61.25 376 SER A O 1
ATOM 2933 N N . LEU A 1 377 ? -8.283 -12.883 -47.951 1.00 57.69 377 LEU A N 1
ATOM 2934 C CA . LEU A 1 377 ? -8.959 -14.082 -47.433 1.00 57.69 377 LEU A CA 1
ATOM 2935 C C . LEU A 1 377 ? -9.285 -15.127 -48.510 1.00 57.69 377 LEU A C 1
ATOM 2937 O O . LEU A 1 377 ? -9.563 -16.276 -48.175 1.00 57.69 377 LEU A O 1
ATOM 2941 N N . SER A 1 378 ? -9.198 -14.777 -49.797 1.00 60.09 378 SER A N 1
ATOM 2942 C CA . SER A 1 378 ? -9.456 -15.696 -50.920 1.00 60.09 378 SER A CA 1
ATOM 2943 C C . SER A 1 378 ? -8.508 -16.905 -50.985 1.00 60.09 378 SER A C 1
ATOM 2945 O O . SER A 1 378 ? -8.795 -17.864 -51.701 1.00 60.09 378 SER A O 1
ATOM 2947 N N . LYS A 1 379 ? -7.399 -16.869 -50.233 1.00 62.38 379 LYS A N 1
ATOM 2948 C CA . LYS A 1 379 ? -6.409 -17.952 -50.103 1.00 62.38 379 LYS A CA 1
ATOM 2949 C C . LYS A 1 379 ? -6.562 -18.780 -48.817 1.00 62.38 379 LYS A C 1
ATOM 2951 O O . LYS A 1 379 ? -5.773 -19.698 -48.602 1.00 62.38 379 LYS A O 1
ATOM 2956 N N . ALA A 1 380 ? -7.514 -18.449 -47.942 1.00 65.19 380 ALA A N 1
ATOM 2957 C CA . ALA A 1 380 ? -7.747 -19.186 -46.702 1.00 65.19 380 ALA A CA 1
ATOM 2958 C C . ALA A 1 380 ? -8.453 -20.518 -46.991 1.00 65.19 380 ALA A C 1
ATOM 2960 O O . ALA A 1 380 ? -9.394 -20.568 -47.783 1.00 65.19 380 ALA A O 1
ATOM 2961 N N . THR A 1 381 ? -8.016 -21.602 -46.347 1.00 74.31 381 THR A N 1
ATOM 2962 C CA . THR A 1 381 ? -8.697 -22.896 -46.489 1.00 74.31 381 THR A CA 1
ATOM 2963 C C . THR A 1 381 ? -10.000 -22.910 -45.692 1.00 74.31 381 THR A C 1
ATOM 2965 O O . THR A 1 381 ? -10.141 -22.197 -44.697 1.00 74.31 381 THR A O 1
ATOM 2968 N N . THR A 1 382 ? -10.949 -23.768 -46.072 1.00 71.94 382 THR A N 1
ATOM 2969 C CA . THR A 1 382 ? -12.223 -23.937 -45.349 1.00 71.94 382 THR A CA 1
ATOM 2970 C C . THR A 1 382 ? -12.000 -24.267 -43.869 1.00 71.94 382 THR A C 1
ATOM 2972 O O . THR A 1 382 ? -12.721 -23.769 -43.007 1.00 71.94 382 THR A O 1
ATOM 2975 N N . LYS A 1 383 ? -10.939 -25.028 -43.554 1.00 72.12 383 LYS A N 1
ATOM 2976 C CA . LYS A 1 383 ? -10.518 -25.327 -42.178 1.00 72.12 383 LYS A CA 1
ATOM 2977 C C . LYS A 1 383 ? -10.112 -24.066 -41.406 1.00 72.12 383 LYS A C 1
ATOM 2979 O O . LYS A 1 383 ? -10.555 -23.887 -40.276 1.00 72.12 383 LYS A O 1
ATOM 2984 N N . ASP A 1 384 ? -9.334 -23.173 -42.024 1.00 66.31 384 ASP A N 1
ATOM 2985 C CA . ASP A 1 384 ? -8.910 -21.916 -41.390 1.00 66.31 384 ASP A CA 1
ATOM 2986 C C . ASP A 1 384 ? -10.118 -20.994 -41.100 1.00 66.31 384 ASP A C 1
ATOM 2988 O O . ASP A 1 384 ? -10.170 -20.330 -40.064 1.00 66.31 384 ASP A O 1
ATOM 2992 N N . LEU A 1 385 ? -11.121 -20.975 -41.989 1.00 68.88 385 LEU A N 1
ATOM 2993 C CA . LEU A 1 385 ? -12.346 -20.180 -41.817 1.00 68.88 385 LEU A CA 1
ATOM 2994 C C . LEU A 1 385 ? -13.267 -20.732 -40.712 1.00 68.88 385 LEU A C 1
ATOM 2996 O O . LEU A 1 385 ? -13.874 -19.953 -39.972 1.00 68.88 385 LEU A O 1
ATOM 3000 N N . LEU A 1 386 ? -13.348 -22.058 -40.566 1.00 69.69 386 LEU A N 1
ATOM 3001 C CA . LEU A 1 386 ? -14.077 -22.726 -39.479 1.00 69.69 386 LEU A CA 1
ATOM 3002 C C . LEU A 1 386 ? -13.457 -22.424 -38.107 1.00 69.69 386 LEU A C 1
ATOM 3004 O O . LEU A 1 386 ? -14.183 -22.041 -37.188 1.00 69.69 386 LEU A O 1
ATOM 3008 N N . GLU A 1 387 ? -12.129 -22.491 -37.989 1.00 66.56 387 GLU A N 1
ATOM 3009 C CA . GLU A 1 387 ? -11.417 -22.132 -36.752 1.00 66.56 387 GLU A CA 1
ATOM 3010 C C . GLU A 1 387 ? -11.636 -20.651 -36.379 1.00 66.56 387 GLU A C 1
ATOM 3012 O O . GLU A 1 387 ? -11.912 -20.323 -35.222 1.00 66.56 387 GLU A O 1
ATOM 3017 N N . LEU A 1 388 ? -11.617 -19.744 -37.364 1.00 63.66 388 LEU A N 1
ATOM 3018 C CA . LEU A 1 388 ? -11.939 -18.321 -37.175 1.00 63.66 388 LEU A CA 1
ATOM 3019 C C . LEU A 1 388 ? -13.381 -18.085 -36.700 1.00 63.66 388 LEU A C 1
ATOM 3021 O O . LEU A 1 388 ? -13.620 -17.205 -35.866 1.00 63.66 388 LEU A O 1
ATOM 3025 N N . ARG A 1 389 ? -14.347 -18.860 -37.206 1.00 67.50 389 ARG A N 1
ATOM 3026 C CA . ARG A 1 389 ? -15.759 -18.773 -36.802 1.00 67.50 389 ARG A CA 1
ATOM 3027 C C . ARG A 1 389 ? -15.956 -19.194 -35.351 1.00 67.50 389 ARG A C 1
ATOM 3029 O O . ARG A 1 389 ? -16.691 -18.532 -34.615 1.00 67.50 389 ARG A O 1
ATOM 3036 N N . ASP A 1 390 ? -15.314 -20.278 -34.938 1.00 64.19 390 ASP A N 1
ATOM 3037 C CA . ASP A 1 390 ? -15.467 -20.805 -33.584 1.00 64.19 390 ASP A CA 1
ATOM 3038 C C . ASP A 1 390 ? -14.819 -19.861 -32.558 1.00 64.19 390 ASP A C 1
ATOM 3040 O O . ASP A 1 390 ? -15.417 -19.560 -31.523 1.00 64.19 390 ASP A O 1
ATOM 3044 N N . VAL A 1 391 ? -13.696 -19.231 -32.918 1.00 57.72 391 VAL A N 1
ATOM 3045 C CA . VAL A 1 391 ? -13.135 -18.095 -32.172 1.00 57.72 391 VAL A CA 1
ATOM 3046 C C . VAL A 1 391 ? -14.122 -16.919 -32.116 1.00 57.72 391 VAL A C 1
ATOM 3048 O O . VAL A 1 391 ? -14.372 -16.371 -31.042 1.00 57.72 391 VAL A O 1
ATOM 3051 N N . ALA A 1 392 ? -14.710 -16.507 -33.243 1.00 58.06 392 ALA A N 1
ATOM 3052 C CA . ALA A 1 392 ? -15.630 -15.367 -33.293 1.00 58.06 392 ALA A CA 1
ATOM 3053 C C . ALA A 1 392 ? -16.864 -15.556 -32.390 1.00 58.06 392 ALA A C 1
ATOM 3055 O O . ALA A 1 392 ? -17.300 -14.602 -31.737 1.00 58.06 392 ALA A O 1
ATOM 3056 N N . LYS A 1 393 ? -17.389 -16.787 -32.312 1.00 55.84 393 LYS A N 1
ATOM 3057 C CA . LYS A 1 393 ? -18.506 -17.168 -31.432 1.00 55.84 393 LYS A CA 1
ATOM 3058 C C . LYS A 1 393 ? -18.145 -17.057 -29.951 1.00 55.84 393 LYS A C 1
ATOM 3060 O O . LYS A 1 393 ? -18.930 -16.523 -29.178 1.00 55.84 393 LYS A O 1
ATOM 3065 N N . VAL A 1 394 ? -16.934 -17.464 -29.568 1.00 49.25 394 VAL A N 1
ATOM 3066 C CA . VAL A 1 394 ? -16.433 -17.376 -28.182 1.00 49.25 394 VAL A CA 1
ATOM 3067 C C . VAL A 1 394 ? -16.207 -15.921 -27.731 1.00 49.25 394 VAL A C 1
ATOM 3069 O O . VAL A 1 394 ? -16.059 -15.645 -26.540 1.00 49.25 394 VAL A O 1
ATOM 3072 N N . HIS A 1 395 ? -16.162 -14.963 -28.659 1.00 49.16 395 HIS A N 1
ATOM 3073 C CA . HIS A 1 395 ? -15.852 -13.553 -28.401 1.00 49.16 395 HIS A CA 1
ATOM 3074 C C . HIS A 1 395 ? -17.029 -12.574 -28.561 1.00 49.16 395 HIS A C 1
ATOM 3076 O O . HIS A 1 395 ? -16.800 -11.370 -28.443 1.00 49.16 395 HIS A O 1
ATOM 3082 N N . GLU A 1 396 ? -18.249 -13.057 -28.828 1.00 46.66 396 GLU A N 1
ATOM 3083 C CA . GLU A 1 396 ? -19.498 -12.268 -28.907 1.00 46.66 396 GLU A CA 1
ATOM 3084 C C . GLU A 1 396 ? -19.428 -10.992 -29.785 1.00 46.66 396 GLU A C 1
ATOM 3086 O O . GLU A 1 396 ? -20.166 -10.024 -29.604 1.00 46.66 396 GLU A O 1
ATOM 3091 N N . ARG A 1 397 ? -18.550 -10.971 -30.799 1.00 50.50 397 ARG A N 1
ATOM 3092 C CA . ARG A 1 397 ? -18.467 -9.867 -31.770 1.00 50.50 397 ARG A CA 1
ATOM 3093 C C . ARG A 1 397 ? -19.370 -10.144 -32.971 1.00 50.50 397 ARG A C 1
ATOM 3095 O O . ARG A 1 397 ? -18.957 -10.764 -33.951 1.00 50.50 397 ARG A O 1
ATOM 3102 N N . VAL A 1 398 ? -20.596 -9.625 -32.907 1.00 44.12 398 VAL A N 1
ATOM 3103 C CA . VAL A 1 398 ? -21.665 -9.813 -33.911 1.00 44.12 398 VAL A CA 1
ATOM 3104 C C . VAL A 1 398 ? -21.235 -9.436 -35.341 1.00 44.12 398 VAL A C 1
ATOM 3106 O O . VAL A 1 398 ? -21.574 -10.135 -36.295 1.00 44.12 398 VAL A O 1
ATOM 3109 N N . VAL A 1 399 ? -20.440 -8.373 -35.510 1.00 48.34 399 VAL A N 1
ATOM 3110 C CA . VAL A 1 399 ? -20.027 -7.864 -36.838 1.00 48.34 399 VAL A CA 1
ATOM 3111 C C . VAL A 1 399 ? -18.961 -8.745 -37.506 1.00 48.34 399 VAL A C 1
ATOM 3113 O O . VAL A 1 399 ? -19.013 -8.970 -38.716 1.00 48.34 399 VAL A O 1
ATOM 3116 N N . PHE A 1 400 ? -18.027 -9.286 -36.718 1.00 53.84 400 PHE A N 1
ATOM 3117 C CA . PHE A 1 400 ? -16.950 -10.158 -37.203 1.00 53.84 400 PHE A CA 1
ATOM 3118 C C . PHE A 1 400 ? -17.494 -11.540 -37.597 1.00 53.84 400 PHE A C 1
ATOM 3120 O O . PHE A 1 400 ? -17.157 -12.068 -38.653 1.00 53.84 400 PHE A O 1
ATOM 3127 N N . SER A 1 401 ? -18.434 -12.071 -36.807 1.00 55.66 401 SER A N 1
ATOM 3128 C CA . SER A 1 401 ? -19.129 -13.330 -37.106 1.00 55.66 401 SER A CA 1
ATOM 3129 C C . SER A 1 401 ? -19.909 -13.273 -38.430 1.00 55.66 401 SER A C 1
ATOM 3131 O O . SER A 1 401 ? -19.855 -14.215 -39.219 1.00 55.66 401 SER A O 1
ATOM 3133 N N . ARG A 1 402 ? -20.577 -12.149 -38.741 1.00 57.56 402 ARG A N 1
ATOM 3134 C CA . ARG A 1 402 ? -21.304 -11.985 -40.016 1.00 57.56 402 ARG A CA 1
ATOM 3135 C C . ARG A 1 402 ? -20.395 -12.062 -41.243 1.00 57.56 402 ARG A C 1
ATOM 3137 O O . ARG A 1 402 ? -20.744 -12.763 -42.185 1.00 57.56 402 ARG A O 1
ATOM 3144 N N . HIS A 1 403 ? -19.240 -11.396 -41.225 1.00 59.47 403 HIS A N 1
ATOM 3145 C CA . HIS A 1 403 ? -18.310 -11.423 -42.359 1.00 59.47 403 HIS A CA 1
ATOM 3146 C C . HIS A 1 403 ? -17.732 -12.823 -42.586 1.00 59.47 403 HIS A C 1
ATOM 3148 O O . HIS A 1 403 ? -17.726 -13.304 -43.714 1.00 59.47 403 HIS A O 1
ATOM 3154 N N . VAL A 1 404 ? -17.328 -13.515 -41.517 1.00 61.66 404 VAL A N 1
ATOM 3155 C CA . VAL A 1 404 ? -16.787 -14.881 -41.611 1.00 61.66 404 VAL A CA 1
ATOM 3156 C C . VAL A 1 404 ? -17.829 -15.868 -42.160 1.00 61.66 404 VAL A C 1
ATOM 3158 O O . VAL A 1 404 ? -17.496 -16.698 -43.002 1.00 61.66 404 VAL A O 1
ATOM 3161 N N . ASN A 1 405 ? -19.101 -15.744 -41.765 1.00 66.19 405 ASN A N 1
ATOM 3162 C CA . ASN A 1 405 ? -20.170 -16.611 -42.275 1.00 66.19 405 ASN A CA 1
ATOM 3163 C C . ASN A 1 405 ? -20.472 -16.387 -43.769 1.00 66.19 405 ASN A C 1
ATOM 3165 O O . ASN A 1 405 ? -20.770 -17.350 -44.469 1.00 66.19 405 ASN A O 1
ATOM 3169 N N . ILE A 1 406 ? -20.362 -15.150 -44.271 1.00 69.69 406 ILE A N 1
ATOM 3170 C CA . ILE A 1 406 ? -20.526 -14.848 -45.706 1.00 69.69 406 ILE A CA 1
ATOM 3171 C C . ILE A 1 406 ? -19.432 -15.545 -46.530 1.00 69.69 406 ILE A C 1
ATOM 3173 O O . ILE A 1 406 ? -19.719 -16.134 -47.570 1.00 69.69 406 ILE A O 1
ATOM 3177 N N . TRP A 1 407 ? -18.187 -15.529 -46.047 1.00 64.12 407 TRP A N 1
ATOM 3178 C CA . TRP A 1 407 ? -17.065 -16.186 -46.722 1.00 64.12 407 TRP A CA 1
ATOM 3179 C C . TRP A 1 407 ? -17.134 -17.715 -46.667 1.00 64.12 407 TRP A C 1
ATOM 3181 O O . TRP A 1 407 ? -16.800 -18.364 -47.653 1.00 64.12 407 TRP A O 1
ATOM 3191 N N . LEU A 1 408 ? -17.608 -18.292 -45.559 1.00 66.25 408 LEU A N 1
ATOM 3192 C CA . LEU A 1 408 ? -17.866 -19.733 -45.454 1.00 66.25 408 LEU A CA 1
ATOM 3193 C C . LEU A 1 408 ? -18.936 -20.194 -46.447 1.00 66.25 408 LEU A C 1
ATOM 3195 O O . LEU A 1 408 ? -18.700 -21.146 -47.183 1.00 66.25 408 LEU A O 1
ATOM 3199 N N . ALA A 1 409 ? -20.048 -19.462 -46.551 1.00 68.00 409 ALA A N 1
ATOM 3200 C CA . ALA A 1 409 ? -21.088 -19.755 -47.537 1.00 68.00 409 ALA A CA 1
ATOM 3201 C C . ALA A 1 409 ? -20.564 -19.648 -48.984 1.00 68.00 409 ALA A C 1
ATOM 3203 O O . ALA A 1 409 ? -20.910 -20.461 -49.836 1.00 68.00 409 ALA A O 1
ATOM 3204 N N . ALA A 1 410 ? -19.682 -18.681 -49.263 1.00 64.50 410 ALA A N 1
ATOM 3205 C CA . ALA A 1 410 ? -19.042 -18.539 -50.571 1.00 64.50 410 ALA A CA 1
ATOM 3206 C C . ALA A 1 410 ? -17.990 -19.627 -50.867 1.00 64.50 410 ALA A C 1
ATOM 3208 O O . ALA A 1 410 ? -17.734 -19.917 -52.035 1.00 64.50 410 ALA A O 1
ATOM 3209 N N . ALA A 1 411 ? -17.361 -20.209 -49.841 1.00 63.66 411 ALA A N 1
ATOM 3210 C CA . ALA A 1 411 ? -16.422 -21.321 -49.982 1.00 63.66 411 ALA A CA 1
ATOM 3211 C C . ALA A 1 411 ? -17.147 -22.661 -50.201 1.00 63.66 411 ALA A C 1
ATOM 3213 O O . ALA A 1 411 ? -16.688 -23.463 -51.005 1.00 63.66 411 ALA A O 1
ATOM 3214 N N . GLU A 1 412 ? -18.288 -22.875 -49.539 1.00 66.38 412 GLU A N 1
ATOM 3215 C CA . GLU A 1 412 ? -19.138 -24.068 -49.697 1.00 66.38 412 GLU A CA 1
ATOM 3216 C C . GLU A 1 412 ? -19.885 -24.102 -51.043 1.00 66.38 412 GLU A C 1
ATOM 3218 O O . GLU A 1 412 ? -20.251 -25.172 -51.517 1.00 66.38 412 GLU A O 1
ATOM 3223 N N . ALA A 1 413 ? -20.082 -22.945 -51.685 1.00 61.00 413 ALA A N 1
ATOM 3224 C CA . ALA A 1 413 ? -20.736 -22.828 -52.991 1.00 61.00 413 ALA A CA 1
ATOM 3225 C C . ALA A 1 413 ? -19.793 -23.003 -54.201 1.00 61.00 413 ALA A C 1
ATOM 3227 O O . ALA A 1 413 ? -20.247 -22.894 -55.343 1.00 61.00 413 ALA A O 1
ATOM 3228 N N . ARG A 1 414 ? -18.488 -23.235 -53.990 1.00 60.19 414 ARG A N 1
ATOM 3229 C CA . ARG A 1 414 ? -17.553 -23.553 -55.083 1.00 60.19 414 ARG A CA 1
ATOM 3230 C C . ARG A 1 414 ? -17.609 -25.064 -55.364 1.00 60.19 414 ARG A C 1
ATOM 3232 O O . ARG A 1 414 ? -17.425 -25.819 -54.413 1.00 60.19 414 ARG A O 1
ATOM 3239 N N . PRO A 1 415 ? -17.888 -25.488 -56.610 1.00 45.75 415 PRO A N 1
ATOM 3240 C CA . PRO A 1 415 ? -17.988 -26.902 -56.972 1.00 45.75 415 PRO A CA 1
ATOM 3241 C C . PRO A 1 415 ? -16.660 -27.653 -56.852 1.00 45.75 415 PRO A C 1
ATOM 3243 O O . PRO A 1 415 ? -15.594 -27.017 -57.043 1.00 45.75 415 PRO A O 1
#